Protein AF-A0AA36JAN9-F1 (afdb_monomer_lite)

Radius of gyration: 37.16 Å; chains: 1; bounding box: 86×64×112 Å

Sequence (548 aa):
MRDGNWSLKNCSSKGAGGCAALGSLHQRAGKMDFTKCNAKIGGGLYVAGDLAQAGGEMMFEECSASELGGGLNAGTLSTNGWTRFDECKALGGAGAFVHGALHQGPAGSLSCVFCRAQGFGGCLGVHRGGIAAEGRVLAFEVFGGDGASIAEASKHPMFHEQLTPAMRANGASAVAAFKGPAAFHKLIIAQQDKIGLAVAVDGLLAAQELTVSEGAPAGVVAWEFDVKSANCETAICAFMLNSSSSNSEHNFSALGVWPRCRAGSEVSNMRKKVGPGVVARGCDKCSAGYFQLQRNVSASCTKCPEHWKLCDIDKLEMFPRWMAPIDPEKLELNPTREGRALQCLSEAACPGGRLQQDAVKPMCSEGRTGVLCAACTTEYYATKGECKRCTEVSQEDKLHLWGIAAGVAAIGLGLAGMAWLSRGAATEYWQQADVQWHVLKELAARQAVVLLQVVQLYGVLAALVPDPSTGQGARESFWERTYVDALQLNLAQAQDAFRFQCLWDGDKVRLVFALASPIVPLVLLLACVLLEIIKPSMGTGATLKVLT

Foldseek 3Di:
DEADEAAAEQACDAAEASGDAEQEAAAAEYEYHYELAEYQEQRHYEHAEYYAYNEYEYEFELAEHAAFARHYEYAEYAFLYEYEYYLAEYQEQRHYEYAEEYHYDANGEYYYYNGAHNHYQQNYEYEHYYYHHNYDDHYYDDDDYLDNDHDHNDDDPPDDDDDDDDDDDDDDFDWDWDDDPDFWTWTWGDDVQKTKTWTDGPSDIDIDIDGDDPPDPFDKDKDKAADPDPWFGIKIWIWTFDDDPPDPDTDIDTPEIQTQTDWQWAWAPDFDDPDDNYTYTDTHGHDPQWTGGDRDSHDDTHGDDPQWPDDHRQKTWGAQQWDFPDPVVPSVPVVPPDRDIDGAPDSQQQVIDIDGVPDPPDSGDPQFDDDSSQHGDLQWFDDPRDTHGLPPPDPVLVVVVVVVVVVVVVVVVVVVVVVVVVVVVCPPVCVPVPPCVVVVVVVCVVVVVVLVVVVVVVVVVVVPPDDPPDPDDDDDDPPCVVVVCVPPVNVSVVCRVSSVSSVDPPVVSVVVCVVVVSVVLVVLLVVLVVVCVVPPPPSVVSNVVVVD

pLDDT: mean 70.99, std 21.61, range [22.05, 98.69]

Organism: NCBI:txid2562239

Structure (mmCIF, N/CA/C/O backbone):
data_AF-A0AA36JAN9-F1
#
_entry.id   AF-A0AA36JAN9-F1
#
loop_
_atom_site.group_PDB
_atom_site.id
_atom_site.type_symbol
_atom_site.label_atom_id
_atom_site.label_alt_id
_atom_site.label_comp_id
_atom_site.label_asym_id
_atom_site.label_entity_id
_atom_site.label_seq_id
_atom_site.pdbx_PDB_ins_code
_atom_site.Cartn_x
_atom_site.Cartn_y
_atom_site.Cartn_z
_atom_site.occupancy
_atom_site.B_iso_or_equiv
_atom_site.auth_seq_id
_atom_site.auth_comp_id
_atom_site.auth_asym_id
_atom_site.auth_atom_id
_atom_site.pdbx_PDB_model_num
ATOM 1 N N . MET A 1 1 ? 7.765 24.685 -18.933 1.00 81.06 1 MET A N 1
ATOM 2 C CA . MET A 1 1 ? 6.335 24.959 -18.705 1.00 81.06 1 MET A CA 1
ATOM 3 C C . MET A 1 1 ? 6.107 25.237 -17.223 1.00 81.06 1 MET A C 1
ATOM 5 O O . MET A 1 1 ? 6.660 24.503 -16.411 1.00 81.06 1 MET A O 1
ATOM 9 N N . ARG A 1 2 ? 5.376 26.306 -16.866 1.00 79.69 2 ARG A N 1
ATOM 10 C CA . ARG A 1 2 ? 5.076 26.623 -15.458 1.00 79.69 2 ARG A CA 1
ATOM 11 C C . ARG A 1 2 ? 3.778 25.959 -14.988 1.00 79.69 2 ARG A C 1
ATOM 13 O O . ARG A 1 2 ? 3.900 25.067 -14.170 1.00 79.69 2 ARG A O 1
ATOM 20 N N . ASP A 1 3 ? 2.627 26.268 -15.597 1.00 86.88 3 ASP A N 1
ATOM 21 C CA . ASP A 1 3 ? 1.304 25.805 -15.113 1.00 86.88 3 ASP A CA 1
ATOM 22 C C . ASP A 1 3 ? 0.319 25.426 -16.245 1.00 86.88 3 ASP A C 1
ATOM 24 O O . ASP A 1 3 ? -0.894 25.556 -16.109 1.00 86.88 3 ASP A O 1
ATOM 28 N N . GLY A 1 4 ? 0.825 25.041 -17.419 1.00 87.00 4 GLY A N 1
ATOM 29 C CA . GLY A 1 4 ? -0.029 24.754 -18.576 1.00 87.00 4 GLY A CA 1
ATOM 30 C C . GLY A 1 4 ? -0.537 23.312 -18.601 1.00 87.00 4 GLY A C 1
ATOM 31 O O . GLY A 1 4 ? 0.127 22.411 -18.097 1.00 87.00 4 GLY A O 1
ATOM 32 N N . ASN A 1 5 ? -1.678 23.091 -19.257 1.00 96.62 5 ASN A N 1
ATOM 33 C CA . ASN A 1 5 ? -2.180 21.751 -19.555 1.00 96.62 5 ASN A CA 1
ATOM 34 C C . ASN A 1 5 ? -2.068 21.484 -21.057 1.00 96.62 5 ASN A C 1
ATOM 36 O O . ASN A 1 5 ? -2.619 22.240 -21.858 1.00 96.62 5 ASN A O 1
ATOM 40 N N . TRP A 1 6 ? -1.350 20.433 -21.442 1.00 96.88 6 TRP A N 1
ATOM 41 C CA . TRP A 1 6 ? -1.228 19.972 -22.824 1.00 96.88 6 TRP A CA 1
ATOM 42 C C . TRP A 1 6 ? -1.937 18.632 -22.974 1.00 96.88 6 TRP A C 1
ATOM 44 O O . TRP A 1 6 ? -1.710 17.720 -22.188 1.00 96.88 6 TRP A O 1
ATOM 54 N N . SER A 1 7 ? -2.779 18.511 -23.996 1.00 97.81 7 SER A N 1
ATOM 55 C CA . SER A 1 7 ? -3.392 17.243 -24.385 1.00 97.81 7 SER A CA 1
ATOM 56 C C . SER A 1 7 ? -3.157 17.044 -25.872 1.00 97.81 7 SER A C 1
ATOM 58 O O . SER A 1 7 ? -3.653 17.814 -26.695 1.00 97.81 7 SER A O 1
ATOM 60 N N . LEU A 1 8 ? -2.340 16.053 -26.203 1.00 98.12 8 LEU A N 1
ATOM 61 C CA . LEU A 1 8 ? -1.873 15.779 -27.552 1.00 98.12 8 LEU A CA 1
ATOM 62 C C . LEU A 1 8 ? -2.272 14.342 -27.896 1.00 98.12 8 LEU A C 1
ATOM 64 O O . LEU A 1 8 ? -1.914 13.402 -27.188 1.00 98.12 8 LEU A O 1
ATOM 68 N N . LYS A 1 9 ? -3.074 14.172 -28.948 1.00 98.44 9 LYS A N 1
ATOM 69 C CA . LYS A 1 9 ? -3.698 12.886 -29.279 1.00 98.44 9 LYS A CA 1
ATOM 70 C C . LYS A 1 9 ? -3.523 12.554 -30.751 1.00 98.44 9 LYS A C 1
ATOM 72 O O . LYS A 1 9 ? -3.631 13.448 -31.587 1.00 98.44 9 LYS A O 1
ATOM 77 N N . ASN A 1 10 ? -3.338 11.272 -31.062 1.00 98.12 10 ASN A N 1
ATOM 78 C CA . ASN A 1 10 ? -3.257 10.750 -32.432 1.00 98.12 10 ASN A CA 1
ATOM 79 C C . ASN A 1 10 ? -2.159 11.410 -33.290 1.00 98.12 10 ASN A C 1
ATOM 81 O O . ASN A 1 10 ? -2.335 11.592 -34.496 1.00 98.12 10 ASN A O 1
ATOM 85 N N . CYS A 1 11 ? -1.035 11.803 -32.686 1.00 98.25 11 CYS A N 1
ATOM 86 C CA . CYS A 1 11 ? 0.088 12.344 -33.447 1.00 98.25 11 CYS A CA 1
ATOM 87 C C . CYS A 1 11 ? 0.984 11.218 -33.969 1.00 98.25 11 CYS A C 1
ATOM 89 O O . CYS A 1 11 ? 1.177 10.197 -33.304 1.00 98.25 11 CYS A O 1
ATOM 91 N N . SER A 1 12 ? 1.599 11.425 -35.130 1.00 98.25 12 SER A N 1
ATOM 92 C CA . SER A 1 12 ? 2.549 10.467 -35.689 1.00 98.25 12 SER A CA 1
ATOM 93 C C . SER A 1 12 ? 3.745 11.156 -36.331 1.00 98.25 12 SER A C 1
ATOM 95 O O . SER A 1 12 ? 3.567 12.089 -37.114 1.00 98.25 12 SER A O 1
ATOM 97 N N . SER A 1 13 ? 4.945 10.637 -36.082 1.00 97.94 13 SER A N 1
ATOM 98 C CA . SER A 1 13 ? 6.192 11.081 -36.710 1.00 97.94 13 SER A CA 1
ATOM 99 C C . SER A 1 13 ? 6.965 9.887 -37.272 1.00 97.94 13 SER A C 1
ATOM 101 O O . SER A 1 13 ? 6.952 8.799 -36.706 1.00 97.94 13 SER A O 1
ATOM 103 N N . LYS A 1 14 ? 7.683 10.078 -38.386 1.00 97.81 14 LYS A N 1
ATOM 104 C CA . LYS A 1 14 ? 8.630 9.065 -38.900 1.00 97.81 14 LYS A CA 1
ATOM 105 C C . LYS A 1 14 ? 9.962 9.058 -38.139 1.00 97.81 14 LYS A C 1
ATOM 107 O O . LYS A 1 14 ? 10.754 8.137 -38.310 1.00 97.81 14 LYS A O 1
ATOM 112 N N . GLY A 1 15 ? 10.230 10.108 -37.363 1.00 97.38 15 GLY A N 1
ATOM 113 C CA . GLY A 1 15 ? 11.463 10.304 -36.607 1.00 97.38 15 GLY A CA 1
ATOM 114 C C . GLY A 1 15 ? 11.209 10.208 -35.109 1.00 97.38 15 GLY A C 1
ATOM 115 O O . GLY A 1 15 ? 10.642 9.230 -34.629 1.00 97.38 15 GLY A O 1
ATOM 116 N N . ALA A 1 16 ? 11.633 11.224 -34.368 1.00 97.94 16 ALA A N 1
ATOM 117 C CA . ALA A 1 16 ? 11.477 11.265 -32.923 1.00 97.94 16 ALA A CA 1
ATOM 118 C C . ALA A 1 16 ? 10.234 12.065 -32.502 1.00 97.94 16 ALA A C 1
ATOM 120 O O . ALA A 1 16 ? 9.879 13.023 -33.189 1.00 97.94 16 ALA A O 1
ATOM 121 N N . GLY A 1 17 ? 9.616 11.686 -31.379 1.00 95.50 17 GLY A N 1
ATOM 122 C CA . GLY A 1 17 ? 8.558 12.450 -30.719 1.00 95.50 17 GLY A CA 1
ATOM 123 C C . GLY A 1 17 ? 7.268 12.503 -31.527 1.00 95.50 17 GLY A C 1
ATOM 124 O O . GLY A 1 17 ? 7.104 13.398 -32.353 1.00 95.50 17 GLY A O 1
ATOM 125 N N . GLY A 1 18 ? 6.336 11.574 -31.297 1.00 97.50 18 GLY A N 1
ATOM 126 C CA . GLY A 1 18 ? 5.118 11.483 -32.114 1.00 97.50 18 GLY A CA 1
ATOM 127 C C . GLY A 1 18 ? 4.317 12.783 -32.124 1.00 97.50 18 GLY A C 1
ATOM 128 O O . GLY A 1 18 ? 3.875 13.205 -33.191 1.00 97.50 18 GLY A O 1
ATOM 129 N N . CYS A 1 19 ? 4.191 13.446 -30.968 1.00 98.00 19 CYS A N 1
ATOM 130 C CA . CYS A 1 19 ? 3.585 14.778 -30.863 1.00 98.00 19 CYS A CA 1
ATOM 131 C C . CYS A 1 19 ? 4.600 15.910 -30.682 1.00 98.00 19 CYS A C 1
ATOM 133 O O . CYS A 1 19 ? 4.352 17.024 -31.140 1.00 98.00 19 CYS A O 1
ATOM 135 N N . ALA A 1 20 ? 5.702 15.665 -29.969 1.00 97.94 20 ALA A N 1
ATOM 136 C CA . ALA A 1 20 ? 6.672 16.706 -29.648 1.00 97.94 20 ALA A CA 1
ATOM 137 C C . ALA A 1 20 ? 8.100 16.158 -29.577 1.00 97.94 20 ALA A C 1
ATOM 139 O O . ALA A 1 20 ? 8.358 15.139 -28.934 1.00 97.94 20 ALA A O 1
ATOM 140 N N . ALA A 1 21 ? 9.027 16.891 -30.192 1.00 98.12 21 ALA A N 1
ATOM 141 C CA . ALA A 1 21 ? 10.463 16.677 -30.098 1.00 98.12 21 ALA A CA 1
ATOM 142 C C . ALA A 1 21 ? 11.122 17.967 -29.594 1.00 98.12 21 ALA A C 1
ATOM 144 O O . ALA A 1 21 ? 11.017 19.014 -30.233 1.00 98.12 21 ALA A O 1
ATOM 145 N N . LEU A 1 22 ? 11.765 17.902 -28.431 1.00 97.94 22 LEU A N 1
ATOM 146 C CA . LEU A 1 22 ? 12.321 19.056 -27.726 1.00 97.94 22 LEU A CA 1
ATOM 147 C C . LEU A 1 22 ? 13.814 18.855 -27.447 1.00 97.94 22 LEU A C 1
ATOM 149 O O . LEU A 1 22 ? 14.291 17.729 -27.316 1.00 97.94 22 LEU A O 1
ATOM 153 N N . GLY A 1 23 ? 14.553 19.961 -27.322 1.00 97.94 23 GLY A N 1
ATOM 154 C CA . GLY A 1 23 ? 15.942 19.933 -26.854 1.00 97.94 23 GLY A CA 1
ATOM 155 C C . GLY A 1 23 ? 16.014 19.548 -25.376 1.00 97.94 23 GLY A C 1
ATOM 156 O O . GLY A 1 23 ? 16.535 18.495 -25.042 1.00 97.94 23 GLY A O 1
ATOM 157 N N . SER A 1 24 ? 15.403 20.360 -24.514 1.00 97.88 24 SER A N 1
ATOM 158 C CA . SER A 1 24 ? 15.230 20.080 -23.084 1.00 97.88 24 SER A CA 1
ATOM 159 C C . SER A 1 24 ? 13.819 20.467 -22.658 1.00 97.88 24 SER A C 1
ATOM 161 O O . SER A 1 24 ? 13.203 21.356 -23.258 1.00 97.88 24 SER A O 1
ATOM 163 N N . LEU A 1 25 ? 13.307 19.837 -21.605 1.00 97.69 25 LEU A N 1
ATOM 164 C CA . LEU A 1 25 ? 11.986 20.130 -21.063 1.00 97.69 25 LEU A CA 1
ATOM 165 C C . LEU A 1 25 ? 12.064 20.315 -19.552 1.00 97.69 25 LEU A C 1
ATOM 167 O O . LEU A 1 25 ? 12.431 19.406 -18.821 1.00 97.69 25 LEU A O 1
ATOM 171 N N . HIS A 1 26 ? 11.652 21.487 -19.076 1.00 97.62 26 HIS A N 1
ATOM 172 C CA . HIS A 1 26 ? 11.482 21.740 -17.649 1.00 97.62 26 HIS A CA 1
ATOM 173 C C . HIS A 1 26 ? 10.006 21.990 -17.333 1.00 97.62 26 HIS A C 1
ATOM 175 O O . HIS A 1 26 ? 9.470 23.041 -17.702 1.00 97.62 26 HIS A O 1
ATOM 181 N N . GLN A 1 27 ? 9.337 21.040 -16.684 1.00 97.12 27 GLN A N 1
ATOM 182 C CA . GLN A 1 27 ? 7.953 21.163 -16.217 1.00 97.12 27 GLN A CA 1
ATOM 183 C C . GLN A 1 27 ? 7.963 21.496 -14.725 1.00 97.12 27 GLN A C 1
ATOM 185 O O . GLN A 1 27 ? 8.547 20.760 -13.938 1.00 97.12 27 GLN A O 1
ATOM 190 N N . ARG A 1 28 ? 7.334 22.604 -14.321 1.00 96.81 28 ARG A N 1
ATOM 191 C CA . ARG A 1 28 ? 7.207 22.954 -12.897 1.00 96.81 28 ARG A CA 1
ATOM 192 C C . ARG A 1 28 ? 5.911 22.429 -12.282 1.00 96.81 28 ARG A C 1
ATOM 194 O O . ARG A 1 28 ? 5.959 21.866 -11.197 1.00 96.81 28 ARG A O 1
ATOM 201 N N . ALA A 1 29 ? 4.797 22.587 -12.990 1.00 95.75 29 ALA A N 1
ATOM 202 C CA . ALA A 1 29 ? 3.472 22.087 -12.639 1.00 95.75 29 ALA A CA 1
ATOM 203 C C . ALA A 1 29 ? 2.635 21.854 -13.919 1.00 95.75 29 ALA A C 1
ATOM 205 O O . ALA A 1 29 ? 3.175 21.855 -15.032 1.00 95.75 29 ALA A O 1
ATOM 206 N N . GLY A 1 30 ? 1.324 21.644 -13.763 1.00 96.38 30 GLY A N 1
ATOM 207 C CA . GLY A 1 30 ? 0.385 21.382 -14.861 1.00 96.38 30 GLY A CA 1
ATOM 208 C C . GLY A 1 30 ? 0.363 19.920 -15.318 1.00 96.38 30 GLY A C 1
ATOM 209 O O . GLY A 1 30 ? 1.032 19.070 -14.726 1.00 96.38 30 GLY A O 1
ATOM 210 N N . LYS A 1 31 ? -0.414 19.634 -16.367 1.00 97.88 31 LYS A N 1
ATOM 211 C CA . LYS A 1 31 ? -0.641 18.279 -16.894 1.00 97.88 31 LYS A CA 1
ATOM 212 C C . LYS A 1 31 ? -0.202 18.144 -18.353 1.00 97.88 31 LYS A C 1
ATOM 214 O O . LYS A 1 31 ? -0.539 18.994 -19.173 1.00 97.88 31 LYS A O 1
ATOM 219 N N . MET A 1 32 ? 0.507 17.074 -18.701 1.00 98.25 32 MET A N 1
ATOM 220 C CA . MET A 1 32 ? 0.816 16.719 -20.090 1.00 98.25 32 MET A CA 1
ATOM 221 C C . MET A 1 32 ? 0.292 15.321 -20.405 1.00 98.25 32 MET A C 1
ATOM 223 O O . MET A 1 32 ? 0.816 14.339 -19.892 1.00 98.25 32 MET A O 1
ATOM 227 N N . ASP A 1 33 ? -0.712 15.241 -21.272 1.00 98.50 33 ASP A N 1
ATOM 228 C CA . ASP A 1 33 ? -1.323 13.988 -21.708 1.00 98.50 33 ASP A CA 1
ATOM 229 C C . ASP A 1 33 ? -0.967 13.700 -23.170 1.00 98.50 33 ASP A C 1
ATOM 231 O O . ASP A 1 33 ? -1.234 14.519 -24.056 1.00 98.50 33 ASP A O 1
ATOM 235 N N . PHE A 1 34 ? -0.415 12.515 -23.418 1.00 98.56 34 PHE A N 1
ATOM 236 C CA . PHE A 1 34 ? -0.110 11.979 -24.740 1.00 98.56 34 PHE A CA 1
ATOM 237 C C . PHE A 1 34 ? -0.901 10.685 -24.941 1.00 98.56 34 PHE A C 1
ATOM 239 O O . PHE A 1 34 ? -0.677 9.715 -24.220 1.00 98.56 34 PHE A O 1
ATOM 246 N N . THR A 1 35 ? -1.807 10.651 -25.920 1.00 98.62 35 THR A N 1
ATOM 247 C CA . THR A 1 35 ? -2.662 9.476 -26.171 1.00 98.62 35 THR A CA 1
ATOM 248 C C . THR A 1 35 ? -2.562 9.021 -27.626 1.00 98.62 35 THR A C 1
ATOM 250 O O . THR A 1 35 ? -2.792 9.820 -28.539 1.00 98.62 35 TH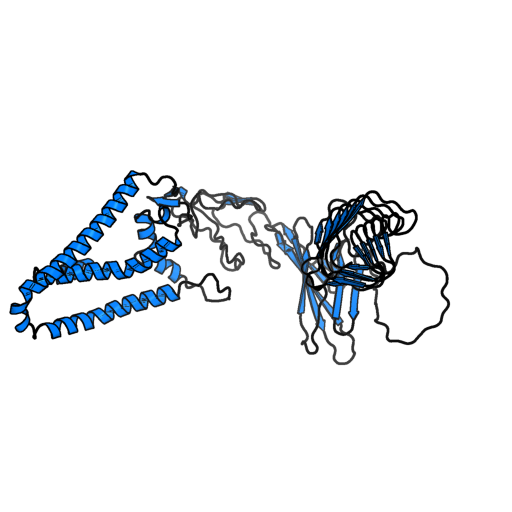R A O 1
ATOM 253 N N . LYS A 1 36 ? -2.303 7.727 -27.856 1.00 98.31 36 LYS A N 1
ATOM 254 C CA . LYS A 1 36 ? -2.262 7.107 -29.199 1.00 98.31 36 LYS A CA 1
ATOM 255 C C . LYS A 1 36 ? -1.251 7.764 -30.138 1.00 98.31 36 LYS A C 1
ATOM 257 O O . LYS A 1 36 ? -1.537 8.045 -31.302 1.00 98.31 36 LYS A O 1
ATOM 262 N N . CYS A 1 37 ? -0.067 8.046 -29.612 1.00 98.62 37 CYS A N 1
ATOM 263 C CA . CYS A 1 37 ? 1.002 8.700 -30.355 1.00 98.62 37 CYS A CA 1
ATOM 264 C C . CYS A 1 37 ? 2.004 7.668 -30.877 1.00 98.62 37 CYS A C 1
ATOM 266 O O . CYS A 1 37 ? 2.305 6.697 -30.182 1.00 98.62 37 CYS A O 1
ATOM 268 N N . ASN A 1 38 ? 2.528 7.874 -32.087 1.00 98.56 38 ASN A N 1
ATOM 269 C CA . ASN A 1 38 ? 3.465 6.937 -32.704 1.00 98.56 38 ASN A CA 1
ATOM 270 C C . ASN A 1 38 ? 4.714 7.626 -33.268 1.00 98.56 38 ASN A C 1
ATOM 272 O O . ASN A 1 38 ? 4.617 8.630 -33.976 1.00 98.56 38 ASN A O 1
ATOM 276 N N . ALA A 1 39 ? 5.891 7.058 -33.013 1.00 98.38 39 ALA A N 1
ATOM 277 C CA . ALA A 1 39 ? 7.155 7.544 -33.560 1.00 98.38 39 ALA A CA 1
ATOM 278 C C . ALA A 1 39 ? 8.161 6.414 -33.800 1.00 98.38 39 ALA A C 1
ATOM 280 O O . ALA A 1 39 ? 7.935 5.258 -33.448 1.00 98.38 39 ALA A O 1
ATOM 281 N N . LYS A 1 40 ? 9.324 6.745 -34.363 1.00 98.31 40 LYS A N 1
ATOM 282 C CA . LYS A 1 40 ? 10.471 5.833 -34.352 1.00 98.31 40 LYS A CA 1
ATOM 283 C C . LYS A 1 40 ? 11.075 5.738 -32.946 1.00 98.31 40 LYS A C 1
ATOM 285 O O . LYS A 1 40 ? 11.364 4.644 -32.469 1.00 98.31 40 LYS A O 1
ATOM 290 N N . ILE A 1 41 ? 11.222 6.885 -32.276 1.00 98.25 41 ILE A N 1
ATOM 291 C CA . ILE A 1 41 ? 11.796 7.029 -30.928 1.00 98.25 41 ILE A CA 1
ATOM 292 C C . ILE A 1 41 ? 10.935 8.013 -30.123 1.00 98.25 41 ILE A C 1
ATOM 294 O O . ILE A 1 41 ? 10.646 9.100 -30.621 1.00 98.25 41 ILE A O 1
ATOM 298 N N . GLY A 1 42 ? 10.553 7.672 -28.889 1.00 97.88 42 GLY A N 1
ATOM 299 C CA . GLY A 1 42 ? 9.711 8.533 -28.050 1.00 97.88 42 GLY A CA 1
ATOM 300 C C . GLY A 1 42 ? 8.303 8.672 -28.625 1.00 97.88 42 GLY A C 1
ATOM 301 O O . GLY A 1 42 ? 7.977 9.705 -29.211 1.00 97.88 42 GLY A O 1
ATOM 302 N N . GLY A 1 43 ? 7.481 7.623 -28.516 1.00 98.12 43 GLY A N 1
ATOM 303 C CA . GLY A 1 43 ? 6.201 7.534 -29.232 1.00 98.12 43 GLY A CA 1
ATOM 304 C C . GLY A 1 43 ? 5.264 8.716 -28.984 1.00 98.12 43 GLY A C 1
ATOM 305 O O . GLY A 1 43 ? 4.666 9.219 -29.930 1.00 98.12 43 GLY A O 1
ATOM 306 N N . GLY A 1 44 ? 5.205 9.236 -27.756 1.00 98.31 44 GLY A N 1
ATOM 307 C CA . GLY A 1 44 ? 4.546 10.507 -27.433 1.00 98.31 44 GLY A CA 1
ATOM 308 C C . GLY A 1 44 ? 5.501 11.699 -27.471 1.00 98.31 44 GLY A C 1
ATOM 309 O O . GLY A 1 44 ? 5.276 12.663 -28.213 1.00 98.31 44 GLY A O 1
ATOM 310 N N . LEU A 1 45 ? 6.570 11.615 -26.676 1.00 98.69 45 LEU A N 1
ATOM 311 C CA . LEU A 1 45 ? 7.499 12.711 -26.410 1.00 98.69 45 LEU A CA 1
ATOM 312 C C . LEU A 1 45 ? 8.953 12.264 -26.584 1.00 98.69 45 LEU A C 1
ATOM 314 O O . LEU A 1 45 ? 9.379 11.247 -26.033 1.00 98.69 45 LEU A O 1
ATOM 318 N N . TYR A 1 46 ? 9.729 13.078 -27.295 1.00 98.56 46 TYR A N 1
ATOM 319 C CA . TYR A 1 46 ? 11.182 12.959 -27.374 1.00 98.56 46 TYR A CA 1
ATOM 320 C C . TYR A 1 46 ? 11.860 14.203 -26.799 1.00 98.56 46 TYR A C 1
ATOM 322 O O . TYR A 1 46 ? 11.550 15.327 -27.201 1.00 98.56 46 TYR A O 1
ATOM 330 N N . VAL A 1 47 ? 12.812 14.004 -25.888 1.00 98.38 47 VAL A N 1
ATOM 331 C CA . VAL A 1 47 ? 13.642 15.062 -25.302 1.00 98.38 47 VAL A CA 1
ATOM 332 C C . VAL A 1 47 ? 15.111 14.691 -25.476 1.00 98.38 47 VAL A C 1
ATOM 334 O O . VAL A 1 47 ? 15.599 13.763 -24.843 1.00 98.38 47 VAL A O 1
ATOM 337 N N . ALA A 1 48 ? 15.829 15.411 -26.338 1.00 98.12 48 ALA A N 1
ATOM 338 C CA . ALA A 1 48 ? 17.217 15.072 -26.665 1.00 98.12 48 ALA A CA 1
ATOM 339 C C . ALA A 1 48 ? 18.169 15.182 -25.455 1.00 98.12 48 ALA A C 1
ATOM 341 O O . ALA A 1 48 ? 19.110 14.403 -25.331 1.00 98.12 48 ALA A O 1
ATOM 342 N N . GLY A 1 49 ? 17.934 16.166 -24.587 1.00 97.50 49 GLY A N 1
ATOM 343 C CA . GLY A 1 49 ? 18.690 16.443 -23.371 1.00 97.50 49 GLY A CA 1
ATOM 344 C C . GLY A 1 49 ? 17.887 16.119 -22.115 1.00 97.50 49 GLY A C 1
ATOM 345 O O . GLY A 1 49 ? 17.321 15.033 -21.980 1.00 97.50 49 GLY A O 1
ATOM 346 N N . ASP A 1 50 ? 17.840 17.068 -21.184 1.00 97.81 50 ASP A N 1
ATOM 347 C CA . ASP A 1 50 ? 17.255 16.838 -19.865 1.00 97.81 50 ASP A CA 1
ATOM 348 C C . ASP A 1 50 ? 15.744 17.094 -19.849 1.00 97.81 50 ASP A C 1
ATOM 350 O O . ASP A 1 50 ? 15.260 18.160 -20.255 1.00 97.81 50 ASP A O 1
ATOM 354 N N . LEU A 1 51 ? 15.005 16.125 -19.310 1.00 98.25 51 LEU A N 1
ATOM 355 C CA . LEU A 1 51 ? 13.631 16.290 -18.859 1.00 98.25 51 LEU A CA 1
ATOM 356 C C . LEU A 1 51 ? 13.640 16.428 -17.335 1.00 98.25 51 LEU A C 1
ATOM 358 O O . LEU A 1 51 ? 13.877 15.462 -16.616 1.00 98.25 51 LEU A O 1
ATOM 362 N N . ALA A 1 52 ? 13.356 17.632 -16.846 1.00 98.06 52 ALA A N 1
ATOM 363 C CA . ALA A 1 52 ? 13.245 17.944 -15.426 1.00 98.06 52 ALA A CA 1
ATOM 364 C C . ALA A 1 52 ? 11.798 18.311 -15.063 1.00 98.06 52 ALA A C 1
ATOM 366 O O . ALA A 1 52 ? 11.333 19.416 -15.354 1.00 98.06 52 ALA A O 1
ATOM 367 N N . GLN A 1 53 ? 11.096 17.398 -14.402 1.00 97.62 53 GLN A N 1
ATOM 368 C CA . GLN A 1 53 ? 9.750 17.581 -13.871 1.00 97.62 53 GLN A CA 1
ATOM 369 C C . GLN A 1 53 ? 9.836 17.881 -12.371 1.00 97.62 53 GLN A C 1
ATOM 371 O O . GLN A 1 53 ? 10.030 16.981 -11.564 1.00 97.62 53 GLN A O 1
ATOM 376 N N . ALA A 1 54 ? 9.678 19.143 -11.976 1.00 96.94 54 ALA A N 1
ATOM 377 C CA . ALA A 1 54 ? 9.665 19.532 -10.564 1.00 96.94 54 ALA A CA 1
ATOM 378 C C . ALA A 1 54 ? 8.348 19.160 -9.848 1.00 96.94 54 ALA A C 1
ATOM 380 O O . ALA A 1 54 ? 8.336 19.069 -8.622 1.00 96.94 54 ALA A O 1
ATOM 381 N N . GLY A 1 55 ? 7.270 18.941 -10.610 1.00 95.06 55 GLY A N 1
ATOM 382 C CA . GLY A 1 55 ? 5.928 18.592 -10.141 1.00 95.06 55 GLY A CA 1
ATOM 383 C C . GLY A 1 55 ? 4.949 18.404 -11.311 1.00 95.06 55 GLY A C 1
ATOM 384 O O . GLY A 1 55 ? 5.362 18.334 -12.470 1.00 95.06 55 GLY A O 1
ATOM 385 N N . GLY A 1 56 ? 3.648 18.345 -11.019 1.00 96.69 56 GLY A N 1
ATOM 386 C CA . GLY A 1 56 ? 2.601 18.134 -12.027 1.00 96.69 56 GLY A CA 1
ATOM 387 C C . GLY A 1 56 ? 2.466 16.678 -12.482 1.00 96.69 56 GLY A C 1
ATOM 388 O O . GLY A 1 56 ? 2.995 15.767 -11.845 1.00 96.69 56 GLY A O 1
ATOM 389 N N . GLU A 1 57 ? 1.755 16.476 -13.590 1.00 97.69 57 GLU A N 1
ATOM 390 C CA . GLU A 1 57 ? 1.401 15.157 -14.124 1.00 97.69 57 GLU A CA 1
ATOM 391 C C . GLU A 1 57 ? 1.864 15.004 -15.579 1.00 97.69 57 GLU A C 1
ATOM 393 O O . GLU A 1 57 ? 1.704 15.919 -16.393 1.00 97.69 57 GLU A O 1
ATOM 398 N N . MET A 1 58 ? 2.422 13.840 -15.911 1.00 98.44 58 MET A N 1
ATOM 399 C CA . MET A 1 58 ? 2.675 13.400 -17.283 1.00 98.44 58 MET A CA 1
ATOM 400 C C . MET A 1 58 ? 2.045 12.025 -17.495 1.00 98.44 58 MET A C 1
ATOM 402 O O . MET A 1 58 ? 2.336 11.088 -16.753 1.00 98.44 58 MET A O 1
ATOM 406 N N . MET A 1 59 ? 1.207 11.889 -18.517 1.00 98.38 59 MET A N 1
ATOM 407 C CA . MET A 1 59 ? 0.537 10.636 -18.846 1.00 98.38 59 MET A CA 1
ATOM 408 C C . MET A 1 59 ? 0.791 10.263 -20.301 1.00 98.38 59 MET A C 1
ATOM 410 O O . MET A 1 59 ? 0.628 11.083 -21.205 1.00 98.38 59 MET A O 1
ATOM 414 N N . PHE A 1 60 ? 1.169 9.009 -20.514 1.00 98.56 60 PHE A N 1
ATOM 415 C CA . PHE A 1 60 ? 1.363 8.408 -21.826 1.00 98.56 60 PHE A CA 1
ATOM 416 C C . PHE A 1 60 ? 0.461 7.186 -21.926 1.00 98.56 60 PHE A C 1
ATOM 418 O O . PHE A 1 60 ? 0.643 6.236 -21.172 1.00 98.56 60 PHE A O 1
ATOM 425 N N . GLU A 1 61 ? -0.498 7.219 -22.840 1.00 98.44 61 GLU A N 1
ATOM 426 C CA . GLU A 1 61 ? -1.523 6.188 -22.997 1.00 98.44 61 GLU A CA 1
ATOM 427 C C . GLU A 1 61 ? -1.509 5.662 -24.433 1.00 98.44 61 GLU A C 1
ATOM 429 O O . GLU A 1 61 ? -1.553 6.442 -25.391 1.00 98.44 61 GLU A O 1
ATOM 434 N N . GLU A 1 62 ? -1.417 4.342 -24.593 1.00 98.06 62 GLU A N 1
ATOM 435 C CA . GLU A 1 62 ? -1.409 3.656 -25.892 1.00 98.06 62 GLU A CA 1
ATOM 436 C C . GLU A 1 62 ? -0.364 4.231 -26.877 1.00 98.06 62 GLU A C 1
ATOM 438 O O . GLU A 1 62 ? -0.573 4.275 -28.092 1.00 98.06 62 GLU A O 1
ATOM 443 N N . CYS A 1 63 ? 0.765 4.725 -26.365 1.00 98.56 63 CYS A N 1
ATOM 444 C CA . CYS A 1 63 ? 1.828 5.285 -27.196 1.00 98.56 63 CYS A CA 1
ATOM 445 C C . CYS A 1 63 ? 2.782 4.185 -27.685 1.00 98.56 63 CYS A C 1
ATOM 447 O O . CYS A 1 63 ? 3.094 3.237 -26.959 1.00 98.56 63 CYS A O 1
ATOM 449 N N . SER A 1 64 ? 3.277 4.306 -28.916 1.00 98.50 64 SER A N 1
ATOM 450 C CA . SER A 1 64 ? 4.185 3.321 -29.504 1.00 98.50 64 SER A CA 1
ATOM 451 C C . SER A 1 64 ? 5.429 3.939 -30.133 1.00 98.50 64 SER A C 1
ATOM 453 O O . SER A 1 64 ? 5.359 4.957 -30.818 1.00 98.50 64 SER A O 1
ATOM 455 N N . ALA A 1 65 ? 6.569 3.272 -29.962 1.00 98.25 65 ALA A N 1
ATOM 456 C CA . ALA A 1 65 ? 7.800 3.562 -30.685 1.00 98.25 65 ALA A CA 1
ATOM 457 C C . ALA A 1 65 ? 8.299 2.308 -31.410 1.00 98.25 65 ALA A C 1
ATOM 459 O O . ALA A 1 65 ? 8.270 1.219 -30.842 1.00 98.25 65 ALA A O 1
ATOM 460 N N . SER A 1 66 ? 8.788 2.426 -32.647 1.00 97.81 66 SER A N 1
ATOM 461 C CA . SER A 1 66 ? 9.366 1.259 -33.338 1.00 97.81 66 SER A CA 1
ATOM 462 C C . SER A 1 66 ? 10.723 0.835 -32.764 1.00 97.81 66 SER A C 1
ATOM 464 O O . SER A 1 66 ? 11.126 -0.309 -32.948 1.00 97.81 66 SER A O 1
ATOM 466 N N . GLU A 1 67 ? 11.434 1.741 -32.084 1.00 97.56 67 GLU A N 1
ATOM 467 C CA . GLU A 1 67 ? 12.726 1.469 -31.449 1.00 97.56 67 GLU A CA 1
ATOM 468 C C . GLU A 1 67 ? 12.667 1.704 -29.932 1.00 97.56 67 GLU A C 1
ATOM 470 O O . GLU A 1 67 ? 12.483 0.762 -29.167 1.00 97.56 67 GLU A O 1
ATOM 475 N N . LEU A 1 68 ? 12.805 2.940 -29.452 1.00 97.69 68 LEU A N 1
ATOM 476 C CA . LEU A 1 68 ? 13.040 3.198 -28.025 1.00 97.69 68 LEU A CA 1
ATOM 477 C C . LEU A 1 68 ? 12.001 4.145 -27.428 1.00 97.69 68 LEU A C 1
ATOM 479 O O . LEU A 1 68 ? 11.695 5.172 -28.032 1.00 97.69 68 LEU A O 1
ATOM 483 N N . GLY A 1 69 ? 11.535 3.845 -26.213 1.00 97.44 69 GLY A N 1
ATOM 484 C CA . GLY A 1 69 ? 10.696 4.749 -25.426 1.00 97.44 69 GLY A CA 1
ATOM 485 C C . GLY A 1 69 ? 9.283 4.869 -25.984 1.00 97.44 69 GLY A C 1
ATOM 486 O O . GLY A 1 69 ? 8.981 5.832 -26.687 1.00 97.44 69 GLY A O 1
ATOM 487 N N . GLY A 1 70 ? 8.414 3.895 -25.707 1.00 97.88 70 GLY A N 1
ATOM 488 C CA . GLY A 1 70 ? 7.088 3.839 -26.339 1.00 97.88 70 GLY A CA 1
ATOM 489 C C . GLY A 1 70 ? 6.207 5.039 -26.000 1.00 97.88 70 GLY A C 1
ATOM 490 O O . GLY A 1 70 ? 5.540 5.561 -26.884 1.00 97.88 70 GLY A O 1
ATOM 491 N N . GLY A 1 71 ? 6.274 5.553 -24.772 1.00 98.31 71 GLY A N 1
ATOM 492 C CA . GLY A 1 71 ? 5.723 6.861 -24.404 1.00 98.31 71 GLY A CA 1
ATOM 493 C C . GLY A 1 71 ? 6.761 7.980 -24.498 1.00 98.31 71 GLY A C 1
ATOM 494 O O . GLY A 1 71 ? 6.553 8.973 -25.199 1.00 98.31 71 GLY A O 1
ATOM 495 N N . LEU A 1 72 ? 7.891 7.800 -23.813 1.00 98.56 72 LEU A N 1
ATOM 496 C CA . LEU A 1 72 ? 8.914 8.825 -23.605 1.00 98.56 72 LEU A CA 1
ATOM 497 C C . LEU A 1 72 ? 10.310 8.323 -23.983 1.00 98.56 72 LEU A C 1
ATOM 499 O O . LEU A 1 72 ? 10.732 7.253 -23.553 1.00 98.56 72 LEU A O 1
ATOM 503 N N . ASN A 1 73 ? 11.078 9.145 -24.690 1.00 98.38 73 ASN A N 1
ATOM 504 C CA . ASN A 1 73 ? 12.529 8.997 -24.763 1.00 98.38 73 ASN A CA 1
ATOM 505 C C . ASN A 1 73 ? 13.202 10.300 -24.308 1.00 98.38 73 ASN A C 1
ATOM 507 O O . ASN A 1 73 ? 12.834 11.377 -24.782 1.00 98.38 73 ASN A O 1
ATOM 511 N N . ALA A 1 74 ? 14.144 10.196 -23.369 1.00 98.31 74 ALA A N 1
ATOM 512 C CA . ALA A 1 74 ? 14.846 11.336 -22.789 1.00 98.31 74 ALA A CA 1
ATOM 513 C C . ALA A 1 74 ? 16.358 11.087 -22.674 1.00 98.31 74 ALA A C 1
ATOM 515 O O . ALA A 1 74 ? 16.800 9.956 -22.454 1.00 98.31 74 ALA A O 1
ATOM 516 N N . GLY A 1 75 ? 17.150 12.158 -22.752 1.00 97.88 75 GLY A N 1
ATOM 517 C CA . GLY A 1 75 ? 18.560 12.148 -22.367 1.00 97.88 75 GLY A CA 1
ATOM 518 C C . GLY A 1 75 ? 18.702 11.804 -20.885 1.00 97.88 75 GLY A C 1
ATOM 519 O O . GLY A 1 75 ? 19.063 10.683 -20.548 1.00 97.88 75 GLY A O 1
ATOM 520 N N . THR A 1 76 ? 18.339 12.731 -20.003 1.00 97.12 76 THR A N 1
ATOM 521 C CA . THR A 1 76 ? 18.253 12.509 -18.546 1.00 97.12 76 THR A CA 1
ATOM 522 C C . THR A 1 76 ? 16.808 12.699 -18.107 1.00 97.12 76 THR A C 1
ATOM 524 O O . THR A 1 76 ? 16.138 13.610 -18.594 1.00 97.12 76 THR A O 1
ATOM 527 N N . LEU A 1 77 ? 16.324 11.881 -17.171 1.00 97.81 77 LEU A N 1
ATOM 528 C CA . LEU A 1 77 ? 14.992 12.046 -16.590 1.00 97.81 77 LEU A CA 1
ATOM 529 C C . LEU A 1 77 ? 15.113 12.361 -15.101 1.00 97.81 77 LEU A C 1
ATOM 531 O O . LEU A 1 77 ? 15.540 11.521 -14.319 1.00 97.81 77 LEU A O 1
ATOM 535 N N . SER A 1 78 ? 14.712 13.564 -14.706 1.00 97.75 78 SER A N 1
ATOM 536 C CA . SER A 1 78 ? 14.539 13.955 -13.311 1.00 97.75 78 SER A CA 1
ATOM 537 C C . SER A 1 78 ? 13.058 14.211 -13.055 1.00 97.75 78 SER A C 1
ATOM 539 O O . SER A 1 78 ? 12.486 15.125 -13.646 1.00 97.75 78 SER A O 1
ATOM 541 N N . THR A 1 79 ? 12.418 13.401 -12.213 1.00 97.06 79 THR A N 1
ATOM 542 C CA . THR A 1 79 ? 10.989 13.527 -11.901 1.00 97.06 79 THR A CA 1
ATOM 543 C C . THR A 1 79 ? 10.740 13.651 -10.406 1.00 97.06 79 THR A C 1
ATOM 545 O O . THR A 1 79 ? 11.174 12.834 -9.600 1.00 97.06 79 THR A O 1
ATOM 548 N N . ASN A 1 80 ? 10.012 14.694 -10.038 1.00 96.75 80 ASN A N 1
ATOM 549 C CA . ASN A 1 80 ? 9.483 14.952 -8.707 1.00 96.75 80 ASN A CA 1
ATOM 550 C C . ASN A 1 80 ? 7.951 15.156 -8.753 1.00 96.75 80 ASN A C 1
ATOM 552 O O . ASN A 1 80 ? 7.359 15.649 -7.798 1.00 96.75 80 ASN A O 1
ATOM 556 N N . GLY A 1 81 ? 7.323 14.805 -9.884 1.00 95.75 81 GLY A N 1
ATOM 557 C CA . GLY A 1 81 ? 5.873 14.782 -10.091 1.00 95.75 81 GLY A CA 1
ATOM 558 C C . GLY A 1 81 ? 5.365 13.368 -10.378 1.00 95.75 81 GLY A C 1
ATOM 559 O O . GLY A 1 81 ? 6.080 12.387 -10.175 1.00 95.75 81 GLY A O 1
ATOM 560 N N . TRP A 1 82 ? 4.130 13.252 -10.862 1.00 97.12 82 TRP A N 1
ATOM 561 C CA . TRP A 1 82 ? 3.550 11.963 -11.243 1.00 97.12 82 TRP A CA 1
ATOM 562 C C . TRP A 1 82 ? 3.751 11.712 -12.737 1.00 97.12 82 TRP A C 1
ATOM 564 O O . TRP A 1 82 ? 3.421 12.559 -13.568 1.00 97.12 82 TRP A O 1
ATOM 574 N N . THR A 1 83 ? 4.316 10.558 -13.083 1.00 97.94 83 THR A N 1
ATOM 575 C CA . THR A 1 83 ? 4.484 10.101 -14.465 1.00 97.94 83 THR A CA 1
ATOM 576 C C . THR A 1 83 ? 3.889 8.708 -14.618 1.00 97.94 83 THR A C 1
ATOM 578 O O . THR A 1 83 ? 4.303 7.778 -13.923 1.00 97.94 83 THR A O 1
ATOM 581 N N . ARG A 1 84 ? 2.943 8.541 -15.544 1.00 97.56 84 ARG A N 1
ATOM 582 C CA . ARG A 1 84 ? 2.293 7.254 -15.816 1.00 97.56 84 ARG A CA 1
ATOM 583 C C . ARG A 1 84 ? 2.430 6.848 -17.278 1.00 97.56 84 ARG A C 1
ATOM 585 O O . ARG A 1 84 ? 2.177 7.647 -18.177 1.00 97.56 84 ARG A O 1
ATOM 592 N N . PHE A 1 85 ? 2.766 5.580 -17.486 1.00 98.12 85 PHE A N 1
ATOM 593 C CA . PHE A 1 85 ? 2.760 4.909 -18.780 1.00 98.12 85 PHE A CA 1
ATOM 594 C C . PHE A 1 85 ? 1.709 3.803 -18.764 1.00 98.12 85 PHE A C 1
ATOM 596 O O . PHE A 1 85 ? 1.755 2.930 -17.895 1.00 98.12 85 PHE A O 1
ATOM 603 N N . ASP A 1 86 ? 0.783 3.846 -19.714 1.00 97.62 86 ASP A N 1
ATOM 604 C CA . ASP A 1 86 ? -0.322 2.902 -19.836 1.00 97.62 86 ASP A CA 1
ATOM 605 C C . ASP A 1 86 ? -0.380 2.333 -21.256 1.00 97.62 86 ASP A C 1
ATOM 607 O O . ASP A 1 86 ? -0.418 3.076 -22.237 1.00 97.62 86 ASP A O 1
ATOM 611 N N . GLU A 1 87 ? -0.322 1.007 -21.372 1.00 97.12 87 GLU A N 1
ATOM 612 C CA . GLU A 1 87 ? -0.370 0.272 -22.646 1.00 97.12 87 GLU A CA 1
ATOM 613 C C . GLU A 1 87 ? 0.676 0.696 -23.701 1.00 97.12 87 GLU A C 1
ATOM 615 O O . GLU A 1 87 ? 0.504 0.478 -24.907 1.00 97.12 87 GLU A O 1
ATOM 620 N N . CYS A 1 88 ? 1.801 1.271 -23.269 1.00 98.06 88 CYS A N 1
ATOM 621 C CA . CYS A 1 88 ? 2.848 1.723 -24.182 1.00 98.06 88 CYS A CA 1
ATOM 622 C C . CYS A 1 88 ? 3.681 0.558 -24.751 1.00 98.06 88 CYS A C 1
ATOM 624 O O . CYS A 1 88 ? 3.854 -0.485 -24.110 1.00 98.06 88 CYS A O 1
ATOM 626 N N . LYS A 1 89 ? 4.218 0.722 -25.969 1.00 98.06 89 LYS A N 1
ATOM 627 C CA . LYS A 1 89 ? 4.942 -0.338 -26.703 1.00 98.06 89 LYS A CA 1
ATOM 628 C C . LYS A 1 89 ? 6.235 0.173 -27.337 1.00 98.06 89 LYS A C 1
ATOM 630 O O . LYS A 1 89 ? 6.220 1.206 -28.000 1.00 98.06 89 LYS A O 1
ATOM 635 N N . ALA A 1 90 ? 7.336 -0.566 -27.194 1.00 97.62 90 ALA A N 1
ATOM 636 C CA . ALA A 1 90 ? 8.594 -0.276 -27.895 1.00 97.62 90 ALA A CA 1
ATOM 637 C C . ALA A 1 90 ? 9.468 -1.522 -28.103 1.00 97.62 90 ALA A C 1
ATOM 639 O O . ALA A 1 90 ? 9.178 -2.586 -27.557 1.00 97.62 90 ALA A O 1
ATOM 640 N N . LEU A 1 91 ? 10.569 -1.400 -28.853 1.00 96.69 91 LEU A N 1
ATOM 641 C CA . LEU A 1 91 ? 11.627 -2.416 -28.837 1.00 96.69 91 LEU A CA 1
ATOM 642 C C . LEU A 1 91 ? 12.398 -2.363 -27.505 1.00 96.69 91 LEU A C 1
ATOM 644 O O . LEU A 1 91 ? 12.650 -3.406 -26.912 1.00 96.69 91 LEU A O 1
ATOM 648 N N . GLY A 1 92 ? 12.711 -1.171 -26.990 1.00 95.38 92 GLY A N 1
ATOM 649 C CA . GLY A 1 92 ? 13.353 -0.987 -25.684 1.00 95.38 92 GLY A CA 1
ATOM 650 C C . GLY A 1 92 ? 12.683 0.095 -24.838 1.00 95.38 92 GLY A C 1
ATOM 651 O O . GLY A 1 92 ? 12.418 1.185 -25.342 1.00 95.38 92 GLY A O 1
ATOM 652 N N . GLY A 1 93 ? 12.421 -0.190 -23.558 1.00 96.00 93 GLY A N 1
ATOM 653 C CA . GLY A 1 93 ? 11.765 0.746 -22.632 1.00 96.00 93 GLY A CA 1
ATOM 654 C C . GLY A 1 93 ? 10.354 1.122 -23.088 1.00 96.00 93 GLY A C 1
ATOM 655 O O . GLY A 1 93 ? 10.133 2.187 -23.666 1.00 96.00 93 GLY A O 1
ATOM 656 N N . ALA A 1 94 ? 9.387 0.228 -22.884 1.00 97.50 94 ALA A N 1
ATOM 657 C CA . ALA A 1 94 ? 8.057 0.372 -23.468 1.00 97.50 94 ALA A CA 1
ATOM 658 C C . ALA A 1 94 ? 7.302 1.616 -23.004 1.00 97.50 94 ALA A C 1
ATOM 660 O O . ALA A 1 94 ? 6.643 2.249 -23.815 1.00 97.50 94 ALA A O 1
ATOM 661 N N . GLY A 1 95 ? 7.421 1.995 -21.736 1.00 97.75 95 GLY A N 1
ATOM 662 C CA . GLY A 1 95 ? 6.961 3.287 -21.240 1.00 97.75 95 GLY A CA 1
ATOM 663 C C . GLY A 1 95 ? 7.989 4.372 -21.535 1.00 97.75 95 GLY A C 1
ATOM 664 O O . GLY A 1 95 ? 7.721 5.284 -22.320 1.00 97.75 95 GLY A O 1
ATOM 665 N N . ALA A 1 96 ? 9.182 4.240 -20.953 1.00 98.12 96 ALA A N 1
ATOM 666 C CA . ALA A 1 96 ? 10.252 5.220 -21.075 1.00 98.12 96 ALA A CA 1
ATOM 667 C C . ALA A 1 96 ? 11.614 4.604 -21.408 1.00 98.12 96 ALA A C 1
ATOM 669 O O . ALA A 1 96 ? 11.978 3.535 -20.913 1.00 98.12 96 ALA A O 1
ATOM 670 N N . PHE A 1 97 ? 12.404 5.342 -22.185 1.00 97.69 97 PHE A N 1
ATOM 671 C CA . PHE A 1 97 ? 13.816 5.062 -22.413 1.00 97.69 97 PHE A CA 1
ATOM 672 C C . PHE A 1 97 ? 14.677 6.270 -22.042 1.00 97.69 97 PHE A C 1
ATOM 674 O O . PHE A 1 97 ? 14.486 7.356 -22.590 1.00 97.69 97 PHE A O 1
ATOM 681 N N . VAL A 1 98 ? 15.624 6.080 -21.124 1.00 97.69 98 VAL A N 1
ATOM 682 C CA . VAL A 1 98 ? 16.506 7.133 -20.609 1.00 97.69 98 VAL A CA 1
ATOM 683 C C . VAL A 1 98 ? 17.949 6.813 -20.989 1.00 97.69 98 VAL A C 1
ATOM 685 O O . VAL A 1 98 ? 18.500 5.773 -20.626 1.00 97.69 98 VAL A O 1
ATOM 688 N N . HIS A 1 99 ? 18.578 7.697 -21.758 1.00 96.56 99 HIS A N 1
ATOM 689 C CA . HIS A 1 99 ? 19.939 7.460 -22.237 1.00 96.56 99 HIS A CA 1
ATOM 690 C C . HIS A 1 99 ? 20.991 7.637 -21.131 1.00 96.56 99 HIS A C 1
ATOM 692 O O . HIS A 1 99 ? 21.950 6.870 -21.084 1.00 96.56 99 HIS A O 1
ATOM 698 N N . GLY A 1 100 ? 20.807 8.632 -20.268 1.00 95.56 100 GLY A N 1
ATOM 699 C CA . GLY A 1 100 ? 21.645 9.000 -19.130 1.00 95.56 100 GLY A CA 1
ATOM 700 C C . GLY A 1 100 ? 21.060 8.506 -17.809 1.00 95.56 100 GLY A C 1
ATOM 701 O O . GLY A 1 100 ? 20.701 7.337 -17.695 1.00 95.56 100 GLY A O 1
ATOM 702 N N . ALA A 1 101 ? 21.003 9.380 -16.803 1.00 95.19 101 ALA A N 1
ATOM 703 C CA . ALA A 1 101 ? 20.547 9.031 -15.458 1.00 95.19 101 ALA A CA 1
ATOM 704 C C . ALA A 1 101 ? 19.032 9.213 -15.272 1.00 95.19 101 ALA A C 1
ATOM 706 O O . ALA A 1 101 ? 18.411 10.100 -15.867 1.00 95.19 101 ALA A O 1
ATOM 707 N N . LEU A 1 102 ? 18.458 8.383 -14.399 1.00 96.62 102 LEU A N 1
ATOM 708 C CA . LEU A 1 102 ? 17.111 8.566 -13.870 1.00 96.62 102 LEU A CA 1
ATOM 709 C C . LEU A 1 102 ? 17.201 9.017 -12.412 1.00 96.62 102 LEU A C 1
ATOM 711 O O . LEU A 1 102 ? 17.718 8.291 -11.566 1.00 96.62 102 LEU A O 1
ATOM 715 N N . HIS A 1 103 ? 16.645 10.188 -12.124 1.00 96.44 103 HIS A N 1
ATOM 716 C CA . HIS A 1 103 ? 16.521 10.740 -10.782 1.00 96.44 103 HIS A CA 1
ATOM 717 C C . HIS A 1 103 ? 15.042 10.875 -10.414 1.00 96.44 103 HIS A C 1
ATOM 719 O O . HIS A 1 103 ? 14.328 11.696 -10.988 1.00 96.44 103 HIS A O 1
ATOM 725 N N . GLN A 1 104 ? 14.574 10.096 -9.445 1.00 96.44 104 GLN A N 1
ATOM 726 C CA . GLN A 1 104 ? 13.238 10.241 -8.872 1.00 96.44 104 GLN A CA 1
ATOM 727 C C . GLN A 1 104 ? 13.354 10.943 -7.520 1.00 96.44 104 GLN A C 1
ATOM 729 O O . GLN A 1 104 ? 13.886 10.379 -6.565 1.00 96.44 104 GLN A O 1
ATOM 734 N N . GLY A 1 105 ? 12.861 12.177 -7.450 1.00 94.88 105 GLY A N 1
ATOM 735 C CA . GLY A 1 105 ? 12.817 12.954 -6.216 1.00 94.88 105 GLY A CA 1
ATOM 736 C C . GLY A 1 105 ? 11.824 12.385 -5.193 1.00 94.88 105 GLY A C 1
ATOM 737 O O . GLY A 1 105 ? 11.021 11.506 -5.521 1.00 94.88 105 GLY A O 1
ATOM 738 N N . PRO A 1 106 ? 11.825 12.906 -3.956 1.00 93.19 106 PRO A N 1
ATOM 739 C CA . PRO A 1 106 ? 11.023 12.379 -2.849 1.00 93.19 106 PRO A CA 1
ATOM 740 C C . PRO A 1 106 ? 9.504 12.435 -3.086 1.00 93.19 106 PRO A C 1
ATOM 742 O O . PRO A 1 106 ? 8.767 11.601 -2.558 1.00 93.19 106 PRO A O 1
ATOM 745 N N . ALA A 1 107 ? 9.025 13.389 -3.894 1.00 93.00 107 ALA A N 1
ATOM 746 C CA . ALA A 1 107 ? 7.619 13.484 -4.300 1.00 93.00 107 ALA A CA 1
ATOM 747 C C . ALA A 1 107 ? 7.342 12.845 -5.674 1.00 93.00 107 ALA A C 1
ATOM 749 O O . ALA A 1 107 ? 6.191 12.773 -6.102 1.00 93.00 107 ALA A O 1
ATOM 750 N N . GLY A 1 108 ? 8.386 12.377 -6.364 1.00 94.44 108 GLY A N 1
ATOM 751 C CA . GLY A 1 108 ? 8.277 11.756 -7.675 1.00 94.44 108 GLY A CA 1
ATOM 752 C C . GLY A 1 108 ? 7.619 10.385 -7.608 1.00 94.44 108 GLY A C 1
ATOM 753 O O . GLY A 1 108 ? 7.871 9.597 -6.693 1.00 94.44 108 GLY A O 1
ATOM 754 N N . SER A 1 109 ? 6.810 10.065 -8.612 1.00 95.25 109 SER A N 1
ATOM 755 C CA . SER A 1 109 ? 6.216 8.743 -8.801 1.00 95.25 109 SER A CA 1
ATOM 756 C C . SER A 1 109 ? 6.224 8.380 -10.278 1.00 95.25 109 SER A C 1
ATOM 758 O O . SER A 1 109 ? 5.785 9.164 -11.119 1.00 95.25 109 SER A O 1
ATOM 760 N N . LEU A 1 110 ? 6.725 7.183 -10.579 1.00 96.19 110 LEU A N 1
ATOM 761 C CA . LEU A 1 110 ? 6.723 6.612 -11.917 1.00 96.19 110 LEU A CA 1
ATOM 762 C C . LEU A 1 110 ? 5.945 5.295 -11.878 1.00 96.19 110 LEU A C 1
ATOM 764 O O . LEU A 1 110 ? 6.268 4.393 -11.102 1.00 96.19 110 LEU A O 1
ATOM 768 N N . SER A 1 111 ? 4.896 5.214 -12.692 1.00 95.88 111 SER A N 1
ATOM 769 C CA . SER A 1 111 ? 3.987 4.072 -12.751 1.00 95.88 111 SER A CA 1
ATOM 770 C C . SER A 1 111 ? 3.889 3.532 -14.168 1.00 95.88 111 SER A C 1
ATOM 772 O O . SER A 1 111 ? 3.801 4.285 -15.139 1.00 95.88 111 SER A O 1
ATOM 774 N N . CYS A 1 112 ? 3.896 2.210 -14.262 1.00 96.38 112 CYS A N 1
ATOM 775 C CA . CYS A 1 112 ? 3.862 1.477 -15.510 1.00 96.38 112 CYS A CA 1
ATOM 776 C C . CYS A 1 112 ? 2.777 0.418 -15.457 1.00 96.38 112 CYS A C 1
ATOM 778 O O . CYS A 1 112 ? 2.841 -0.484 -14.618 1.00 96.38 112 CYS A O 1
ATOM 780 N N . VAL A 1 113 ? 1.828 0.502 -16.382 1.00 95.56 113 VAL A N 1
ATOM 781 C CA . VAL A 1 113 ? 0.689 -0.407 -16.452 1.00 95.56 113 VAL A CA 1
ATOM 782 C C . VAL A 1 113 ? 0.574 -0.929 -17.883 1.00 95.56 113 VAL A C 1
ATOM 784 O O . VAL A 1 113 ? 0.651 -0.171 -18.846 1.00 95.56 113 VAL A O 1
ATOM 787 N N . PHE A 1 114 ? 0.526 -2.255 -18.034 1.00 94.75 114 PHE A N 1
ATOM 788 C CA . PHE A 1 114 ? 0.373 -2.951 -19.325 1.00 94.75 114 PHE A CA 1
ATOM 789 C C . PHE A 1 114 ? 1.375 -2.570 -20.441 1.00 94.75 114 PHE A C 1
ATOM 791 O O . PHE A 1 114 ? 1.125 -2.810 -21.623 1.00 94.75 114 PHE A O 1
ATOM 798 N N . CYS A 1 115 ? 2.539 -2.021 -20.091 1.00 96.12 115 CYS A N 1
ATOM 799 C CA . CYS A 1 115 ? 3.573 -1.656 -21.060 1.00 96.12 115 CYS A CA 1
ATOM 800 C C . CYS A 1 115 ? 4.342 -2.896 -21.557 1.00 96.12 115 CYS A C 1
ATOM 802 O O . CYS A 1 115 ? 4.676 -3.780 -20.766 1.00 96.12 115 CYS A O 1
ATOM 804 N N . ARG A 1 116 ? 4.658 -2.962 -22.859 1.00 95.69 116 ARG A N 1
ATOM 805 C CA . ARG A 1 116 ? 5.320 -4.125 -23.489 1.00 95.69 116 ARG A CA 1
ATOM 806 C C . ARG A 1 116 ? 6.548 -3.742 -24.313 1.00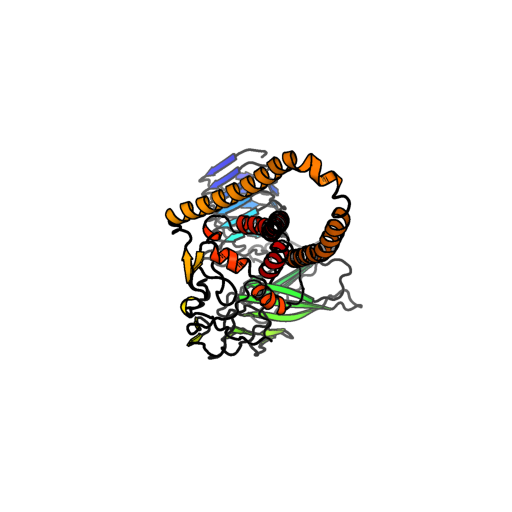 95.69 116 ARG A C 1
ATOM 808 O O . ARG A 1 116 ? 6.420 -3.066 -25.336 1.00 95.69 116 ARG A O 1
ATOM 815 N N . ALA A 1 117 ? 7.726 -4.203 -23.889 1.00 95.75 117 ALA A N 1
ATOM 816 C CA . ALA A 1 117 ? 8.962 -4.089 -24.663 1.00 95.75 117 ALA A CA 1
ATOM 817 C C . ALA A 1 117 ? 9.241 -5.409 -25.386 1.00 95.75 117 ALA A C 1
ATOM 819 O O . ALA A 1 117 ? 9.079 -6.470 -24.793 1.00 95.75 117 ALA A O 1
ATOM 820 N N . GLN A 1 118 ? 9.655 -5.352 -26.652 1.00 94.62 118 GLN A N 1
ATOM 821 C CA . GLN A 1 118 ? 10.008 -6.557 -27.420 1.00 94.62 118 GLN A CA 1
ATOM 822 C C . GLN A 1 118 ? 11.450 -7.029 -27.180 1.00 94.62 118 GLN A C 1
ATOM 824 O O . GLN A 1 118 ? 11.765 -8.185 -27.433 1.00 94.62 118 GLN A O 1
ATOM 829 N N . GLY A 1 119 ? 12.331 -6.130 -26.743 1.00 91.75 119 GLY A N 1
ATOM 830 C CA . GLY A 1 119 ? 13.750 -6.386 -26.516 1.00 91.75 119 GLY A CA 1
ATOM 831 C C . GLY A 1 119 ? 14.112 -6.294 -25.039 1.00 91.75 119 GLY A C 1
ATOM 832 O O . GLY A 1 119 ? 14.222 -7.308 -24.361 1.00 91.75 119 GLY A O 1
ATOM 833 N N . PHE A 1 120 ? 14.342 -5.079 -24.536 1.00 89.69 120 PHE A N 1
ATOM 834 C CA . PHE A 1 120 ? 14.902 -4.872 -23.196 1.00 89.69 120 PHE A CA 1
ATOM 835 C C . PHE A 1 120 ? 14.241 -3.725 -22.428 1.00 89.69 120 PHE A C 1
ATOM 837 O O . PHE A 1 120 ? 13.643 -2.816 -23.003 1.00 89.69 120 PHE A O 1
ATOM 844 N N . GLY A 1 121 ? 14.376 -3.761 -21.101 1.00 85.81 121 GLY A N 1
ATOM 845 C CA . GLY A 1 121 ? 13.929 -2.683 -20.222 1.00 85.81 121 GLY A CA 1
ATOM 846 C C . GLY A 1 121 ? 12.418 -2.606 -20.032 1.00 85.81 121 GLY A C 1
ATOM 847 O O . GLY A 1 121 ? 11.930 -1.512 -19.799 1.00 85.81 121 GLY A O 1
ATOM 848 N N . GLY A 1 122 ? 11.671 -3.713 -20.171 1.00 92.81 122 GLY A N 1
ATOM 849 C CA . GLY A 1 122 ? 10.256 -3.819 -19.779 1.00 92.81 122 GLY A CA 1
ATOM 850 C C . GLY A 1 122 ? 9.445 -2.537 -20.003 1.00 92.81 122 GLY A C 1
ATOM 851 O O . GLY A 1 122 ? 9.228 -2.122 -21.138 1.00 92.81 122 GLY A O 1
ATOM 852 N N . CYS A 1 123 ? 9.054 -1.866 -18.915 1.00 95.88 123 CYS A N 1
ATOM 853 C CA . CYS A 1 123 ? 8.509 -0.510 -19.000 1.00 95.88 123 CYS A CA 1
ATOM 854 C C . CYS A 1 123 ? 9.577 0.597 -19.084 1.00 95.88 123 CYS A C 1
ATOM 856 O O . CYS A 1 123 ? 9.390 1.562 -19.821 1.00 95.88 123 CYS A O 1
ATOM 858 N N . LEU A 1 124 ? 10.674 0.484 -18.336 1.00 96.81 124 LEU A N 1
ATOM 859 C CA . LEU A 1 124 ? 11.720 1.498 -18.238 1.00 96.81 124 LEU A CA 1
ATOM 860 C C . LEU A 1 124 ? 13.092 0.923 -18.632 1.00 96.81 124 LEU A C 1
ATOM 862 O O . LEU A 1 124 ? 13.623 0.044 -17.951 1.00 96.81 124 LEU A O 1
ATOM 866 N N . GLY A 1 125 ? 13.694 1.465 -19.694 1.00 95.69 125 GLY A N 1
ATOM 867 C CA . GLY A 1 125 ? 15.065 1.149 -20.108 1.00 95.69 125 GLY A CA 1
ATOM 868 C C . GLY A 1 125 ? 16.038 2.284 -19.789 1.00 95.69 125 GLY A C 1
ATOM 869 O O . GLY A 1 125 ? 15.757 3.431 -20.130 1.00 95.69 125 GLY A O 1
ATOM 870 N N . VAL A 1 126 ? 17.188 1.972 -19.178 1.00 95.44 126 VAL A N 1
ATOM 871 C CA . VAL A 1 126 ? 18.258 2.945 -18.878 1.00 95.44 126 VAL A CA 1
ATOM 872 C C . VAL A 1 126 ? 19.586 2.437 -19.454 1.00 95.44 126 VAL A C 1
ATOM 874 O O . VAL A 1 126 ? 19.975 1.298 -19.202 1.00 95.44 126 VAL A O 1
ATOM 877 N N . HIS A 1 127 ? 20.263 3.236 -20.290 1.00 90.31 127 HIS A N 1
ATOM 878 C CA . HIS A 1 127 ? 21.402 2.746 -21.094 1.00 90.31 127 HIS A CA 1
ATOM 879 C C . HIS A 1 127 ? 22.796 3.115 -20.560 1.00 90.31 127 HIS A C 1
ATOM 881 O O . HIS A 1 127 ? 23.709 2.306 -20.709 1.00 90.31 127 HIS A O 1
ATOM 887 N N . ARG A 1 128 ? 23.010 4.308 -19.981 1.00 84.38 128 ARG A N 1
ATOM 888 C CA . ARG A 1 128 ? 24.353 4.766 -19.538 1.00 84.38 128 ARG A CA 1
ATOM 889 C C . ARG A 1 128 ? 24.383 5.501 -18.195 1.00 84.38 128 ARG A C 1
ATOM 891 O O . ARG A 1 128 ? 25.402 6.104 -17.868 1.00 84.38 128 ARG A O 1
ATOM 898 N N . GLY A 1 129 ? 23.301 5.479 -17.425 1.00 78.38 129 GLY A N 1
ATOM 899 C CA . GLY A 1 129 ? 23.249 6.127 -16.117 1.00 78.38 129 GLY A CA 1
ATOM 900 C C . GLY A 1 129 ? 22.699 5.219 -15.030 1.00 78.38 129 GLY A C 1
ATOM 901 O O . GLY A 1 129 ? 22.020 4.232 -15.302 1.00 78.38 129 GLY A O 1
ATOM 902 N N . GLY A 1 130 ? 23.012 5.576 -13.786 1.00 83.62 130 GLY A N 1
ATOM 903 C CA . GLY A 1 130 ? 22.399 4.967 -12.615 1.00 83.62 130 GLY A CA 1
ATOM 904 C C . GLY A 1 130 ? 20.948 5.413 -12.438 1.00 83.62 130 GLY A C 1
ATOM 905 O O . GLY A 1 130 ? 20.503 6.420 -13.001 1.00 83.62 130 GLY A O 1
ATOM 906 N N . ILE A 1 131 ? 20.225 4.658 -11.619 1.00 88.00 131 ILE A N 1
ATOM 907 C CA . ILE A 1 131 ? 18.905 5.026 -11.116 1.00 88.00 131 ILE A CA 1
ATOM 908 C C . ILE A 1 131 ? 19.101 5.483 -9.675 1.00 88.00 131 ILE A C 1
ATOM 910 O O . ILE A 1 131 ? 19.619 4.727 -8.862 1.00 88.00 131 ILE A O 1
ATOM 914 N N . ALA A 1 132 ? 18.692 6.709 -9.367 1.00 85.00 132 ALA A N 1
ATOM 915 C CA . ALA A 1 132 ? 18.636 7.224 -8.006 1.00 85.00 132 ALA A CA 1
ATOM 916 C C . ALA A 1 132 ? 17.178 7.554 -7.678 1.00 85.00 132 ALA A C 1
ATOM 918 O O . ALA A 1 132 ? 16.575 8.403 -8.339 1.00 85.00 132 ALA A O 1
ATOM 919 N N . ALA A 1 133 ? 16.606 6.878 -6.683 1.00 82.50 133 ALA A N 1
ATOM 920 C CA . ALA A 1 133 ? 15.225 7.082 -6.263 1.00 82.50 133 ALA A CA 1
ATOM 921 C C . ALA A 1 133 ? 15.155 7.415 -4.769 1.00 82.50 133 ALA A C 1
ATOM 923 O O . ALA A 1 133 ? 15.558 6.620 -3.927 1.00 82.50 133 ALA A O 1
ATOM 924 N N . GLU A 1 134 ? 14.616 8.590 -4.454 1.00 79.19 134 GLU A N 1
ATOM 925 C CA . GLU A 1 134 ? 14.352 9.062 -3.086 1.00 79.19 134 GLU A CA 1
ATOM 926 C C . GLU A 1 134 ? 12.845 9.020 -2.746 1.00 79.19 134 GLU A C 1
ATOM 928 O O . GLU A 1 134 ? 12.438 9.344 -1.631 1.00 79.19 134 GLU A O 1
ATOM 933 N N . GLY A 1 135 ? 12.005 8.652 -3.724 1.00 64.06 135 GLY A N 1
ATOM 934 C CA . GLY A 1 135 ? 10.542 8.702 -3.669 1.00 64.06 135 GLY A CA 1
ATOM 935 C C . GLY A 1 135 ? 9.843 7.399 -3.268 1.00 64.06 135 GLY A C 1
ATOM 936 O O . GLY A 1 135 ? 10.452 6.344 -3.112 1.00 64.06 135 GLY A O 1
ATOM 937 N N . ARG A 1 136 ? 8.516 7.487 -3.095 1.00 50.91 136 ARG A N 1
ATOM 938 C CA . ARG A 1 136 ? 7.713 6.473 -2.387 1.00 50.91 136 ARG A CA 1
ATOM 939 C C . ARG A 1 136 ? 7.486 5.150 -3.125 1.00 50.91 136 ARG A C 1
ATOM 941 O O . ARG A 1 136 ? 7.331 4.155 -2.431 1.00 50.91 136 ARG A O 1
ATOM 948 N N . VAL A 1 137 ? 7.436 5.094 -4.463 1.00 55.09 137 VAL A N 1
ATOM 949 C CA . VAL A 1 137 ? 7.193 3.828 -5.195 1.00 55.09 137 VAL A CA 1
ATOM 950 C C . VAL A 1 137 ? 7.653 3.928 -6.662 1.00 55.09 137 VAL A C 1
ATOM 952 O O . VAL A 1 137 ? 7.281 4.873 -7.363 1.00 55.09 137 VAL A O 1
ATOM 955 N N . LEU A 1 138 ? 8.401 2.929 -7.140 1.00 68.31 138 LEU A N 1
ATOM 956 C CA . LEU A 1 138 ? 8.441 2.526 -8.552 1.00 68.31 138 LEU A CA 1
ATOM 957 C C . LEU A 1 138 ? 7.453 1.363 -8.708 1.00 68.31 138 LEU A C 1
ATOM 959 O O . LEU A 1 138 ? 7.744 0.246 -8.282 1.00 68.31 138 LEU A O 1
ATOM 963 N N . ALA A 1 139 ? 6.252 1.637 -9.221 1.00 66.56 139 ALA A N 1
ATOM 964 C CA . ALA A 1 139 ? 5.184 0.640 -9.302 1.00 66.56 139 ALA A CA 1
ATOM 965 C C . ALA A 1 139 ? 5.125 0.042 -10.712 1.00 66.56 139 ALA A C 1
ATOM 967 O O . ALA A 1 139 ? 4.819 0.746 -11.679 1.00 66.56 139 ALA A O 1
ATOM 968 N N . PHE A 1 140 ? 5.389 -1.261 -10.816 1.00 72.38 140 PHE A N 1
ATOM 969 C CA . PHE A 1 140 ? 5.271 -2.021 -12.058 1.00 72.38 140 PHE A CA 1
ATOM 970 C C . PHE A 1 140 ? 4.141 -3.043 -11.920 1.00 72.38 140 PHE A C 1
ATOM 972 O O . PHE A 1 140 ? 4.290 -4.043 -11.221 1.00 72.38 140 PHE A O 1
ATOM 979 N N . GLU A 1 141 ? 3.021 -2.812 -12.602 1.00 51.91 141 GLU A N 1
ATOM 980 C CA . GLU A 1 141 ? 1.937 -3.791 -12.699 1.00 51.91 141 GLU A CA 1
ATOM 981 C C . GLU A 1 141 ? 2.048 -4.524 -14.040 1.00 51.91 141 GLU A C 1
ATOM 983 O O . GLU A 1 141 ? 1.825 -3.956 -15.113 1.00 51.91 141 GLU A O 1
ATOM 988 N N . VAL A 1 142 ? 2.457 -5.795 -13.988 1.00 52.66 142 VAL A N 1
ATOM 989 C CA . VAL A 1 142 ? 2.746 -6.609 -15.178 1.00 52.66 142 VAL A CA 1
ATOM 990 C C . VAL A 1 142 ? 1.684 -7.677 -15.369 1.00 52.66 142 VAL A C 1
ATOM 992 O O . VAL A 1 142 ? 1.501 -8.534 -14.507 1.00 52.66 142 VAL A O 1
ATOM 995 N N . PHE A 1 143 ? 1.076 -7.702 -16.555 1.00 44.38 143 PHE A N 1
ATOM 996 C CA . PHE A 1 143 ? 0.234 -8.805 -17.007 1.00 44.38 143 PHE A CA 1
ATOM 997 C C . PHE A 1 143 ? 0.628 -9.208 -18.436 1.00 44.38 143 PHE A C 1
ATOM 999 O O . PHE A 1 143 ? 0.367 -8.480 -19.392 1.00 44.38 143 PHE A O 1
ATOM 1006 N N . GLY A 1 144 ? 1.254 -10.381 -18.579 1.00 38.44 144 GLY A N 1
ATOM 1007 C CA . GLY A 1 144 ? 1.441 -11.066 -19.865 1.00 38.44 144 GLY A CA 1
ATOM 1008 C C . GLY A 1 144 ? 2.467 -10.435 -20.819 1.00 38.44 144 GLY A C 1
ATOM 1009 O O . GLY A 1 144 ? 2.129 -9.597 -21.654 1.00 38.44 144 GLY A O 1
ATOM 1010 N N . GLY A 1 145 ? 3.711 -10.906 -20.731 1.00 41.66 145 GLY A N 1
ATOM 1011 C CA . GLY A 1 145 ? 4.838 -10.582 -21.611 1.00 41.66 145 GLY A CA 1
ATOM 1012 C C . GLY A 1 145 ? 6.156 -10.837 -20.880 1.00 41.66 145 GLY A C 1
ATOM 1013 O O . GLY A 1 145 ? 6.156 -10.818 -19.649 1.00 41.66 145 GLY A O 1
ATOM 1014 N N . ASP A 1 146 ? 7.242 -11.107 -21.608 1.00 43.34 146 ASP A N 1
ATOM 1015 C CA . ASP A 1 146 ? 8.580 -11.370 -21.059 1.00 43.34 146 ASP A CA 1
ATOM 1016 C C . ASP A 1 146 ? 9.047 -10.213 -20.150 1.00 43.34 146 ASP A C 1
ATOM 1018 O O . ASP A 1 146 ? 9.612 -9.234 -20.615 1.00 43.34 146 ASP A O 1
ATOM 1022 N N . GLY A 1 147 ? 8.732 -10.319 -18.852 1.00 41.22 147 GLY A N 1
ATOM 1023 C CA . GLY A 1 147 ? 9.198 -9.529 -17.705 1.00 41.22 147 GLY A CA 1
ATOM 1024 C C . GLY A 1 147 ? 9.214 -7.997 -17.831 1.00 41.22 147 GLY A C 1
ATOM 1025 O O . GLY A 1 147 ? 10.030 -7.425 -18.554 1.00 41.22 147 GLY A O 1
ATOM 1026 N N . ALA A 1 148 ? 8.463 -7.282 -16.976 1.00 43.84 148 ALA A N 1
ATOM 1027 C CA . ALA A 1 148 ? 8.882 -5.917 -16.650 1.00 43.84 148 ALA A CA 1
ATOM 1028 C C . ALA A 1 148 ? 10.192 -5.996 -15.866 1.00 43.84 148 ALA A C 1
ATOM 1030 O O . ALA A 1 148 ? 10.226 -6.400 -14.708 1.00 43.84 148 ALA A O 1
ATOM 1031 N N . SER A 1 149 ? 11.278 -5.653 -16.540 1.00 53.31 149 SER A N 1
ATOM 1032 C CA . SER A 1 149 ? 12.610 -5.585 -15.968 1.00 53.31 149 SER A CA 1
ATOM 1033 C C . SER A 1 149 ? 13.113 -4.156 -16.092 1.00 53.31 149 SER A C 1
ATOM 1035 O O . SER A 1 149 ? 12.959 -3.517 -17.133 1.00 53.31 149 SER A O 1
ATOM 1037 N N . ILE A 1 150 ? 13.732 -3.660 -15.026 1.00 51.00 150 ILE A N 1
ATOM 1038 C CA . ILE A 1 150 ? 14.726 -2.602 -15.150 1.00 51.00 150 ILE A CA 1
ATOM 1039 C C . ILE A 1 150 ? 15.978 -3.313 -15.661 1.00 51.00 150 ILE A C 1
ATOM 1041 O O . ILE A 1 150 ? 16.554 -4.138 -14.953 1.00 51.00 150 ILE A O 1
ATOM 1045 N N . ALA A 1 151 ? 16.359 -3.055 -16.908 1.00 49.97 151 ALA A N 1
ATOM 1046 C CA . ALA A 1 151 ? 17.560 -3.631 -17.497 1.00 49.97 151 ALA A CA 1
ATOM 1047 C C . ALA A 1 151 ? 18.537 -2.510 -17.851 1.00 49.97 151 ALA A C 1
ATOM 1049 O O . ALA A 1 151 ? 18.199 -1.607 -18.620 1.00 49.97 151 ALA A O 1
ATOM 1050 N N . GLU A 1 152 ? 19.751 -2.593 -17.310 1.00 42.91 152 GLU A N 1
ATOM 1051 C CA . GLU A 1 152 ? 20.875 -1.785 -17.767 1.00 42.91 152 GLU A CA 1
ATOM 1052 C C . GLU A 1 152 ? 21.355 -2.350 -19.109 1.00 42.91 152 GLU A C 1
ATOM 1054 O O . GLU A 1 152 ? 21.797 -3.496 -19.211 1.00 42.91 152 GLU A O 1
ATOM 1059 N N . ALA A 1 153 ? 21.231 -1.560 -20.171 1.00 43.69 153 ALA A N 1
ATOM 1060 C CA . ALA A 1 153 ? 21.403 -2.028 -21.546 1.00 43.69 153 ALA A CA 1
ATOM 1061 C C . ALA A 1 153 ? 22.877 -2.130 -22.002 1.00 43.69 153 ALA A C 1
ATOM 1063 O O . ALA A 1 153 ? 23.198 -1.880 -23.163 1.00 43.69 153 ALA A O 1
ATOM 1064 N N . SER A 1 154 ? 23.795 -2.500 -21.105 1.00 36.56 154 SER A N 1
ATOM 1065 C CA . SER A 1 154 ? 25.239 -2.332 -21.317 1.00 36.56 154 SER A CA 1
ATOM 1066 C C . SER A 1 154 ? 25.886 -3.290 -22.334 1.00 36.56 154 SER A C 1
ATOM 1068 O O . SER A 1 154 ? 27.049 -3.083 -22.682 1.00 36.56 154 SER A O 1
ATOM 1070 N N . LYS A 1 155 ? 25.184 -4.305 -22.874 1.00 40.56 155 LYS A N 1
ATOM 1071 C CA . LYS A 1 155 ? 25.724 -5.210 -23.917 1.00 40.56 155 LYS A CA 1
ATOM 1072 C C . LYS A 1 155 ? 24.659 -5.741 -24.890 1.00 40.56 155 LYS A C 1
ATOM 1074 O O . LYS A 1 155 ? 24.209 -6.874 -24.749 1.00 40.56 155 LYS A O 1
ATOM 1079 N N . HIS A 1 156 ? 24.315 -4.967 -25.922 1.00 3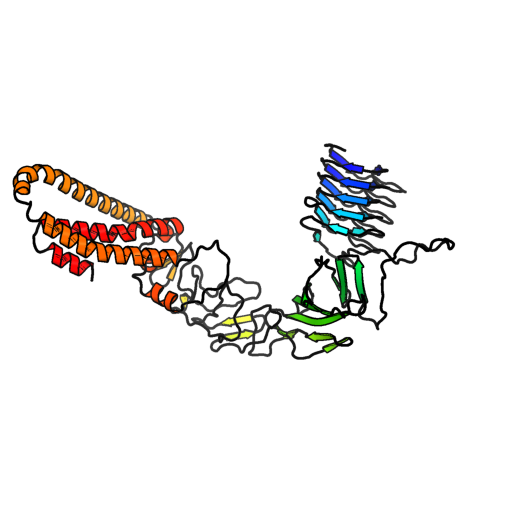6.66 156 HIS A N 1
ATOM 1080 C CA . HIS A 1 156 ? 23.556 -5.456 -27.087 1.00 36.66 156 HIS A CA 1
ATOM 1081 C C . HIS A 1 156 ? 24.361 -5.232 -28.388 1.00 36.66 156 HIS A C 1
ATOM 1083 O O . HIS A 1 156 ? 24.872 -4.130 -28.589 1.00 36.66 156 HIS A O 1
ATOM 1089 N N . PRO A 1 157 ? 24.492 -6.224 -29.295 1.00 31.00 157 PRO A N 1
ATOM 1090 C CA . PRO A 1 157 ? 25.443 -6.184 -30.420 1.00 31.00 157 PRO A CA 1
ATOM 1091 C C . PRO A 1 157 ? 25.065 -5.279 -31.614 1.00 31.00 157 PRO A C 1
ATOM 1093 O O . PRO A 1 157 ? 25.619 -5.452 -32.692 1.00 31.00 157 PRO A O 1
ATOM 1096 N N . MET A 1 158 ? 24.164 -4.301 -31.466 1.00 35.34 158 MET A N 1
ATOM 1097 C CA . MET A 1 158 ? 23.748 -3.441 -32.593 1.00 35.34 158 MET A CA 1
ATOM 1098 C C . MET A 1 158 ? 24.619 -2.196 -32.836 1.00 35.34 158 MET A C 1
ATOM 1100 O O . MET A 1 158 ? 24.339 -1.436 -33.755 1.00 35.34 158 MET A O 1
ATOM 1104 N N . PHE A 1 159 ? 25.697 -1.992 -32.076 1.00 36.25 159 PHE A N 1
ATOM 1105 C CA . PHE A 1 159 ? 26.589 -0.844 -32.263 1.00 36.25 159 PHE A CA 1
ATOM 1106 C C . PHE A 1 159 ? 28.050 -1.284 -32.276 1.00 36.25 159 PHE A C 1
ATOM 1108 O O . PHE A 1 159 ? 28.735 -1.248 -31.257 1.00 36.25 159 PHE A O 1
ATOM 1115 N N . HIS A 1 160 ? 28.532 -1.703 -33.443 1.00 27.59 160 HIS A N 1
ATOM 1116 C CA . HIS A 1 160 ? 29.960 -1.860 -33.684 1.00 27.59 160 HIS A CA 1
ATOM 1117 C C . HIS A 1 160 ? 30.309 -1.292 -35.059 1.00 27.59 160 HIS A C 1
ATOM 1119 O O . HIS A 1 160 ? 30.369 -2.021 -36.040 1.00 27.59 160 HIS A O 1
ATOM 1125 N N . GLU A 1 161 ? 30.579 0.012 -35.124 1.00 26.66 161 GLU A N 1
ATOM 1126 C CA . GLU A 1 161 ? 31.449 0.543 -36.171 1.00 26.66 161 GLU A CA 1
ATOM 1127 C C . GLU A 1 161 ? 32.251 1.754 -35.660 1.00 26.66 161 GLU A C 1
ATOM 1129 O O . GLU A 1 161 ? 31.698 2.772 -35.259 1.00 26.66 161 GLU A O 1
ATOM 1134 N N . GLN A 1 162 ? 33.575 1.548 -35.643 1.00 28.09 162 GLN A N 1
ATOM 1135 C CA . GLN A 1 162 ? 34.699 2.493 -35.563 1.00 28.09 162 GLN A CA 1
ATOM 1136 C C . GLN A 1 162 ? 34.821 3.459 -34.369 1.00 28.09 162 GLN A C 1
ATOM 1138 O O . GLN A 1 162 ? 34.295 4.563 -34.392 1.00 28.09 162 GLN A O 1
ATOM 1143 N N . LEU A 1 163 ? 35.708 3.119 -33.420 1.00 24.42 163 LEU A N 1
ATOM 1144 C CA . LEU A 1 163 ? 36.506 4.091 -32.655 1.00 24.42 163 LEU A CA 1
ATOM 1145 C C . LEU A 1 163 ? 37.931 3.543 -32.417 1.00 24.42 163 LEU A C 1
ATOM 1147 O O . LEU A 1 163 ? 38.115 2.431 -31.924 1.00 24.42 163 LEU A O 1
ATOM 1151 N N . THR A 1 164 ? 38.933 4.332 -32.813 1.00 28.83 164 THR A N 1
ATOM 1152 C CA . THR A 1 164 ? 40.390 4.120 -32.677 1.00 28.83 164 THR A CA 1
ATOM 1153 C C . THR A 1 164 ? 40.922 4.421 -31.261 1.00 28.83 164 THR A C 1
ATOM 1155 O O . THR A 1 164 ? 40.238 5.087 -30.484 1.00 28.83 164 THR A O 1
ATOM 1158 N N . PRO A 1 165 ? 42.147 3.973 -30.898 1.00 27.36 165 PRO A N 1
ATOM 1159 C CA . PRO A 1 165 ? 42.608 3.943 -29.512 1.00 27.36 165 PRO A CA 1
ATOM 1160 C C . PRO A 1 165 ? 43.344 5.225 -29.100 1.00 27.36 165 PRO A C 1
ATOM 1162 O O . PRO A 1 165 ? 44.496 5.431 -29.470 1.00 27.36 165 PRO A O 1
ATOM 1165 N N . ALA A 1 166 ? 42.722 6.046 -28.258 1.00 24.38 166 ALA A N 1
ATOM 1166 C CA . ALA A 1 166 ? 43.435 6.965 -27.372 1.00 24.38 166 ALA A CA 1
ATOM 1167 C C . ALA A 1 166 ? 42.507 7.424 -26.244 1.00 24.38 166 ALA A C 1
ATOM 1169 O O . ALA A 1 166 ? 41.613 8.221 -26.491 1.00 24.38 166 ALA A O 1
ATOM 1170 N N . MET A 1 167 ? 42.722 6.907 -25.029 1.00 24.36 167 MET A N 1
ATOM 1171 C CA . MET A 1 167 ? 42.603 7.624 -23.747 1.00 24.36 167 MET A CA 1
ATOM 1172 C C . MET A 1 167 ? 42.708 6.625 -22.590 1.00 24.36 167 MET A C 1
ATOM 1174 O O . MET A 1 167 ? 41.802 5.843 -22.315 1.00 24.36 167 MET A O 1
ATOM 1178 N N . ARG A 1 168 ? 43.856 6.655 -21.910 1.00 30.14 168 ARG A N 1
ATOM 1179 C CA . ARG A 1 168 ? 44.140 5.935 -20.668 1.00 30.14 168 ARG A CA 1
ATOM 1180 C C . ARG A 1 168 ? 44.609 6.980 -19.657 1.00 30.14 168 ARG A C 1
ATOM 1182 O O . ARG A 1 168 ? 45.773 7.353 -19.702 1.00 30.14 168 ARG A O 1
ATOM 1189 N N . ALA A 1 169 ? 43.695 7.472 -18.821 1.00 32.28 169 ALA A N 1
ATOM 1190 C CA . ALA A 1 169 ? 43.944 8.092 -17.512 1.00 32.28 169 ALA A CA 1
ATOM 1191 C C . ALA A 1 169 ? 42.622 8.652 -16.966 1.00 32.28 169 ALA A C 1
ATOM 1193 O O . ALA A 1 169 ? 42.153 9.681 -17.440 1.00 32.28 169 ALA A O 1
ATOM 1194 N N . ASN A 1 170 ? 42.004 7.922 -16.037 1.00 24.19 170 ASN A N 1
ATOM 1195 C CA . ASN A 1 170 ? 41.286 8.396 -14.844 1.00 24.19 170 ASN A CA 1
ATOM 1196 C C . ASN A 1 170 ? 40.601 7.177 -14.212 1.00 24.19 170 ASN A C 1
ATOM 1198 O O . ASN A 1 170 ? 40.117 6.305 -14.931 1.00 24.19 170 ASN A O 1
ATOM 1202 N N . GLY A 1 171 ? 40.678 7.075 -12.881 1.00 31.06 171 GLY A N 1
ATOM 1203 C CA . GLY A 1 171 ? 40.356 5.877 -12.098 1.00 31.06 171 GLY A CA 1
ATOM 1204 C C . GLY A 1 171 ? 39.071 5.178 -12.543 1.00 31.06 171 GLY A C 1
ATOM 1205 O O . GLY A 1 171 ? 37.989 5.752 -12.475 1.00 31.06 171 GLY A O 1
ATOM 1206 N N . ALA A 1 172 ? 39.213 3.940 -13.013 1.00 22.05 172 ALA A N 1
ATOM 1207 C CA . ALA A 1 172 ? 38.103 3.111 -13.455 1.00 22.05 172 ALA A CA 1
ATOM 1208 C C . ALA A 1 172 ? 37.645 2.194 -12.315 1.00 22.05 172 ALA A C 1
ATOM 1210 O O . ALA A 1 172 ? 38.458 1.479 -11.726 1.00 22.05 172 ALA A O 1
ATOM 1211 N N . SER A 1 173 ? 36.339 2.183 -12.047 1.00 25.06 173 SER A N 1
ATOM 1212 C CA . SER A 1 173 ? 35.674 1.144 -11.260 1.00 25.06 173 SER A CA 1
ATOM 1213 C C . SER A 1 173 ? 35.858 -0.216 -11.940 1.00 25.06 173 SER A C 1
ATOM 1215 O O . SER A 1 173 ? 35.660 -0.350 -13.149 1.00 25.06 173 SER A O 1
ATOM 1217 N N . ALA A 1 174 ? 36.246 -1.235 -11.174 1.00 23.05 174 ALA A N 1
ATOM 1218 C CA . ALA A 1 174 ? 36.430 -2.587 -11.686 1.00 23.05 174 ALA A CA 1
ATOM 1219 C C . ALA A 1 174 ? 35.096 -3.351 -11.688 1.00 23.05 174 ALA A C 1
ATOM 1221 O O . ALA A 1 174 ? 34.471 -3.528 -10.647 1.00 23.05 174 ALA A O 1
ATOM 1222 N N . VAL A 1 175 ? 34.682 -3.845 -12.857 1.00 25.66 175 VAL A N 1
ATOM 1223 C CA . VAL A 1 175 ? 33.561 -4.785 -13.010 1.00 25.66 175 VAL A CA 1
ATOM 1224 C C . VAL A 1 175 ? 34.149 -6.168 -13.275 1.00 25.66 175 VAL A C 1
ATOM 1226 O O . VAL A 1 175 ? 34.730 -6.402 -14.334 1.00 25.66 175 VAL A O 1
ATOM 1229 N N . ALA A 1 176 ? 34.011 -7.093 -12.325 1.00 23.61 176 ALA A N 1
ATOM 1230 C CA . ALA A 1 176 ? 34.424 -8.483 -12.504 1.00 23.61 176 ALA A CA 1
ATOM 1231 C C . ALA A 1 176 ? 33.202 -9.358 -12.826 1.00 23.61 176 ALA A C 1
ATOM 1233 O O . ALA A 1 176 ? 32.302 -9.511 -12.004 1.00 23.61 176 ALA A O 1
ATOM 1234 N N . ALA A 1 177 ? 33.176 -9.951 -14.022 1.00 25.34 177 ALA A N 1
ATOM 1235 C CA . ALA A 1 177 ? 32.185 -10.952 -14.411 1.00 25.34 177 ALA A CA 1
ATOM 1236 C C . ALA A 1 177 ? 32.826 -12.346 -14.371 1.00 25.34 177 ALA A C 1
ATOM 1238 O O . ALA A 1 177 ? 33.795 -12.602 -15.086 1.00 25.34 177 ALA A O 1
ATOM 1239 N N . PHE A 1 178 ? 32.282 -13.258 -13.561 1.00 24.20 178 PHE A N 1
ATOM 1240 C CA . PHE A 1 178 ? 32.734 -14.651 -13.507 1.00 24.20 178 PHE A CA 1
ATOM 1241 C C . PHE A 1 178 ? 31.817 -15.555 -14.330 1.00 24.20 178 PHE A C 1
ATOM 1243 O O . PHE A 1 178 ? 30.593 -15.498 -14.216 1.00 24.20 178 PHE A O 1
ATOM 1250 N N . LYS A 1 179 ? 32.421 -16.418 -15.152 1.00 23.64 179 LYS A N 1
ATOM 1251 C CA . LYS A 1 179 ? 31.721 -17.390 -15.996 1.00 23.64 179 LYS A CA 1
ATOM 1252 C C . LYS A 1 179 ? 31.669 -18.743 -15.277 1.00 23.64 179 LYS A C 1
ATOM 1254 O O . LYS A 1 179 ? 32.705 -19.367 -15.077 1.00 23.64 179 LYS A O 1
ATOM 1259 N N . GLY A 1 180 ? 30.470 -19.187 -14.901 1.00 27.33 180 GLY A N 1
ATOM 1260 C CA . GLY A 1 180 ? 30.184 -20.535 -14.390 1.00 27.33 180 GLY A CA 1
ATOM 1261 C C . GLY A 1 180 ? 29.108 -21.236 -15.235 1.00 27.33 180 GLY A C 1
ATOM 1262 O O . GLY A 1 180 ? 28.447 -20.572 -16.037 1.00 27.33 180 GLY A O 1
ATOM 1263 N N . PRO A 1 181 ? 28.941 -22.567 -15.118 1.00 26.08 181 PRO A N 1
ATOM 1264 C CA . PRO A 1 181 ? 28.042 -23.327 -15.984 1.00 26.08 181 PRO A CA 1
ATOM 1265 C C . PRO A 1 181 ? 26.555 -22.979 -15.761 1.00 26.08 181 PRO A C 1
ATOM 1267 O O . PRO A 1 181 ? 26.043 -23.052 -14.649 1.00 26.08 181 PRO A O 1
ATOM 1270 N N . ALA A 1 182 ? 25.907 -22.604 -16.868 1.00 29.70 182 ALA A N 1
ATOM 1271 C CA . ALA A 1 182 ? 24.484 -22.608 -17.250 1.00 29.70 182 ALA A CA 1
ATOM 1272 C C . ALA A 1 182 ? 23.339 -22.170 -16.301 1.00 29.70 182 ALA A C 1
ATOM 1274 O O . ALA A 1 182 ? 22.227 -22.075 -16.805 1.00 29.70 182 ALA A O 1
ATOM 1275 N N . ALA A 1 183 ? 23.526 -21.855 -15.013 1.00 33.16 183 ALA A N 1
ATOM 1276 C CA . ALA A 1 183 ? 22.377 -21.523 -14.142 1.00 33.16 183 ALA A CA 1
ATOM 1277 C C . ALA A 1 183 ? 22.539 -20.309 -13.208 1.00 33.16 183 ALA A C 1
ATOM 1279 O O . ALA A 1 183 ? 21.586 -19.943 -12.529 1.00 33.16 183 ALA A O 1
ATOM 1280 N N . PHE A 1 184 ? 23.704 -19.653 -13.164 1.00 33.19 184 PHE A N 1
ATOM 1281 C CA . PHE A 1 184 ? 23.924 -18.528 -12.245 1.00 33.19 184 PHE A CA 1
ATOM 1282 C C . PHE A 1 184 ? 24.770 -17.422 -12.876 1.00 33.19 184 PHE A C 1
ATOM 1284 O O . PHE A 1 184 ? 25.876 -17.665 -13.371 1.00 33.19 184 PHE A O 1
ATOM 1291 N N . HIS A 1 185 ? 24.274 -16.187 -12.809 1.00 35.44 185 HIS A N 1
ATOM 1292 C CA . HIS A 1 185 ? 25.041 -14.976 -13.100 1.00 35.44 185 HIS A CA 1
ATOM 1293 C C . HIS A 1 185 ? 25.035 -14.082 -11.859 1.00 35.44 185 HIS A C 1
ATOM 1295 O O . HIS A 1 185 ? 23.985 -13.777 -11.296 1.00 35.44 185 HIS A O 1
ATOM 1301 N N . LYS A 1 186 ? 26.235 -13.712 -11.402 1.00 35.47 186 LYS A N 1
ATOM 1302 C CA . LYS A 1 186 ? 26.461 -12.861 -10.231 1.00 35.47 186 LYS A CA 1
ATOM 1303 C C . LYS A 1 186 ? 27.032 -11.533 -10.716 1.00 35.47 186 LYS A C 1
ATOM 1305 O O . LYS A 1 186 ? 28.063 -11.543 -11.388 1.00 35.47 186 LYS A O 1
ATOM 1310 N N . LEU A 1 187 ? 26.386 -10.422 -10.367 1.00 32.12 187 LEU A N 1
ATOM 1311 C CA . LEU A 1 187 ? 26.891 -9.075 -10.632 1.00 32.12 187 LEU A CA 1
ATOM 1312 C C . LEU A 1 187 ? 27.085 -8.355 -9.294 1.00 32.12 187 LEU A C 1
ATOM 1314 O O . LEU A 1 187 ? 26.140 -8.196 -8.524 1.00 32.12 187 LEU A O 1
ATOM 1318 N N . ILE A 1 188 ? 28.326 -7.963 -9.012 1.00 33.41 188 ILE A N 1
ATOM 1319 C CA . ILE A 1 188 ? 28.683 -7.137 -7.856 1.00 33.41 188 ILE A CA 1
ATOM 1320 C C . ILE A 1 188 ? 29.090 -5.775 -8.406 1.00 33.41 188 ILE A C 1
ATOM 1322 O O . ILE A 1 188 ? 30.003 -5.702 -9.229 1.00 33.41 188 ILE A O 1
ATOM 1326 N N . ILE A 1 189 ? 28.416 -4.718 -7.963 1.00 32.34 189 ILE A N 1
ATOM 1327 C CA . ILE A 1 189 ? 28.750 -3.334 -8.292 1.00 32.34 189 ILE A CA 1
ATOM 1328 C C . ILE A 1 189 ? 29.292 -2.700 -7.012 1.00 32.34 189 ILE A C 1
ATOM 1330 O O . ILE A 1 189 ? 28.572 -2.570 -6.023 1.00 32.34 189 ILE A O 1
ATOM 1334 N N . ALA A 1 190 ? 30.572 -2.338 -7.021 1.00 28.42 190 ALA A N 1
ATOM 1335 C CA . ALA A 1 190 ? 31.197 -1.581 -5.943 1.00 28.42 190 ALA A CA 1
ATOM 1336 C C . ALA A 1 190 ? 31.531 -0.174 -6.449 1.00 28.42 190 ALA A C 1
ATOM 1338 O O . ALA A 1 190 ? 32.227 -0.017 -7.455 1.00 28.42 190 ALA A O 1
ATOM 1339 N N . GLN A 1 191 ? 31.035 0.838 -5.744 1.00 30.44 191 GLN A N 1
ATOM 1340 C CA . GLN A 1 191 ? 31.402 2.242 -5.916 1.00 30.44 191 GLN A CA 1
ATOM 1341 C C . GLN A 1 191 ? 31.830 2.780 -4.540 1.00 30.44 191 GLN A C 1
ATOM 1343 O O . GLN A 1 191 ? 31.421 2.220 -3.526 1.00 30.44 191 GLN A O 1
ATOM 1348 N N . GLN A 1 192 ? 32.684 3.810 -4.474 1.00 33.34 192 GLN A N 1
ATOM 1349 C CA . GLN A 1 192 ? 33.080 4.402 -3.184 1.00 33.34 192 GLN A CA 1
ATOM 1350 C C . GLN A 1 192 ? 31.829 4.663 -2.315 1.00 33.34 192 GLN A C 1
ATOM 1352 O O . GLN A 1 192 ? 30.867 5.272 -2.781 1.00 33.34 192 GLN A O 1
ATOM 1357 N N . ASP A 1 193 ? 31.843 4.095 -1.104 1.00 33.53 193 ASP A N 1
ATOM 1358 C CA . ASP A 1 193 ? 30.824 4.146 -0.037 1.00 33.53 193 ASP A CA 1
ATOM 1359 C C . ASP A 1 193 ? 29.492 3.399 -0.269 1.00 33.53 193 ASP A C 1
ATOM 1361 O O . ASP A 1 193 ? 28.594 3.436 0.581 1.00 33.53 193 ASP A O 1
ATOM 1365 N N . LYS A 1 194 ? 29.348 2.661 -1.381 1.00 37.44 194 LYS A N 1
ATOM 1366 C CA . LYS A 1 194 ? 28.122 1.910 -1.709 1.00 37.44 194 LYS A CA 1
ATOM 1367 C C . LYS A 1 194 ? 28.394 0.575 -2.395 1.00 37.44 194 LYS A C 1
ATOM 1369 O O . LYS A 1 194 ? 29.196 0.475 -3.325 1.00 37.44 194 LYS A O 1
ATOM 1374 N N . ILE A 1 195 ? 27.664 -0.460 -1.982 1.00 42.47 195 ILE A N 1
ATOM 1375 C CA . ILE A 1 195 ? 27.766 -1.797 -2.578 1.00 42.47 195 ILE A CA 1
ATOM 1376 C C . ILE A 1 195 ? 26.373 -2.251 -3.009 1.00 42.47 195 ILE A C 1
ATOM 1378 O O . ILE A 1 195 ? 25.474 -2.400 -2.185 1.00 42.47 195 ILE A O 1
ATOM 1382 N N . GLY A 1 196 ? 26.206 -2.478 -4.311 1.00 39.56 196 GLY A N 1
ATOM 1383 C CA . GLY A 1 196 ? 25.029 -3.114 -4.894 1.00 39.56 196 GLY A CA 1
ATOM 1384 C C . GLY A 1 196 ? 25.363 -4.548 -5.293 1.00 39.56 196 GLY A C 1
ATOM 1385 O O . GLY A 1 196 ? 26.373 -4.804 -5.950 1.00 39.56 196 GLY A O 1
ATOM 1386 N N . LEU A 1 197 ? 24.522 -5.506 -4.911 1.00 39.16 197 LEU A N 1
ATOM 1387 C CA . LEU A 1 197 ? 24.645 -6.893 -5.361 1.00 39.16 197 LEU A CA 1
ATOM 1388 C C . LEU A 1 197 ? 23.327 -7.312 -6.026 1.00 39.16 197 LEU A C 1
ATOM 1390 O O . LEU A 1 197 ? 22.242 -7.134 -5.479 1.00 39.16 197 LEU A O 1
ATOM 1394 N N . ALA A 1 198 ? 23.439 -7.855 -7.235 1.00 38.59 198 ALA A N 1
ATOM 1395 C CA . ALA A 1 198 ? 22.327 -8.434 -7.972 1.00 38.59 198 ALA A CA 1
ATOM 1396 C C . ALA A 1 198 ? 22.575 -9.937 -8.121 1.00 38.59 198 ALA A C 1
ATOM 1398 O O . ALA A 1 198 ? 23.652 -10.371 -8.553 1.00 38.59 198 ALA A O 1
ATOM 1399 N N . VAL A 1 199 ? 21.580 -10.739 -7.740 1.00 38.59 199 VAL A N 1
ATOM 1400 C CA . VAL A 1 199 ? 21.635 -12.201 -7.843 1.00 38.59 199 VAL A CA 1
ATOM 1401 C C . VAL A 1 199 ? 20.550 -12.658 -8.807 1.00 38.59 199 VAL A C 1
ATOM 1403 O O . VAL A 1 199 ? 19.383 -12.314 -8.636 1.00 38.59 199 VAL A O 1
ATOM 1406 N N . ALA A 1 200 ? 20.951 -13.431 -9.818 1.00 34.31 200 ALA A N 1
ATOM 1407 C CA . ALA A 1 200 ? 20.042 -14.092 -10.741 1.00 34.31 200 ALA A CA 1
ATOM 1408 C C . ALA A 1 200 ? 19.963 -15.590 -10.416 1.00 34.31 200 ALA A C 1
ATOM 1410 O O . ALA A 1 200 ? 21.000 -16.263 -10.411 1.00 34.31 200 ALA A O 1
ATOM 1411 N N . VAL A 1 201 ? 18.755 -16.109 -10.182 1.00 35.88 201 VAL A N 1
ATOM 1412 C CA . VAL A 1 201 ? 18.487 -17.554 -10.051 1.00 35.88 201 VAL A CA 1
ATOM 1413 C C . VAL A 1 201 ? 17.296 -17.905 -10.940 1.00 35.88 201 VAL A C 1
ATOM 1415 O O . VAL A 1 201 ? 16.241 -17.294 -10.804 1.00 35.88 201 VAL A O 1
ATOM 1418 N N . ASP A 1 202 ? 17.475 -18.843 -11.875 1.00 33.00 202 ASP A N 1
ATOM 1419 C CA . ASP A 1 202 ? 16.420 -19.356 -12.771 1.00 33.00 202 ASP A CA 1
ATOM 1420 C C . ASP A 1 202 ? 15.564 -18.270 -13.461 1.00 33.00 202 ASP A C 1
ATOM 1422 O O . ASP A 1 202 ? 14.342 -18.367 -13.553 1.00 33.00 202 ASP A O 1
ATOM 1426 N N . GLY A 1 203 ? 16.206 -17.206 -13.954 1.00 33.03 203 GLY A N 1
ATOM 1427 C CA . GLY A 1 203 ? 15.531 -16.132 -14.695 1.00 33.03 203 GLY A CA 1
ATOM 1428 C C . GLY A 1 203 ? 14.844 -15.064 -13.835 1.00 33.03 203 GLY A C 1
ATOM 1429 O O . GLY A 1 203 ? 14.276 -14.128 -14.393 1.00 33.03 203 GLY A O 1
ATOM 1430 N N . LEU A 1 204 ? 14.930 -15.141 -12.503 1.00 36.38 204 LEU A N 1
ATOM 1431 C CA . LEU A 1 204 ? 14.521 -14.062 -11.600 1.00 36.38 204 LEU A CA 1
ATOM 1432 C C . LEU A 1 204 ? 15.725 -13.199 -11.213 1.00 36.38 204 LEU A C 1
ATOM 1434 O O . LEU A 1 204 ? 16.738 -13.719 -10.744 1.00 36.38 204 LEU A O 1
ATOM 1438 N N . LEU A 1 205 ? 15.601 -11.883 -11.409 1.00 36.72 205 LEU A N 1
ATOM 1439 C CA . LEU A 1 205 ? 16.595 -10.883 -11.023 1.00 36.72 205 LEU A CA 1
ATOM 1440 C C . LEU A 1 205 ? 16.041 -10.041 -9.871 1.00 36.72 205 LEU A C 1
ATOM 1442 O O . LEU A 1 205 ? 14.961 -9.466 -9.999 1.00 36.72 205 LEU A O 1
ATOM 1446 N N . ALA A 1 206 ? 16.794 -9.926 -8.782 1.00 40.22 206 ALA A N 1
ATOM 1447 C CA . ALA A 1 206 ? 16.512 -8.967 -7.723 1.00 40.22 206 ALA A CA 1
ATOM 1448 C C . ALA A 1 206 ? 17.784 -8.183 -7.374 1.00 40.22 206 ALA A C 1
ATOM 1450 O O . ALA A 1 206 ? 18.883 -8.746 -7.338 1.00 40.22 206 ALA A O 1
ATOM 1451 N N . ALA A 1 207 ? 17.630 -6.876 -7.158 1.00 35.06 207 ALA A N 1
ATOM 1452 C CA . ALA A 1 207 ? 18.711 -5.949 -6.840 1.00 35.06 207 ALA A CA 1
ATOM 1453 C C . ALA A 1 207 ? 18.257 -4.992 -5.729 1.00 35.06 207 ALA A C 1
ATOM 1455 O O . ALA A 1 207 ? 17.133 -4.494 -5.765 1.00 35.06 207 ALA A O 1
ATOM 1456 N N . GLN A 1 208 ? 19.132 -4.736 -4.757 1.00 39.81 208 GLN A N 1
ATOM 1457 C CA . GLN A 1 208 ? 18.902 -3.773 -3.679 1.00 39.81 208 GLN A CA 1
ATOM 1458 C C . GLN A 1 208 ? 20.213 -3.038 -3.353 1.00 39.81 208 GLN A C 1
ATOM 1460 O O . GLN A 1 208 ? 21.295 -3.627 -3.424 1.00 39.81 208 GLN A O 1
ATOM 1465 N N . GLU A 1 209 ? 20.118 -1.744 -3.043 1.00 35.94 209 GLU A N 1
ATOM 1466 C CA . GLU A 1 209 ? 21.253 -0.852 -2.764 1.00 35.94 209 GLU A CA 1
ATOM 1467 C C . GLU A 1 209 ? 21.487 -0.738 -1.247 1.00 35.94 209 GLU A C 1
ATOM 1469 O O . GLU A 1 209 ? 20.532 -0.689 -0.470 1.00 35.94 209 GLU A O 1
ATOM 1474 N N . LEU A 1 210 ? 22.753 -0.699 -0.817 1.00 33.66 210 LEU A N 1
ATOM 1475 C CA . LEU A 1 210 ? 23.146 -0.526 0.585 1.00 33.66 210 LEU A CA 1
ATOM 1476 C C . LEU A 1 210 ? 24.205 0.572 0.720 1.00 33.66 210 LEU A C 1
ATOM 1478 O O . LEU A 1 210 ? 25.234 0.553 0.038 1.00 33.66 210 LEU A O 1
ATOM 1482 N N . THR A 1 211 ? 23.964 1.495 1.649 1.00 35.88 211 THR A N 1
ATOM 1483 C CA . THR A 1 211 ? 24.928 2.494 2.125 1.00 35.88 211 THR A CA 1
ATOM 1484 C C . THR A 1 211 ? 25.657 1.922 3.338 1.00 35.88 211 THR A C 1
ATOM 1486 O O . THR A 1 211 ? 25.022 1.597 4.341 1.00 35.88 211 THR A O 1
ATOM 1489 N N . VAL A 1 212 ? 26.980 1.785 3.263 1.00 35.84 212 VAL A N 1
ATOM 1490 C CA . VAL A 1 212 ? 27.801 1.332 4.398 1.00 35.84 212 VAL A CA 1
ATOM 1491 C C . VAL A 1 212 ? 28.507 2.558 4.965 1.00 35.84 212 VAL A C 1
ATOM 1493 O O . VAL A 1 212 ? 29.240 3.218 4.237 1.00 35.84 212 VAL A O 1
ATOM 1496 N N . SER A 1 213 ? 28.279 2.899 6.238 1.00 32.28 213 SER A N 1
ATOM 1497 C CA . SER A 1 213 ? 29.006 4.012 6.860 1.00 32.28 213 SER A CA 1
ATOM 1498 C C . SER A 1 213 ? 30.445 3.600 7.176 1.00 32.28 213 SER A C 1
ATOM 1500 O O . SER A 1 213 ? 30.688 2.479 7.635 1.00 32.28 213 SER A O 1
ATOM 1502 N N . GLU A 1 214 ? 31.396 4.516 6.990 1.00 34.34 214 GLU A N 1
ATOM 1503 C CA . GLU A 1 214 ? 32.781 4.319 7.425 1.00 34.34 214 GLU A CA 1
ATOM 1504 C C . GLU A 1 214 ? 32.822 3.934 8.917 1.00 34.34 214 GLU A C 1
ATOM 1506 O O . GLU A 1 214 ? 32.239 4.608 9.766 1.00 34.34 214 GLU A O 1
ATOM 1511 N N . GLY A 1 215 ? 33.478 2.811 9.236 1.00 36.03 215 GLY A N 1
ATOM 1512 C CA . GLY A 1 215 ? 33.660 2.323 10.611 1.00 36.03 215 GLY A CA 1
ATOM 1513 C C . GLY A 1 215 ? 32.726 1.199 11.076 1.00 36.03 215 GLY A C 1
ATOM 1514 O O . GLY A 1 215 ? 32.830 0.784 12.231 1.00 36.03 215 GLY A O 1
ATOM 1515 N N . ALA A 1 216 ? 31.841 0.666 10.225 1.00 38.25 216 ALA A N 1
ATOM 1516 C CA . ALA A 1 216 ? 31.017 -0.486 10.596 1.00 38.25 216 ALA A CA 1
ATOM 1517 C C . ALA A 1 216 ? 31.887 -1.751 10.823 1.00 38.25 216 ALA A C 1
ATOM 1519 O O . ALA A 1 216 ? 32.653 -2.130 9.931 1.00 38.25 216 ALA A O 1
ATOM 1520 N N . PRO A 1 217 ? 31.803 -2.423 11.991 1.00 41.03 217 PRO A N 1
ATOM 1521 C CA . PRO A 1 217 ? 32.537 -3.664 12.234 1.00 41.03 217 PRO A CA 1
ATOM 1522 C C . PRO A 1 217 ? 32.042 -4.779 11.301 1.00 41.03 217 PRO A C 1
ATOM 1524 O O . PRO A 1 217 ? 30.907 -4.738 10.824 1.00 41.03 217 PRO A O 1
ATOM 1527 N N . ALA A 1 218 ? 32.884 -5.790 11.056 1.00 47.78 218 ALA A N 1
ATOM 1528 C CA . ALA A 1 218 ? 32.518 -6.983 10.290 1.00 47.78 218 ALA A CA 1
ATOM 1529 C C . ALA A 1 218 ? 31.140 -7.515 10.737 1.00 47.78 218 ALA A C 1
ATOM 1531 O O . ALA A 1 218 ? 30.949 -7.861 11.903 1.00 47.78 218 ALA A O 1
ATOM 1532 N N . GLY A 1 219 ? 30.174 -7.531 9.816 1.00 51.38 219 GLY A N 1
ATOM 1533 C CA . GLY A 1 219 ? 28.764 -7.772 10.116 1.00 51.38 219 GLY A CA 1
ATOM 1534 C C . GLY A 1 219 ? 28.092 -8.695 9.103 1.00 51.38 219 GLY A C 1
ATOM 1535 O O . GLY A 1 219 ? 28.552 -8.856 7.969 1.00 51.38 219 GLY A O 1
ATOM 1536 N N . VAL A 1 220 ? 26.999 -9.325 9.534 1.00 52.94 220 VAL A N 1
ATOM 1537 C CA . VAL A 1 220 ? 26.132 -10.151 8.686 1.00 52.94 220 VAL A CA 1
ATOM 1538 C C . VAL A 1 220 ? 25.079 -9.255 8.041 1.00 52.94 220 VAL A C 1
ATOM 1540 O O . VAL A 1 220 ? 24.347 -8.565 8.745 1.00 52.94 220 VAL A O 1
ATOM 1543 N N . VAL A 1 221 ? 24.980 -9.289 6.714 1.00 56.62 221 VAL A N 1
ATOM 1544 C CA . VAL A 1 221 ? 23.943 -8.579 5.950 1.00 56.62 221 VAL A CA 1
ATOM 1545 C C . VAL A 1 221 ? 22.953 -9.613 5.418 1.00 56.62 221 VAL A C 1
ATOM 1547 O O . VAL A 1 221 ? 23.381 -10.554 4.752 1.00 56.62 221 VAL A O 1
ATOM 1550 N N . ALA A 1 222 ? 21.658 -9.468 5.715 1.00 51.16 222 ALA A N 1
ATOM 1551 C CA . ALA A 1 222 ? 20.595 -10.381 5.279 1.00 51.16 222 ALA A CA 1
ATOM 1552 C C . ALA A 1 222 ? 19.593 -9.675 4.352 1.00 51.16 222 ALA A C 1
ATOM 1554 O O . ALA A 1 222 ? 19.207 -8.539 4.618 1.00 51.16 222 ALA A O 1
ATOM 1555 N N . TRP A 1 223 ? 19.184 -10.347 3.277 1.00 63.25 223 TRP A N 1
ATOM 1556 C CA . TRP A 1 223 ? 18.333 -9.846 2.191 1.00 63.25 223 TRP A CA 1
ATOM 1557 C C . TRP A 1 223 ? 17.140 -10.771 1.989 1.00 63.25 223 TRP A C 1
ATOM 1559 O O . TRP A 1 223 ? 17.338 -11.976 2.058 1.00 63.25 223 TRP A O 1
ATOM 1569 N N . GLU A 1 224 ? 15.947 -10.257 1.694 1.00 54.41 224 GLU A N 1
ATOM 1570 C CA . GLU A 1 224 ? 14.739 -11.061 1.450 1.00 54.41 224 GLU A CA 1
ATOM 1571 C C . GLU A 1 224 ? 14.230 -10.877 0.009 1.00 54.41 224 GLU A C 1
ATOM 1573 O O . GLU A 1 224 ? 14.194 -9.759 -0.497 1.00 54.41 224 GLU A O 1
ATOM 1578 N N . PHE A 1 225 ? 13.838 -11.971 -0.654 1.00 64.69 225 PHE A N 1
ATOM 1579 C CA . PHE A 1 225 ? 13.376 -11.987 -2.047 1.00 64.69 225 PHE A CA 1
ATOM 1580 C C . PHE A 1 225 ? 12.120 -12.841 -2.218 1.00 64.69 225 PHE A C 1
ATOM 1582 O O . PHE A 1 225 ? 12.070 -13.941 -1.676 1.00 64.69 225 PHE A O 1
ATOM 1589 N N . ASP A 1 226 ? 11.154 -12.405 -3.027 1.00 50.50 226 ASP A N 1
ATOM 1590 C CA . ASP A 1 226 ? 9.991 -13.225 -3.391 1.00 50.50 226 ASP A CA 1
ATOM 1591 C C . ASP A 1 226 ? 10.382 -14.347 -4.364 1.00 50.50 226 ASP A C 1
ATOM 1593 O O . ASP A 1 226 ? 10.963 -14.115 -5.427 1.00 50.50 226 ASP A O 1
ATOM 1597 N N . VAL A 1 227 ? 10.012 -15.582 -4.030 1.00 64.25 227 VAL A N 1
ATOM 1598 C CA . VAL A 1 227 ? 10.243 -16.773 -4.849 1.00 64.25 227 VAL A CA 1
ATOM 1599 C C . VAL A 1 227 ? 8.890 -17.371 -5.204 1.00 64.25 227 VAL A C 1
ATOM 1601 O O . VAL A 1 227 ? 8.197 -17.915 -4.353 1.00 64.25 227 VAL A O 1
ATOM 1604 N N . LYS A 1 228 ? 8.497 -17.326 -6.481 1.00 50.12 228 LYS A N 1
ATOM 1605 C CA . LYS A 1 228 ? 7.262 -17.984 -6.934 1.00 50.12 228 LYS A CA 1
ATOM 1606 C C . LYS A 1 228 ? 7.500 -19.480 -7.158 1.00 50.12 228 LYS A C 1
ATOM 1608 O O . LYS A 1 228 ? 7.700 -19.925 -8.282 1.00 50.12 228 LYS A O 1
ATOM 1613 N N . SER A 1 229 ? 7.467 -20.253 -6.075 1.00 68.38 229 SER A N 1
ATOM 1614 C CA . SER A 1 229 ? 7.482 -21.722 -6.083 1.00 68.38 229 SER A CA 1
ATOM 1615 C C . SER A 1 229 ? 6.217 -22.277 -5.416 1.00 68.38 229 SER A C 1
ATOM 1617 O O . SER A 1 229 ? 5.536 -21.574 -4.672 1.00 68.38 229 SER A O 1
ATOM 1619 N N . ALA A 1 230 ? 5.885 -23.547 -5.676 1.00 66.06 230 ALA A N 1
ATOM 1620 C CA . ALA A 1 230 ? 4.705 -24.198 -5.100 1.00 66.06 230 ALA A CA 1
ATOM 1621 C C . ALA A 1 230 ? 4.707 -24.180 -3.556 1.00 66.06 230 ALA A C 1
ATOM 1623 O O . ALA A 1 230 ? 3.653 -23.975 -2.957 1.00 66.06 230 ALA A O 1
ATOM 1624 N N . ASN A 1 231 ? 5.888 -24.315 -2.930 1.00 71.69 231 ASN A N 1
ATOM 1625 C CA . ASN A 1 231 ? 6.043 -24.477 -1.473 1.00 71.69 231 ASN A CA 1
ATOM 1626 C C . ASN A 1 231 ? 6.916 -23.396 -0.800 1.00 71.69 231 ASN A C 1
ATOM 1628 O O . ASN A 1 231 ? 7.041 -23.383 0.424 1.00 71.69 231 ASN A O 1
ATOM 1632 N N . CYS A 1 232 ? 7.535 -22.504 -1.575 1.00 68.94 232 CYS A N 1
ATOM 1633 C CA . CYS A 1 232 ? 8.387 -21.419 -1.079 1.00 68.94 232 CYS A CA 1
ATOM 1634 C C . CYS A 1 232 ? 7.766 -20.092 -1.500 1.00 68.94 232 CYS A C 1
ATOM 1636 O O . CYS A 1 232 ? 7.329 -19.976 -2.643 1.00 68.94 232 CYS A O 1
ATOM 1638 N N . GLU A 1 233 ? 7.698 -19.134 -0.581 1.00 69.69 233 GLU A N 1
ATOM 1639 C CA . GLU A 1 233 ? 7.101 -17.820 -0.841 1.00 69.69 233 GLU A CA 1
ATOM 1640 C C . GLU A 1 233 ? 8.172 -16.738 -0.933 1.00 69.69 233 GLU A C 1
ATOM 1642 O O . GLU A 1 233 ? 8.210 -16.008 -1.918 1.00 69.69 233 GLU A O 1
ATOM 1647 N N . THR A 1 234 ? 9.099 -16.702 0.028 1.00 69.62 234 THR A N 1
ATOM 1648 C CA . THR A 1 234 ? 10.261 -15.804 -0.002 1.00 69.62 234 THR A CA 1
ATOM 1649 C C . THR A 1 234 ? 11.541 -16.561 0.343 1.00 69.62 234 THR A C 1
ATOM 1651 O O . THR A 1 234 ? 11.491 -17.669 0.875 1.00 69.62 234 THR A O 1
ATOM 1654 N N . ALA A 1 235 ? 12.709 -16.018 0.018 1.00 72.06 235 ALA A N 1
ATOM 1655 C CA . ALA A 1 235 ? 14.003 -16.557 0.410 1.00 72.06 235 ALA A CA 1
ATOM 1656 C C . ALA A 1 235 ? 14.885 -15.453 0.984 1.00 72.06 235 ALA A C 1
ATOM 1658 O O . ALA A 1 235 ? 14.998 -14.372 0.410 1.00 72.06 235 ALA A O 1
ATOM 1659 N N . ILE A 1 236 ? 15.527 -15.750 2.111 1.00 73.44 236 ILE A N 1
ATOM 1660 C CA . ILE A 1 236 ? 16.462 -14.859 2.783 1.00 73.44 236 ILE A CA 1
ATOM 1661 C C . ILE A 1 236 ? 17.891 -15.282 2.440 1.00 73.44 236 ILE A C 1
ATOM 1663 O O . ILE A 1 236 ? 18.286 -16.410 2.724 1.00 73.44 236 ILE A O 1
ATOM 1667 N N . CYS A 1 237 ? 18.689 -14.393 1.861 1.00 68.94 237 CYS A N 1
ATOM 1668 C CA . CYS A 1 237 ? 20.115 -14.598 1.608 1.00 68.94 237 CYS A CA 1
ATOM 1669 C C . CYS A 1 237 ? 20.925 -13.803 2.632 1.00 68.94 237 CYS A C 1
ATOM 1671 O O . CYS A 1 237 ? 20.728 -12.597 2.727 1.00 68.94 237 CYS A O 1
ATOM 1673 N N . ALA A 1 238 ? 21.862 -14.426 3.353 1.00 69.38 238 ALA A N 1
ATOM 1674 C CA . ALA A 1 238 ? 22.803 -13.675 4.193 1.00 69.38 238 ALA A CA 1
ATOM 1675 C C . ALA A 1 238 ? 24.246 -13.800 3.711 1.00 69.38 238 ALA A C 1
ATOM 1677 O O . ALA A 1 238 ? 24.683 -14.853 3.236 1.00 69.38 238 ALA A O 1
ATOM 1678 N N . PHE A 1 239 ? 24.999 -12.720 3.885 1.00 66.88 239 PHE A N 1
ATOM 1679 C CA . PHE A 1 239 ? 26.401 -12.593 3.513 1.00 66.88 239 PHE A CA 1
ATOM 1680 C C . PHE A 1 239 ? 27.220 -12.148 4.724 1.00 66.88 239 PHE A C 1
ATOM 1682 O O . PHE A 1 239 ? 26.784 -11.298 5.499 1.00 66.88 239 PHE A O 1
ATOM 1689 N N . MET A 1 240 ? 28.413 -12.721 4.878 1.00 63.47 240 MET A N 1
ATOM 1690 C CA . MET A 1 240 ? 29.412 -12.271 5.845 1.00 63.47 240 MET A CA 1
ATOM 1691 C C . MET A 1 240 ? 30.458 -11.425 5.125 1.00 63.47 240 MET A C 1
ATOM 1693 O O . MET A 1 240 ? 31.051 -11.867 4.134 1.00 63.47 240 MET A O 1
ATOM 1697 N N . LEU A 1 241 ? 30.677 -10.218 5.640 1.00 64.00 241 LEU A N 1
ATOM 1698 C CA . LEU A 1 241 ? 31.756 -9.329 5.230 1.00 64.00 241 LEU A CA 1
ATOM 1699 C C . LEU A 1 241 ? 33.018 -9.662 6.032 1.00 64.00 241 LEU A C 1
ATOM 1701 O O . LEU A 1 241 ? 33.101 -9.327 7.212 1.00 64.00 241 LEU A O 1
ATOM 1705 N N . ASN A 1 242 ? 34.009 -10.291 5.398 1.00 58.06 242 ASN A N 1
ATOM 1706 C CA . ASN A 1 242 ? 35.325 -10.482 6.007 1.00 58.06 242 ASN A CA 1
ATOM 1707 C C . ASN A 1 242 ? 36.274 -9.385 5.513 1.00 58.06 242 ASN A C 1
ATOM 1709 O O . ASN A 1 242 ? 36.674 -9.385 4.347 1.00 58.06 242 ASN A O 1
ATOM 1713 N N . SER A 1 243 ? 36.656 -8.456 6.395 1.00 52.62 243 SER A N 1
ATOM 1714 C CA . SER A 1 243 ? 37.740 -7.512 6.106 1.00 52.62 243 SER A CA 1
ATOM 1715 C C . SER A 1 243 ? 39.077 -8.151 6.480 1.00 52.62 243 SER A C 1
ATOM 1717 O O . SER A 1 243 ? 39.349 -8.368 7.662 1.00 52.62 243 SER A O 1
ATOM 1719 N N . SER A 1 244 ? 39.922 -8.460 5.494 1.00 50.53 244 SER A N 1
ATOM 1720 C CA . SER A 1 244 ? 41.320 -8.812 5.773 1.00 50.53 244 SER A CA 1
ATOM 1721 C C . SER A 1 244 ? 42.138 -7.526 5.897 1.00 50.53 244 SER A C 1
ATOM 1723 O O . SER A 1 244 ? 41.999 -6.631 5.069 1.00 50.53 244 SER A O 1
ATOM 1725 N N . SER A 1 245 ? 42.971 -7.406 6.929 1.00 45.56 245 SER A N 1
ATOM 1726 C CA . SER A 1 245 ? 43.647 -6.147 7.274 1.00 45.56 245 SER A CA 1
ATOM 1727 C C . SER A 1 245 ? 44.842 -5.782 6.383 1.00 45.56 245 SER A C 1
ATOM 1729 O O . SER A 1 245 ? 45.491 -4.778 6.657 1.00 45.56 245 SER A O 1
ATOM 1731 N N . SER A 1 246 ? 45.187 -6.581 5.366 1.00 44.75 246 SER A N 1
ATOM 1732 C CA . SER A 1 246 ? 46.437 -6.394 4.611 1.00 44.75 246 SER A CA 1
ATOM 1733 C C . SER A 1 246 ? 46.271 -6.046 3.133 1.00 44.75 246 SER A C 1
ATOM 1735 O O . SER A 1 246 ? 47.249 -5.621 2.538 1.00 44.75 246 SER A O 1
ATOM 1737 N N . ASN A 1 247 ? 45.077 -6.174 2.549 1.00 42.69 247 ASN A N 1
ATOM 1738 C CA . ASN A 1 247 ? 44.779 -5.766 1.172 1.00 42.69 247 ASN A CA 1
ATOM 1739 C C . ASN A 1 247 ? 43.361 -5.181 1.135 1.00 42.69 247 ASN A C 1
ATOM 1741 O O . ASN A 1 247 ? 42.469 -5.721 1.783 1.00 42.69 247 ASN A O 1
ATOM 1745 N N . SER A 1 248 ? 43.133 -4.118 0.360 1.00 47.62 248 SER A N 1
ATOM 1746 C CA . SER A 1 248 ? 41.836 -3.438 0.168 1.00 47.62 248 SER A CA 1
ATOM 1747 C C . SER A 1 248 ? 40.766 -4.286 -0.553 1.00 47.62 248 SER A C 1
ATOM 1749 O O . SER A 1 248 ? 39.842 -3.754 -1.164 1.00 47.62 248 SER A O 1
ATOM 1751 N N . GLU A 1 249 ? 40.877 -5.613 -0.495 1.00 45.97 249 GLU A N 1
ATOM 1752 C CA . GLU A 1 249 ? 39.917 -6.561 -1.046 1.00 45.97 249 GLU A CA 1
ATOM 1753 C C . GLU A 1 249 ? 38.941 -7.012 0.048 1.00 45.97 249 GLU A C 1
ATOM 1755 O O . GLU A 1 249 ? 39.294 -7.724 0.992 1.00 45.97 249 GLU A O 1
ATOM 1760 N N . HIS A 1 250 ? 37.679 -6.607 -0.092 1.00 56.16 250 HIS A N 1
ATOM 1761 C CA . HIS A 1 250 ? 36.584 -7.134 0.715 1.00 56.16 250 HIS A CA 1
ATOM 1762 C C . HIS A 1 250 ? 36.113 -8.466 0.124 1.00 56.16 250 HIS A C 1
ATOM 1764 O O . HIS A 1 250 ? 35.562 -8.509 -0.978 1.00 56.16 250 HIS A O 1
ATOM 1770 N N . ASN A 1 251 ? 36.298 -9.559 0.866 1.00 57.00 251 ASN A N 1
ATOM 1771 C CA . ASN A 1 251 ? 35.816 -10.875 0.459 1.00 57.00 251 ASN A CA 1
ATOM 1772 C C . ASN A 1 251 ? 34.426 -11.140 1.048 1.00 57.00 251 ASN A C 1
ATOM 1774 O O . ASN A 1 251 ? 34.238 -11.167 2.265 1.00 57.00 251 ASN A O 1
ATOM 1778 N N . PHE A 1 252 ? 33.455 -11.381 0.165 1.00 55.66 252 PHE A N 1
ATOM 1779 C CA . PHE A 1 252 ? 32.094 -11.765 0.534 1.00 55.66 252 PHE A CA 1
ATOM 1780 C C . PHE A 1 252 ? 31.957 -13.281 0.543 1.00 55.66 252 PHE A C 1
ATOM 1782 O O . PHE A 1 252 ? 32.091 -13.929 -0.498 1.00 55.66 252 PHE A O 1
ATOM 1789 N N . SER A 1 253 ? 31.607 -13.836 1.698 1.00 65.31 253 SER A N 1
ATOM 1790 C CA . SER A 1 253 ? 31.214 -15.242 1.808 1.00 65.31 253 SER A CA 1
ATOM 1791 C C . SER A 1 253 ? 29.702 -15.320 1.997 1.00 65.31 253 SER A C 1
ATOM 1793 O O . SER A 1 253 ? 29.161 -14.733 2.933 1.00 65.31 253 SER A O 1
ATOM 1795 N N . ALA A 1 254 ? 28.998 -16.011 1.098 1.00 62.84 254 ALA A N 1
ATOM 1796 C CA . ALA A 1 254 ? 27.574 -16.279 1.280 1.00 62.84 254 ALA A CA 1
ATOM 1797 C C . ALA A 1 254 ? 27.397 -17.272 2.438 1.00 62.84 254 ALA A C 1
ATOM 1799 O O . ALA A 1 254 ? 27.975 -18.357 2.411 1.00 62.84 254 ALA A O 1
ATOM 1800 N N . LEU A 1 255 ? 26.616 -16.894 3.450 1.00 67.25 255 LEU A N 1
ATOM 1801 C CA . LEU A 1 255 ? 26.357 -17.721 4.632 1.00 67.25 255 LEU A CA 1
ATOM 1802 C C . LEU A 1 255 ? 25.265 -18.764 4.377 1.00 67.25 255 LEU A C 1
ATOM 1804 O O . LEU A 1 255 ? 25.279 -19.832 4.988 1.00 67.25 255 LEU A O 1
ATOM 1808 N N . GLY A 1 256 ? 24.336 -18.477 3.464 1.00 72.94 256 GLY A N 1
ATOM 1809 C CA . GLY A 1 256 ? 23.262 -19.392 3.097 1.00 72.94 256 GLY A CA 1
ATOM 1810 C C . GLY A 1 256 ? 22.066 -18.690 2.468 1.00 72.94 256 GLY A C 1
ATOM 1811 O O . GLY A 1 256 ? 21.970 -17.461 2.478 1.00 72.94 256 GLY A O 1
ATOM 1812 N N . VAL A 1 257 ? 21.167 -19.509 1.920 1.00 73.75 257 VAL A N 1
ATOM 1813 C CA . VAL A 1 257 ? 19.826 -19.111 1.480 1.00 73.75 257 VAL A CA 1
ATOM 1814 C C . VAL A 1 257 ? 18.820 -19.876 2.339 1.00 73.75 257 VAL A C 1
ATOM 1816 O O . VAL A 1 257 ? 18.826 -21.111 2.337 1.00 73.75 257 VAL A O 1
ATOM 1819 N N . TRP A 1 258 ? 17.981 -19.156 3.081 1.00 79.94 258 TRP A N 1
ATOM 1820 C CA . TRP A 1 258 ? 16.926 -19.713 3.926 1.00 79.94 258 TRP A CA 1
ATOM 1821 C C . TRP A 1 258 ? 15.561 -19.397 3.318 1.00 79.94 258 TRP A C 1
ATOM 1823 O O . TRP A 1 258 ? 15.172 -18.231 3.288 1.00 79.94 258 TRP A O 1
ATOM 1833 N N . PRO A 1 259 ? 14.816 -20.394 2.828 1.00 81.62 259 PRO A N 1
ATOM 1834 C CA . PRO A 1 259 ? 13.475 -20.151 2.324 1.00 81.62 259 PRO A CA 1
ATOM 1835 C C . PRO A 1 259 ? 12.499 -19.873 3.479 1.00 81.62 259 PRO A C 1
ATOM 1837 O O . PRO A 1 259 ? 12.557 -20.534 4.516 1.00 81.62 259 PRO A O 1
ATOM 1840 N N . ARG A 1 260 ? 11.561 -18.941 3.295 1.00 81.94 260 ARG A N 1
ATOM 1841 C CA . ARG A 1 260 ? 10.288 -18.936 4.022 1.00 81.94 260 ARG A CA 1
ATOM 1842 C C . ARG A 1 260 ? 9.340 -19.887 3.310 1.00 81.94 260 ARG A C 1
ATOM 1844 O O . ARG A 1 260 ? 8.872 -19.635 2.195 1.00 81.94 260 ARG A O 1
ATOM 1851 N N . CYS A 1 261 ? 9.081 -21.000 3.976 1.00 82.44 261 CYS A N 1
ATOM 1852 C CA . CYS A 1 261 ? 8.164 -22.009 3.484 1.00 82.44 261 CYS A CA 1
ATOM 1853 C C . CYS A 1 261 ? 6.716 -21.583 3.721 1.00 82.44 261 CYS A C 1
ATOM 1855 O O . CYS A 1 261 ? 6.396 -20.935 4.723 1.00 82.44 261 CYS A O 1
ATOM 1857 N N . ARG A 1 262 ? 5.841 -21.941 2.778 1.00 80.69 262 ARG A N 1
ATOM 1858 C CA . ARG A 1 262 ? 4.395 -21.731 2.916 1.00 80.69 262 ARG A CA 1
ATOM 1859 C C . ARG A 1 262 ? 3.843 -22.554 4.080 1.00 80.69 262 ARG A C 1
ATOM 1861 O O . ARG A 1 262 ? 4.458 -23.532 4.508 1.00 80.69 262 ARG A O 1
ATOM 1868 N N . ALA A 1 263 ? 2.657 -22.177 4.560 1.00 77.75 263 ALA A N 1
ATOM 1869 C CA . ALA A 1 263 ? 1.927 -22.983 5.533 1.00 77.75 263 ALA A CA 1
ATOM 1870 C C . ALA A 1 263 ? 1.813 -24.441 5.042 1.00 77.75 263 ALA A C 1
ATOM 1872 O O . ALA A 1 263 ? 1.562 -24.704 3.867 1.00 77.75 263 ALA A O 1
ATOM 1873 N N . GLY A 1 264 ? 2.077 -25.381 5.947 1.00 82.31 264 GLY A N 1
ATOM 1874 C CA . GLY A 1 264 ? 2.135 -26.814 5.668 1.00 82.31 264 GLY A CA 1
ATOM 1875 C C . GLY A 1 264 ? 3.389 -27.307 4.935 1.00 82.31 264 GLY A C 1
ATOM 1876 O O . GLY A 1 264 ? 3.402 -28.439 4.450 1.00 82.31 264 GLY A O 1
ATOM 1877 N N . SER A 1 265 ? 4.445 -26.494 4.863 1.00 86.88 265 SER A N 1
ATOM 1878 C CA . SER A 1 265 ? 5.778 -26.921 4.425 1.00 86.88 265 SER A CA 1
ATOM 1879 C C . SER A 1 265 ? 6.843 -26.555 5.463 1.00 86.88 265 SER A C 1
ATOM 1881 O O . SER A 1 265 ? 6.829 -25.442 5.988 1.00 86.88 265 SER A O 1
ATOM 1883 N N . GLU A 1 266 ? 7.788 -27.458 5.716 1.00 91.12 266 GLU A N 1
ATOM 1884 C CA . GLU A 1 266 ? 8.970 -27.220 6.553 1.00 91.12 266 GLU A CA 1
ATOM 1885 C C . GLU A 1 266 ? 10.221 -26.971 5.719 1.00 91.12 266 GLU A C 1
ATOM 1887 O O . GLU A 1 266 ? 10.305 -27.335 4.544 1.00 91.12 266 GLU A O 1
ATOM 1892 N N . VAL A 1 267 ? 11.233 -26.365 6.335 1.00 88.06 267 VAL A N 1
ATOM 1893 C CA . VAL A 1 267 ? 12.539 -26.220 5.692 1.00 88.06 267 VAL A CA 1
ATOM 1894 C C . VAL A 1 267 ? 13.174 -27.600 5.550 1.00 88.06 267 VAL A C 1
ATOM 1896 O O . VAL A 1 267 ? 13.465 -28.269 6.540 1.00 88.06 267 VAL A O 1
ATOM 1899 N N . SER A 1 268 ? 13.447 -28.000 4.310 1.00 86.12 268 SER A N 1
ATOM 1900 C CA . SER A 1 268 ? 14.049 -29.290 3.999 1.00 86.12 268 SER A CA 1
ATOM 1901 C C . SER A 1 268 ? 15.368 -29.473 4.746 1.00 86.12 268 SER A C 1
ATOM 1903 O O . SER A 1 268 ? 16.279 -28.636 4.679 1.00 86.12 268 SER A O 1
ATOM 1905 N N . ASN A 1 269 ? 15.508 -30.623 5.406 1.00 83.12 269 ASN A N 1
ATOM 1906 C CA . ASN A 1 269 ? 16.785 -31.050 5.974 1.00 83.12 269 ASN A CA 1
ATOM 1907 C C . ASN A 1 269 ? 17.815 -31.388 4.881 1.00 83.12 269 ASN A C 1
ATOM 1909 O O . ASN A 1 269 ? 19.017 -31.454 5.166 1.00 83.12 269 ASN A O 1
ATOM 1913 N N . MET A 1 270 ? 17.381 -31.568 3.625 1.00 75.56 270 MET A N 1
ATOM 1914 C CA . MET A 1 270 ? 18.286 -31.818 2.512 1.00 75.56 270 MET A CA 1
ATOM 1915 C C . MET A 1 270 ? 19.038 -30.545 2.130 1.00 75.56 270 MET A C 1
ATOM 1917 O O . MET A 1 270 ? 18.507 -29.575 1.590 1.00 75.56 270 MET A O 1
ATOM 1921 N N . ARG A 1 271 ? 20.343 -30.582 2.392 1.00 79.56 271 ARG A N 1
ATOM 1922 C CA . ARG A 1 271 ? 21.302 -29.561 1.983 1.00 79.56 271 ARG A CA 1
ATOM 1923 C C . ARG A 1 271 ? 21.711 -29.808 0.536 1.00 79.56 271 ARG A C 1
ATOM 1925 O O . ARG A 1 271 ? 22.573 -30.648 0.279 1.00 79.56 271 ARG A O 1
ATOM 1932 N N . LYS A 1 272 ? 21.142 -29.065 -0.415 1.00 79.50 272 LYS A N 1
ATOM 1933 C CA . LYS A 1 272 ? 21.612 -29.109 -1.805 1.00 79.50 272 LYS A CA 1
ATOM 1934 C C . LYS A 1 272 ? 22.775 -28.130 -1.959 1.00 79.50 272 LYS A C 1
ATOM 1936 O O . LYS A 1 272 ? 22.633 -26.940 -1.682 1.00 79.50 272 LYS A O 1
ATOM 1941 N N . LYS A 1 273 ? 23.947 -28.624 -2.375 1.00 77.00 273 LYS A N 1
ATOM 1942 C CA . LYS A 1 273 ? 25.067 -27.751 -2.762 1.00 77.00 273 LYS A CA 1
ATOM 1943 C C . LYS A 1 273 ? 24.709 -27.083 -4.085 1.00 77.00 273 LYS A C 1
ATOM 1945 O O . LYS A 1 273 ? 24.548 -27.772 -5.087 1.00 77.00 273 LYS A O 1
ATOM 1950 N N . VAL A 1 274 ? 24.568 -25.762 -4.068 1.00 73.62 274 VAL A N 1
ATOM 1951 C CA . VAL A 1 274 ? 24.227 -24.959 -5.258 1.00 73.62 274 VAL A CA 1
ATOM 1952 C C . VAL A 1 274 ? 25.476 -24.293 -5.848 1.00 73.62 274 VAL A C 1
ATOM 1954 O O . VAL A 1 274 ? 25.504 -23.927 -7.016 1.00 73.62 274 VAL A O 1
ATOM 1957 N N . GLY A 1 275 ? 26.559 -24.221 -5.070 1.00 74.81 275 GLY A N 1
ATOM 1958 C CA . GLY A 1 275 ? 27.866 -23.755 -5.518 1.00 74.81 275 GLY A CA 1
ATOM 1959 C C . GLY A 1 275 ? 28.967 -24.049 -4.493 1.00 74.81 275 GLY A C 1
ATOM 1960 O O . GLY A 1 275 ? 28.698 -24.671 -3.458 1.00 74.81 275 GLY A O 1
ATOM 1961 N N . PRO A 1 276 ? 30.213 -23.611 -4.748 1.00 68.88 276 PRO A N 1
ATOM 1962 C CA . PRO A 1 276 ? 31.319 -23.748 -3.803 1.00 68.88 276 PRO A CA 1
ATOM 1963 C C . PRO A 1 276 ? 30.978 -23.027 -2.492 1.00 68.88 276 PRO A C 1
ATOM 1965 O O . PRO A 1 276 ? 30.835 -21.809 -2.467 1.00 68.88 276 PRO A O 1
ATOM 1968 N N . GLY A 1 277 ? 30.783 -23.785 -1.411 1.00 75.06 277 GLY A N 1
ATOM 1969 C CA . GLY A 1 277 ? 30.453 -23.242 -0.087 1.00 75.06 277 GLY A CA 1
ATOM 1970 C C . GLY A 1 277 ? 28.998 -22.797 0.118 1.00 75.06 277 GLY A C 1
ATOM 1971 O O . GLY A 1 277 ? 28.637 -22.487 1.247 1.00 75.06 277 GLY A O 1
ATOM 1972 N N . VAL A 1 278 ? 28.140 -22.820 -0.913 1.00 68.94 278 VAL A N 1
ATOM 1973 C CA . VAL A 1 278 ? 26.732 -22.397 -0.797 1.00 68.94 278 VAL A CA 1
ATOM 1974 C C . VAL A 1 278 ? 25.811 -23.606 -0.704 1.00 68.94 278 VAL A C 1
ATOM 1976 O O . VAL A 1 278 ? 25.722 -24.429 -1.622 1.00 68.94 278 VAL A O 1
ATOM 1979 N N . VAL A 1 279 ? 25.097 -23.687 0.415 1.00 76.94 279 VAL A N 1
ATOM 1980 C CA . VAL A 1 279 ? 24.051 -24.676 0.657 1.00 76.94 279 VAL A CA 1
ATOM 1981 C C . VAL A 1 279 ? 22.703 -23.973 0.605 1.00 76.94 279 VAL A C 1
ATOM 1983 O O . VAL A 1 279 ? 22.456 -23.067 1.399 1.00 76.94 279 VAL A O 1
ATOM 1986 N N . ALA A 1 280 ? 21.829 -24.413 -0.298 1.00 77.25 280 ALA A N 1
ATOM 1987 C CA . ALA A 1 280 ? 20.424 -24.034 -0.262 1.00 77.25 280 ALA A CA 1
ATOM 1988 C C . ALA A 1 280 ? 19.618 -25.128 0.438 1.00 77.25 280 ALA A C 1
ATOM 1990 O O . ALA A 1 280 ? 19.909 -26.324 0.299 1.00 77.25 280 ALA A O 1
ATOM 1991 N N . ARG A 1 281 ? 18.600 -24.703 1.185 1.00 84.75 281 ARG A N 1
ATOM 1992 C CA . ARG A 1 281 ? 17.549 -25.584 1.694 1.00 84.75 281 ARG A CA 1
ATOM 1993 C C . ARG A 1 281 ? 16.285 -25.335 0.881 1.00 84.75 281 ARG A C 1
ATOM 1995 O O . ARG A 1 281 ? 16.006 -24.194 0.527 1.00 84.75 281 ARG A O 1
ATOM 2002 N N . GLY A 1 282 ? 15.577 -26.404 0.536 1.00 87.44 282 GLY A N 1
ATOM 2003 C CA . GLY A 1 282 ? 14.249 -26.316 -0.072 1.00 87.44 282 GLY A CA 1
ATOM 2004 C C . GLY A 1 282 ? 13.152 -26.220 0.987 1.00 87.44 282 GLY A C 1
ATOM 2005 O O . GLY A 1 282 ? 13.443 -26.191 2.181 1.00 87.44 282 GLY A O 1
ATOM 2006 N N . CYS A 1 283 ? 11.901 -26.221 0.538 1.00 88.44 283 CYS A N 1
ATOM 2007 C CA . CYS A 1 283 ? 10.734 -26.418 1.393 1.00 88.44 283 CYS A CA 1
ATOM 2008 C C . CYS A 1 283 ? 10.107 -27.774 1.078 1.00 88.44 283 CYS A C 1
ATOM 2010 O O . CYS A 1 283 ? 9.684 -27.997 -0.061 1.00 88.44 283 CYS A O 1
ATOM 2012 N N . ASP A 1 284 ? 10.047 -28.651 2.075 1.00 90.38 284 ASP A N 1
ATOM 2013 C CA . ASP A 1 284 ? 9.408 -29.959 1.978 1.00 90.38 284 ASP A CA 1
ATOM 2014 C C . ASP A 1 284 ? 7.990 -29.884 2.535 1.00 90.38 284 ASP A C 1
ATOM 2016 O O . ASP A 1 284 ? 7.718 -29.213 3.528 1.00 90.38 284 ASP A O 1
ATOM 2020 N N . LYS A 1 285 ? 7.066 -30.581 1.879 1.00 89.06 285 LYS A N 1
ATOM 2021 C CA . LYS A 1 285 ? 5.678 -30.679 2.328 1.00 89.06 285 LYS A CA 1
ATOM 2022 C C . LYS A 1 285 ? 5.636 -31.452 3.655 1.00 89.06 285 LYS A C 1
ATOM 2024 O O . LYS A 1 285 ? 6.286 -32.493 3.756 1.00 89.06 285 LYS A O 1
ATOM 2029 N N . CYS A 1 286 ? 4.866 -30.988 4.646 1.00 89.00 286 CYS A N 1
ATOM 2030 C CA . CYS A 1 286 ? 4.721 -31.727 5.903 1.00 89.00 286 CYS A CA 1
ATOM 2031 C C . CYS A 1 286 ? 4.222 -33.159 5.646 1.00 89.00 286 CYS A C 1
ATOM 2033 O O . CYS A 1 286 ? 3.343 -33.396 4.814 1.00 89.00 286 CYS A O 1
ATOM 2035 N N . SER A 1 287 ? 4.783 -34.124 6.376 1.00 89.81 287 SER A N 1
ATOM 2036 C CA . SER A 1 287 ? 4.310 -35.511 6.335 1.00 89.81 287 SER A CA 1
ATOM 2037 C C . SER A 1 287 ? 2.904 -35.630 6.931 1.00 89.81 287 SER A C 1
ATOM 2039 O O . SER A 1 287 ? 2.506 -34.825 7.772 1.00 89.81 287 SER A O 1
ATOM 2041 N N . ALA A 1 288 ? 2.152 -36.660 6.534 1.00 83.31 288 ALA A N 1
ATOM 2042 C CA . ALA A 1 288 ? 0.821 -36.917 7.084 1.00 83.31 288 ALA A CA 1
ATOM 2043 C C . ALA A 1 288 ? 0.861 -37.015 8.623 1.00 83.31 288 ALA A C 1
ATOM 2045 O O . ALA A 1 288 ? 1.705 -37.715 9.185 1.00 83.31 288 ALA A O 1
ATOM 2046 N N . GLY A 1 289 ? -0.050 -36.311 9.302 1.00 84.06 289 GLY A N 1
ATOM 2047 C CA . GLY A 1 289 ? -0.070 -36.217 10.768 1.00 84.06 289 GLY A CA 1
ATOM 2048 C C . GLY A 1 289 ? 0.820 -35.116 11.353 1.00 84.06 289 GLY A C 1
ATOM 2049 O O . GLY A 1 289 ? 0.918 -35.008 12.578 1.00 84.06 289 GLY A O 1
ATOM 2050 N N . TYR A 1 290 ? 1.428 -34.284 10.504 1.00 88.06 290 TYR A N 1
ATOM 2051 C CA . TYR A 1 290 ? 2.137 -33.074 10.895 1.00 88.06 290 TYR A CA 1
ATOM 2052 C C . TYR A 1 290 ? 1.620 -31.862 10.114 1.00 88.06 290 TYR A C 1
ATOM 2054 O O . TYR A 1 290 ? 1.177 -31.980 8.974 1.00 88.06 290 TYR A O 1
ATOM 2062 N N . PHE A 1 291 ? 1.696 -30.684 10.724 1.00 86.38 291 PHE A N 1
ATOM 2063 C CA . PHE A 1 291 ? 1.250 -29.431 10.127 1.00 86.38 291 PHE A CA 1
ATOM 2064 C C . PHE A 1 291 ? 2.108 -28.257 10.603 1.00 86.38 291 PHE A C 1
ATOM 2066 O O . PHE A 1 291 ? 2.817 -28.335 11.612 1.00 86.38 291 PHE A O 1
ATOM 2073 N N . GLN A 1 292 ? 2.019 -27.150 9.871 1.00 83.12 292 GLN A N 1
ATOM 2074 C CA . GLN A 1 292 ? 2.710 -25.915 10.208 1.00 83.12 292 GLN A CA 1
ATOM 2075 C C . GLN A 1 292 ? 1.879 -24.712 9.766 1.00 83.12 292 GLN A C 1
ATOM 2077 O O . GLN A 1 292 ? 1.646 -24.514 8.577 1.00 83.12 292 GLN A O 1
ATOM 2082 N N . LEU A 1 293 ? 1.436 -23.902 10.724 1.00 72.44 293 LEU A N 1
ATOM 2083 C CA . LEU A 1 293 ? 0.628 -22.709 10.449 1.00 72.44 293 LEU A CA 1
ATOM 2084 C C . LEU A 1 293 ? 1.474 -21.484 10.084 1.00 72.44 293 LEU A C 1
ATOM 2086 O O . LEU A 1 293 ? 0.996 -20.580 9.404 1.00 72.44 293 LEU A O 1
ATOM 2090 N N . GLN A 1 294 ? 2.725 -21.441 10.540 1.00 71.06 294 GLN A N 1
ATOM 2091 C CA . GLN A 1 294 ? 3.573 -20.265 10.396 1.00 71.06 294 GLN A CA 1
ATOM 2092 C C . GLN A 1 294 ? 4.320 -20.246 9.072 1.00 71.06 294 GLN A C 1
ATOM 2094 O O . GLN A 1 294 ? 4.832 -21.269 8.616 1.00 71.06 294 GLN A O 1
ATOM 2099 N N . ARG A 1 295 ? 4.470 -19.042 8.520 1.00 72.44 295 ARG A N 1
ATOM 2100 C CA . ARG A 1 295 ? 5.387 -18.756 7.417 1.00 72.44 295 ARG A CA 1
ATOM 2101 C C . ARG A 1 295 ? 6.691 -18.234 8.014 1.00 72.44 295 ARG A C 1
ATOM 2103 O O . ARG A 1 295 ? 6.818 -17.042 8.269 1.00 72.44 295 ARG A O 1
ATOM 2110 N N . ASN A 1 296 ? 7.630 -19.125 8.323 1.00 73.81 296 ASN A N 1
ATOM 2111 C CA . ASN A 1 296 ? 8.897 -18.743 8.954 1.00 73.81 296 ASN A CA 1
ATOM 2112 C C . ASN A 1 296 ? 10.097 -19.424 8.271 1.00 73.81 296 ASN A C 1
ATOM 2114 O O . ASN A 1 296 ? 9.957 -20.468 7.640 1.00 73.81 296 ASN A O 1
ATOM 2118 N N . VAL A 1 297 ? 11.285 -18.832 8.406 1.00 70.69 297 VAL A N 1
ATOM 2119 C CA . VAL A 1 297 ? 12.580 -19.336 7.904 1.00 70.69 297 VAL A CA 1
ATOM 2120 C C . VAL A 1 297 ? 13.124 -20.529 8.701 1.00 70.69 297 VAL A C 1
ATOM 2122 O O . VAL A 1 297 ? 14.081 -21.174 8.277 1.00 70.69 297 VAL A O 1
ATOM 2125 N N . SER A 1 298 ? 12.530 -20.830 9.857 1.00 78.12 298 SER A N 1
ATOM 2126 C CA . SER A 1 298 ? 12.839 -21.982 10.725 1.00 78.12 298 SER A CA 1
ATOM 2127 C C . SER A 1 298 ? 11.625 -22.881 10.974 1.00 78.12 298 SER A C 1
ATOM 2129 O O . SER A 1 298 ? 11.576 -23.638 11.938 1.00 78.12 298 SER A O 1
ATOM 2131 N N . ALA A 1 299 ? 10.652 -22.774 10.081 1.00 75.19 299 ALA A N 1
ATOM 2132 C CA . ALA A 1 299 ? 9.509 -23.647 9.920 1.00 75.19 299 ALA A CA 1
ATOM 2133 C C . ALA A 1 299 ? 9.860 -25.142 10.086 1.00 75.19 299 ALA A C 1
ATOM 2135 O O . ALA A 1 299 ? 10.529 -25.707 9.216 1.00 75.19 299 ALA A O 1
ATOM 2136 N N . SER A 1 300 ? 9.417 -25.769 11.185 1.00 86.94 300 SER A N 1
ATOM 2137 C CA . SER A 1 300 ? 9.387 -27.227 11.342 1.00 86.94 300 SER A CA 1
ATOM 2138 C C . SER A 1 300 ? 7.947 -27.717 11.462 1.00 86.94 300 SER A C 1
ATOM 2140 O O . SER A 1 300 ? 7.109 -27.090 12.120 1.00 86.94 300 SER A O 1
ATOM 2142 N N . CYS A 1 301 ? 7.653 -28.860 10.846 1.00 87.56 301 CYS A N 1
ATOM 2143 C CA . CYS A 1 301 ? 6.333 -29.453 10.945 1.00 87.56 301 CYS A CA 1
ATOM 2144 C C . CYS A 1 301 ? 6.121 -29.992 12.367 1.00 87.56 301 CYS A C 1
ATOM 2146 O O . CYS A 1 301 ? 6.910 -30.779 12.894 1.00 87.56 301 CYS A O 1
ATOM 2148 N N . THR A 1 302 ? 5.028 -29.579 13.001 1.00 85.62 302 THR A N 1
ATOM 2149 C CA . THR A 1 302 ? 4.642 -30.043 14.340 1.00 85.62 302 THR A CA 1
ATOM 2150 C C . THR A 1 302 ? 3.599 -31.141 14.234 1.00 85.62 302 THR A C 1
ATOM 2152 O O . THR A 1 302 ? 2.772 -31.127 13.323 1.00 85.62 302 THR A O 1
ATOM 2155 N N . LYS A 1 303 ? 3.644 -32.124 15.140 1.00 87.44 303 LYS A N 1
ATOM 2156 C CA . LYS A 1 303 ? 2.654 -33.206 15.162 1.00 87.44 303 LYS A CA 1
ATOM 2157 C C . LYS A 1 303 ? 1.265 -32.606 15.378 1.00 87.44 303 LYS A C 1
ATOM 2159 O O . LYS A 1 303 ? 1.098 -31.737 16.233 1.00 87.44 303 LYS A O 1
ATOM 2164 N N . CYS A 1 304 ? 0.283 -33.076 14.618 1.00 84.62 304 CYS A N 1
ATOM 2165 C CA . CYS A 1 304 ? -1.100 -32.660 14.800 1.00 84.62 304 CYS A CA 1
ATOM 2166 C C . CYS A 1 304 ? -1.540 -32.949 16.247 1.00 84.62 304 CYS A C 1
ATOM 2168 O O . CYS A 1 304 ? -1.274 -34.051 16.744 1.00 84.62 304 CYS A O 1
ATOM 2170 N N . PRO A 1 305 ? -2.181 -31.990 16.935 1.00 79.12 305 PRO A N 1
ATOM 2171 C CA . PRO A 1 305 ? -2.656 -32.197 18.291 1.00 79.12 305 PRO A CA 1
ATOM 2172 C C . PRO A 1 305 ? -3.694 -33.315 18.353 1.00 79.12 305 PRO A C 1
ATOM 2174 O O . PRO A 1 305 ? -4.350 -33.655 17.364 1.00 79.12 305 PRO A O 1
ATOM 2177 N N . GLU A 1 306 ? -3.884 -33.862 19.547 1.00 78.94 306 GLU A N 1
ATOM 2178 C CA . GLU A 1 306 ? -5.006 -34.757 19.808 1.00 78.94 306 GLU A CA 1
ATOM 2179 C C . GLU A 1 306 ? -6.334 -34.000 19.594 1.00 78.94 306 GLU A C 1
ATOM 2181 O O . GLU A 1 306 ? -6.405 -32.781 19.756 1.00 78.94 306 GLU A O 1
ATOM 2186 N N . HIS A 1 307 ? -7.390 -34.714 19.189 1.00 83.69 307 HIS A N 1
ATOM 2187 C CA . HIS A 1 307 ? -8.724 -34.150 18.905 1.00 83.69 307 HIS A CA 1
ATOM 2188 C C . HIS A 1 307 ? -8.835 -33.280 17.638 1.00 83.69 307 HIS A C 1
ATOM 2190 O O . HIS A 1 307 ? -9.657 -32.362 17.549 1.00 83.69 307 HIS A O 1
ATOM 2196 N N . TRP A 1 308 ? -8.072 -33.631 16.609 1.00 83.88 308 TRP A N 1
ATOM 2197 C CA . TRP A 1 308 ? -8.257 -33.112 15.258 1.00 83.88 308 TRP A CA 1
ATOM 2198 C C . TRP A 1 308 ? -9.034 -34.109 14.404 1.00 83.88 308 TRP A C 1
ATOM 2200 O O . TRP A 1 308 ? -8.761 -35.308 14.436 1.00 83.88 308 TRP A O 1
ATOM 2210 N N . LYS A 1 309 ? -10.013 -33.615 13.640 1.00 84.75 309 LYS A N 1
ATOM 2211 C CA . LYS A 1 309 ? -10.831 -34.444 12.746 1.00 84.75 309 LYS A CA 1
ATOM 2212 C C . LYS A 1 309 ? -10.154 -34.629 11.390 1.00 84.75 309 LYS A C 1
ATOM 2214 O O . LYS A 1 309 ? -10.171 -35.726 10.841 1.00 84.75 309 LYS A O 1
ATOM 2219 N N . LEU A 1 310 ? -9.553 -33.563 10.864 1.00 85.62 310 LEU A N 1
ATOM 2220 C CA . LEU A 1 310 ? -8.726 -33.592 9.661 1.00 85.62 310 LEU A CA 1
ATOM 2221 C C . LEU A 1 310 ? -7.545 -32.643 9.860 1.00 85.62 310 LEU A C 1
ATOM 2223 O O . LEU A 1 310 ? -7.738 -31.468 10.163 1.00 85.62 310 LEU A O 1
ATOM 2227 N N . CYS A 1 311 ? -6.334 -33.161 9.699 1.00 82.69 311 CYS A N 1
ATOM 2228 C CA . CYS A 1 311 ? -5.106 -32.384 9.778 1.00 82.69 311 CYS A CA 1
ATOM 2229 C C . CYS A 1 311 ? -4.346 -32.562 8.462 1.00 82.69 311 CYS A C 1
ATOM 2231 O O . CYS A 1 311 ? -3.507 -33.451 8.327 1.00 82.69 311 CYS A O 1
ATOM 2233 N N . ASP A 1 312 ? -4.741 -31.769 7.469 1.00 79.19 312 ASP A N 1
ATOM 2234 C CA . ASP A 1 312 ? -4.107 -31.688 6.157 1.00 79.19 312 ASP A CA 1
ATOM 2235 C C . ASP A 1 312 ? -3.579 -30.261 5.950 1.00 79.19 312 ASP A C 1
ATOM 2237 O O . ASP A 1 312 ? -4.052 -29.300 6.556 1.00 79.19 312 ASP A O 1
ATOM 2241 N N . ILE A 1 313 ? -2.596 -30.120 5.074 1.00 68.25 313 ILE A N 1
ATOM 2242 C CA . ILE A 1 313 ? -1.844 -28.885 4.815 1.00 68.25 313 ILE A CA 1
ATOM 2243 C C . ILE A 1 313 ? -2.738 -27.752 4.319 1.00 68.25 313 ILE A C 1
ATOM 2245 O O . ILE A 1 313 ? -2.530 -26.587 4.659 1.00 68.25 313 ILE A O 1
ATOM 2249 N N . ASP A 1 314 ? -3.782 -28.115 3.585 1.00 69.19 314 ASP A N 1
ATOM 2250 C CA . ASP A 1 314 ? -4.743 -27.167 3.033 1.00 69.19 314 ASP A CA 1
ATOM 2251 C C . ASP A 1 314 ? -6.035 -27.105 3.862 1.00 69.19 314 ASP A C 1
ATOM 2253 O O . ASP A 1 314 ? -6.904 -26.265 3.613 1.00 69.19 314 ASP A O 1
ATOM 2257 N N . LYS A 1 315 ? -6.214 -28.034 4.816 1.00 71.62 315 LYS A N 1
ATOM 2258 C CA . LYS A 1 315 ? -7.477 -28.236 5.535 1.00 71.62 315 LYS A CA 1
ATOM 2259 C C . LYS A 1 315 ? -7.236 -28.687 6.970 1.00 71.62 315 LYS A C 1
ATOM 2261 O O . LYS A 1 315 ? -6.973 -29.854 7.250 1.00 71.62 315 LYS A O 1
ATOM 2266 N N . LEU A 1 316 ? -7.447 -27.747 7.876 1.00 76.62 316 LEU A N 1
ATOM 2267 C CA . LEU A 1 316 ? -7.406 -27.952 9.315 1.00 76.62 316 LEU A CA 1
ATOM 2268 C C . LEU A 1 316 ? -8.850 -27.965 9.844 1.00 76.62 316 LEU A C 1
ATOM 2270 O O . LEU A 1 316 ? -9.519 -26.936 9.787 1.00 76.62 316 LEU A O 1
ATOM 2274 N N . GLU A 1 317 ? -9.347 -29.122 10.301 1.00 83.88 317 GLU A N 1
ATOM 2275 C CA . GLU A 1 317 ? -10.699 -29.306 10.864 1.00 83.88 317 GLU A CA 1
ATOM 2276 C C . GLU A 1 317 ? -10.614 -29.891 12.283 1.00 83.88 317 GLU A C 1
ATOM 2278 O O . GLU A 1 317 ? -10.119 -31.004 12.488 1.00 83.88 317 GLU A O 1
ATOM 2283 N N . MET A 1 318 ? -11.123 -29.149 13.269 1.00 84.00 318 MET A N 1
ATOM 2284 C CA . MET A 1 318 ? -11.171 -29.568 14.677 1.00 84.00 318 MET A CA 1
ATOM 2285 C C . MET A 1 318 ? -12.541 -30.142 15.059 1.00 84.00 318 MET A C 1
ATOM 2287 O O . MET A 1 318 ? -13.555 -29.795 14.449 1.00 84.00 318 MET A O 1
ATOM 2291 N N . PHE A 1 319 ? -12.581 -31.022 16.068 1.00 87.00 319 PHE A N 1
ATOM 2292 C CA . PHE A 1 319 ? -13.854 -31.480 16.637 1.00 87.00 319 PHE A CA 1
ATOM 2293 C C . PHE A 1 319 ? -14.593 -30.324 17.340 1.00 87.00 319 PHE A C 1
ATOM 2295 O O . PHE A 1 319 ? -13.943 -29.411 17.859 1.00 87.00 319 PHE A O 1
ATOM 2302 N N . PRO A 1 320 ? -15.937 -30.366 17.411 1.00 87.75 320 PRO A N 1
ATOM 2303 C CA . PRO A 1 320 ? -16.704 -29.423 18.221 1.00 87.75 320 PRO A CA 1
ATOM 2304 C C . PRO A 1 320 ? -16.191 -29.378 19.668 1.00 87.75 320 PRO A C 1
ATOM 2306 O O . PRO A 1 320 ? -15.708 -30.387 20.187 1.00 87.75 320 PRO A O 1
ATOM 2309 N N . ARG A 1 321 ? -16.301 -28.211 20.317 1.00 88.19 321 ARG A N 1
ATOM 2310 C CA . ARG A 1 321 ? -15.721 -27.874 21.639 1.00 88.19 321 ARG A CA 1
ATOM 2311 C C . ARG A 1 321 ? -14.209 -27.682 21.695 1.00 88.19 321 ARG A C 1
ATOM 2313 O O . ARG A 1 321 ? -13.726 -27.316 22.761 1.00 88.19 321 ARG A O 1
ATOM 2320 N N . TRP A 1 322 ? -13.461 -27.880 20.617 1.00 85.88 322 TRP A N 1
ATOM 2321 C CA . TRP A 1 322 ? -12.010 -27.695 20.629 1.00 85.88 322 TRP A CA 1
ATOM 2322 C C . TRP A 1 322 ? -11.581 -26.558 19.703 1.00 85.88 322 TRP A C 1
ATOM 2324 O O . TRP A 1 322 ? -12.128 -26.393 18.612 1.00 85.88 322 TRP A O 1
ATOM 2334 N N . MET A 1 323 ? -10.575 -25.792 20.126 1.00 82.81 323 MET A N 1
ATOM 2335 C CA . MET A 1 323 ? -9.963 -24.740 19.317 1.00 82.81 323 MET A CA 1
ATOM 2336 C C . MET A 1 323 ? -8.436 -24.774 19.370 1.00 82.81 323 MET A C 1
ATOM 2338 O O . MET A 1 323 ? -7.840 -25.187 20.367 1.00 82.81 323 MET A O 1
ATOM 2342 N N . ALA A 1 324 ? -7.799 -24.301 18.302 1.00 76.94 324 ALA A N 1
ATOM 2343 C CA . ALA A 1 324 ? -6.374 -24.029 18.301 1.00 76.94 324 ALA A CA 1
ATOM 2344 C C . ALA A 1 324 ? -6.131 -22.667 18.979 1.00 76.94 324 ALA A C 1
ATOM 2346 O O . ALA A 1 324 ? -6.865 -21.714 18.701 1.00 76.94 324 ALA A O 1
ATOM 2347 N N . PRO A 1 325 ? -5.131 -22.540 19.863 1.00 67.88 325 PRO A N 1
ATOM 2348 C CA . PRO A 1 325 ? -4.719 -21.250 20.393 1.00 67.88 325 PRO A CA 1
ATOM 2349 C C . PRO A 1 325 ? -4.086 -20.445 19.254 1.00 67.88 325 PRO A C 1
ATOM 2351 O O . PRO A 1 325 ? -2.931 -20.655 18.894 1.00 67.88 325 PRO A O 1
ATOM 2354 N N . ILE A 1 326 ? -4.866 -19.554 18.651 1.00 64.44 326 ILE A N 1
ATOM 2355 C CA . ILE A 1 326 ? -4.365 -18.566 17.699 1.00 64.44 326 ILE A CA 1
ATOM 2356 C C . ILE A 1 326 ? -4.203 -17.281 18.501 1.00 64.44 326 ILE A C 1
ATOM 2358 O O . ILE A 1 326 ? -5.199 -16.668 18.874 1.00 64.44 326 ILE A O 1
ATOM 2362 N N . ASP A 1 327 ? -2.966 -16.910 18.822 1.00 57.44 327 ASP A N 1
ATOM 2363 C CA . ASP A 1 327 ? -2.674 -15.573 19.338 1.00 57.44 327 ASP A CA 1
ATOM 2364 C C . ASP A 1 327 ? -2.550 -14.631 18.125 1.00 57.44 327 ASP A C 1
ATOM 2366 O O . ASP A 1 327 ? -1.604 -14.781 17.343 1.00 57.44 327 ASP A O 1
ATOM 2370 N N . PRO A 1 328 ? -3.512 -13.717 17.899 1.00 51.28 328 PRO A N 1
ATOM 2371 C CA . PRO A 1 328 ? -3.506 -12.850 16.726 1.00 51.28 328 PRO A CA 1
ATOM 2372 C C . PRO A 1 328 ? -2.367 -11.819 16.752 1.00 51.28 328 PRO A C 1
ATOM 2374 O O . PRO A 1 328 ? -1.939 -11.384 15.687 1.00 51.28 328 PRO A O 1
ATOM 2377 N N . GLU A 1 329 ? -1.848 -11.452 17.930 1.00 44.34 329 GLU A N 1
ATOM 2378 C CA . GLU A 1 329 ? -0.736 -10.497 18.068 1.00 44.34 329 GLU A CA 1
ATOM 2379 C C . GLU A 1 329 ? 0.630 -11.192 18.121 1.00 44.34 329 GLU A C 1
ATOM 2381 O O . GLU A 1 329 ? 1.649 -10.592 17.781 1.00 44.34 329 GLU A O 1
ATOM 2386 N N . LYS A 1 330 ? 0.662 -12.478 18.492 1.00 48.22 330 LYS A N 1
ATOM 2387 C CA . LYS A 1 330 ? 1.870 -13.316 18.493 1.00 48.22 330 LYS A CA 1
ATOM 2388 C C . LYS A 1 330 ? 1.722 -14.505 17.560 1.00 48.22 330 LYS A C 1
ATOM 2390 O O . LYS A 1 330 ? 1.915 -15.656 17.952 1.00 48.22 330 LYS A O 1
ATOM 2395 N N . LEU A 1 331 ? 1.506 -14.219 16.277 1.00 50.97 331 LEU A N 1
ATOM 2396 C CA . LEU A 1 331 ? 1.683 -15.220 15.222 1.00 50.97 331 LEU A CA 1
ATOM 2397 C C . LEU A 1 331 ? 3.126 -15.769 15.145 1.00 50.97 331 LEU A C 1
ATOM 2399 O O . LEU A 1 331 ? 3.391 -16.658 14.342 1.00 50.97 331 LEU A O 1
ATOM 2403 N N . GLU A 1 332 ? 4.041 -15.308 16.005 1.00 43.47 332 GLU A N 1
ATOM 2404 C CA . GLU A 1 332 ? 5.223 -16.033 16.477 1.00 43.47 332 GLU A CA 1
ATOM 2405 C C . GLU A 1 332 ? 4.853 -17.013 17.616 1.00 43.47 332 GLU A C 1
ATOM 2407 O O . GLU A 1 332 ? 5.223 -16.842 18.778 1.00 43.47 332 GLU A O 1
ATOM 2412 N N . LEU A 1 333 ? 4.123 -18.084 17.282 1.00 48.41 333 LEU A N 1
ATOM 2413 C CA . LEU A 1 333 ? 4.105 -19.322 18.061 1.00 48.41 333 LEU A CA 1
ATOM 2414 C C . LEU A 1 333 ? 5.553 -19.715 18.360 1.00 48.41 333 LEU A C 1
ATOM 2416 O O . LEU A 1 333 ? 6.308 -20.091 17.465 1.00 48.41 333 LEU A O 1
ATOM 2420 N N . ASN A 1 334 ? 5.949 -19.604 19.622 1.00 42.31 334 ASN A N 1
ATOM 2421 C CA . ASN A 1 334 ? 7.197 -20.171 20.090 1.00 42.31 334 ASN A CA 1
ATOM 2422 C C . ASN A 1 334 ? 7.038 -21.705 20.022 1.00 42.31 334 ASN A C 1
ATOM 2424 O O . ASN A 1 334 ? 6.232 -22.249 20.782 1.00 42.31 334 ASN A O 1
ATOM 2428 N N . PRO A 1 335 ? 7.764 -22.417 19.135 1.00 45.22 335 PRO A N 1
ATOM 2429 C CA . PRO A 1 335 ? 7.528 -23.836 18.829 1.00 45.22 335 PRO A CA 1
ATOM 2430 C C . PRO A 1 335 ? 7.784 -24.779 20.016 1.00 45.22 335 PRO A C 1
ATOM 2432 O O . PRO A 1 335 ? 7.552 -25.981 19.926 1.00 45.22 335 PRO A O 1
ATOM 2435 N N . THR A 1 336 ? 8.261 -24.244 21.142 1.00 44.50 336 THR A N 1
ATOM 2436 C CA . THR A 1 336 ? 8.550 -24.991 22.369 1.00 44.50 336 THR A CA 1
ATOM 2437 C C . THR A 1 336 ? 7.352 -25.139 23.306 1.00 44.50 336 THR A C 1
ATOM 2439 O O . THR A 1 336 ? 7.403 -25.965 24.216 1.00 44.50 336 THR A O 1
ATOM 2442 N N . ARG A 1 337 ? 6.258 -24.392 23.103 1.00 50.84 337 ARG A N 1
ATOM 2443 C CA . ARG A 1 337 ? 5.019 -24.594 23.865 1.00 50.84 337 ARG A CA 1
ATOM 2444 C C . ARG A 1 337 ? 4.026 -25.356 23.002 1.00 50.84 337 ARG A C 1
ATOM 2446 O O . ARG A 1 337 ? 3.407 -24.796 22.108 1.00 50.84 337 ARG A O 1
ATOM 2453 N N . GLU A 1 338 ? 3.962 -26.655 23.283 1.00 52.31 338 GLU A N 1
ATOM 2454 C CA . GLU A 1 338 ? 3.033 -27.663 22.769 1.00 52.31 338 GLU A CA 1
ATOM 2455 C C . GLU A 1 338 ? 1.732 -27.066 22.218 1.00 52.31 338 GLU A C 1
ATOM 2457 O O . GLU A 1 338 ? 1.036 -26.334 22.925 1.00 52.31 338 GLU A O 1
ATOM 2462 N N . GLY A 1 339 ? 1.386 -27.422 20.976 1.00 55.78 339 GLY A N 1
ATOM 2463 C CA . GLY A 1 339 ? 0.113 -27.104 20.329 1.00 55.78 339 GLY A CA 1
ATOM 2464 C C . GLY A 1 339 ? -1.069 -27.756 21.044 1.00 55.78 339 GLY A C 1
ATOM 2465 O O . GLY A 1 339 ? -1.692 -28.674 20.527 1.00 55.78 339 GLY A O 1
ATOM 2466 N N . ARG A 1 340 ? -1.366 -27.318 22.264 1.00 68.94 340 ARG A N 1
ATOM 2467 C CA . ARG A 1 340 ? -2.491 -27.807 23.050 1.00 68.94 340 ARG A CA 1
ATOM 2468 C C . ARG A 1 340 ? -3.763 -27.265 22.423 1.00 68.94 340 ARG A C 1
ATOM 2470 O O . ARG A 1 340 ? -3.933 -26.055 22.310 1.00 68.94 340 ARG A O 1
ATOM 2477 N N . ALA A 1 341 ? -4.654 -28.164 22.027 1.00 76.19 341 ALA A N 1
ATOM 2478 C CA . ALA A 1 341 ? -6.023 -27.784 21.744 1.00 76.19 341 ALA A CA 1
ATOM 2479 C C . ALA A 1 341 ? -6.650 -27.283 23.052 1.00 76.19 341 ALA A C 1
ATOM 2481 O O . ALA A 1 341 ? -6.532 -27.927 24.096 1.00 76.19 341 ALA A O 1
ATOM 2482 N N . LEU A 1 342 ? -7.284 -26.118 23.007 1.00 80.31 342 LEU A N 1
ATOM 2483 C CA . LEU A 1 342 ? -8.021 -25.587 24.141 1.00 80.31 342 LEU A CA 1
ATOM 2484 C C . LEU A 1 342 ? -9.478 -26.038 24.030 1.00 80.31 342 LEU A C 1
ATOM 2486 O O . LEU A 1 342 ? -10.086 -25.934 22.963 1.00 80.31 342 LEU A O 1
ATOM 2490 N N . GLN A 1 343 ? -10.028 -26.556 25.127 1.00 85.62 343 GLN A N 1
ATOM 2491 C CA . GLN A 1 343 ? -11.419 -26.986 25.188 1.00 85.62 343 GLN A CA 1
ATOM 2492 C C . GLN A 1 343 ? -12.310 -25.815 25.609 1.00 85.62 343 GLN A C 1
ATOM 2494 O O . GLN A 1 343 ? -12.128 -25.224 26.673 1.00 85.62 343 GLN A O 1
ATOM 2499 N N . CYS A 1 344 ? -13.293 -25.488 24.783 1.00 84.94 344 CYS A N 1
ATOM 2500 C CA . CYS A 1 344 ? -14.296 -24.481 25.078 1.00 84.94 344 CYS A CA 1
ATOM 2501 C C . CYS A 1 344 ? -15.359 -25.026 26.039 1.00 84.94 344 CYS A C 1
ATOM 2503 O O . CYS A 1 344 ? -15.748 -26.193 25.973 1.00 84.94 344 CYS A O 1
ATOM 2505 N N . LEU A 1 345 ? -15.885 -24.143 26.891 1.00 84.25 345 LEU A N 1
ATOM 2506 C CA . LEU A 1 345 ? -16.932 -24.464 27.871 1.00 84.25 345 LEU A CA 1
ATOM 2507 C C . LEU A 1 345 ? -18.241 -24.942 27.218 1.00 84.25 345 LEU A C 1
ATOM 2509 O O . LEU A 1 345 ? -18.965 -25.751 27.796 1.00 84.25 345 LEU A O 1
ATOM 2513 N N . SER A 1 346 ? -18.551 -24.450 26.015 1.00 84.12 346 SER A N 1
ATOM 2514 C CA . SER A 1 346 ? -19.769 -24.786 25.275 1.00 84.12 346 SER A CA 1
ATOM 2515 C C . SER A 1 346 ? -19.454 -25.169 23.833 1.00 84.12 346 SER A C 1
ATOM 2517 O O . SER A 1 346 ? -18.631 -24.540 23.169 1.00 84.12 346 SER A O 1
ATOM 2519 N N . GLU A 1 347 ? -20.160 -26.180 23.332 1.00 86.44 347 GLU A N 1
ATOM 2520 C CA . GLU A 1 347 ? -20.093 -26.598 21.928 1.00 86.44 347 GLU A CA 1
ATOM 2521 C C . GLU A 1 347 ? -20.664 -25.528 20.995 1.00 86.44 347 GLU A C 1
ATOM 2523 O O . GLU A 1 347 ? -20.145 -25.309 19.907 1.00 86.44 347 GLU A O 1
ATOM 2528 N N . ALA A 1 348 ? -21.664 -24.777 21.464 1.00 86.50 348 ALA A N 1
ATOM 2529 C CA . ALA A 1 348 ? -22.229 -23.657 20.722 1.00 86.50 348 ALA A CA 1
ATOM 2530 C C . ALA A 1 348 ? -21.249 -22.480 20.589 1.00 86.50 348 ALA A C 1
ATOM 2532 O O . ALA A 1 348 ? -21.393 -21.671 19.677 1.00 86.50 348 ALA A O 1
ATOM 2533 N N . ALA A 1 349 ? -20.264 -22.359 21.489 1.00 86.00 349 ALA A N 1
ATOM 2534 C CA . ALA A 1 349 ? -19.243 -21.313 21.417 1.00 86.00 349 ALA A CA 1
ATOM 2535 C C . ALA A 1 349 ? -18.165 -21.629 20.376 1.00 86.00 349 ALA A C 1
ATOM 2537 O O . ALA A 1 349 ? -17.721 -20.743 19.648 1.00 86.00 349 ALA A O 1
ATOM 2538 N N . CYS A 1 350 ? -17.786 -22.905 20.313 1.00 88.88 350 CYS A N 1
ATOM 2539 C CA . CYS A 1 350 ? -16.774 -23.436 19.415 1.00 88.88 350 CYS A CA 1
ATOM 2540 C C . CYS A 1 350 ? -17.395 -24.588 18.624 1.00 88.88 350 CYS A C 1
ATOM 2542 O O . CYS A 1 350 ? -17.219 -25.751 19.009 1.00 88.88 350 CYS A O 1
ATOM 2544 N N . PRO A 1 351 ? -18.114 -24.292 17.525 1.00 81.94 351 PRO A N 1
ATOM 2545 C CA . PRO A 1 351 ? -18.770 -25.323 16.720 1.00 81.94 351 PRO A CA 1
ATOM 2546 C C . PRO A 1 351 ? -17.775 -26.299 16.067 1.00 81.94 351 PRO A C 1
ATOM 2548 O O . PRO A 1 351 ? -18.180 -27.281 15.448 1.00 81.94 351 PRO A O 1
ATOM 2551 N N . GLY A 1 352 ? -16.468 -26.039 16.191 1.00 71.44 352 GLY A N 1
ATOM 2552 C CA . GLY A 1 352 ? -15.463 -26.610 15.313 1.00 71.44 352 GLY A CA 1
ATOM 2553 C C . GLY A 1 352 ? -15.547 -25.929 13.948 1.00 71.44 352 GLY A C 1
ATOM 2554 O O . GLY A 1 352 ? -16.558 -25.334 13.570 1.00 71.44 352 GLY A O 1
ATOM 2555 N N . GLY A 1 353 ? -14.459 -25.945 13.195 1.00 67.94 353 GLY A N 1
ATOM 2556 C CA . GLY A 1 353 ? -14.424 -25.213 11.939 1.00 67.94 353 GLY A CA 1
ATOM 2557 C C . GLY A 1 353 ? -13.217 -25.548 11.096 1.00 67.94 353 GLY A C 1
ATOM 2558 O O . GLY A 1 353 ? -12.269 -26.179 11.563 1.00 67.94 353 GLY A O 1
ATOM 2559 N N . ARG A 1 354 ? -13.292 -25.120 9.834 1.00 64.31 354 ARG A N 1
ATOM 2560 C CA . ARG A 1 354 ? -12.187 -25.199 8.885 1.00 64.31 354 ARG A CA 1
ATOM 2561 C C . ARG A 1 354 ? -11.416 -23.891 8.906 1.00 64.31 354 ARG A C 1
ATOM 2563 O O . ARG A 1 354 ? -11.975 -22.870 8.512 1.00 64.31 354 ARG A O 1
ATOM 2570 N N . LEU A 1 355 ? -10.141 -23.943 9.276 1.00 66.31 355 LEU A N 1
ATOM 2571 C CA . LEU A 1 355 ? -9.195 -22.919 8.841 1.00 66.31 355 LEU A CA 1
ATOM 2572 C C . LEU A 1 355 ? -8.863 -23.223 7.376 1.00 66.31 355 LEU A C 1
ATOM 2574 O O . LEU A 1 355 ? -8.077 -24.128 7.098 1.00 66.31 355 LEU A O 1
ATOM 2578 N N . GLN A 1 356 ? -9.506 -22.533 6.431 1.00 57.09 356 GLN A N 1
ATOM 2579 C CA . GLN A 1 356 ? -8.941 -22.448 5.080 1.00 57.09 356 GLN A CA 1
ATOM 2580 C C . GLN A 1 356 ? -7.857 -21.373 5.098 1.00 57.09 356 GLN A C 1
ATOM 2582 O O . GLN A 1 356 ? -8.021 -20.368 5.786 1.00 57.09 356 GLN A O 1
ATOM 2587 N N . GLN A 1 357 ? -6.786 -21.571 4.324 1.00 58.28 357 GLN A N 1
ATOM 2588 C CA . GLN A 1 357 ? -5.653 -20.637 4.233 1.00 58.28 357 GLN A CA 1
ATOM 2589 C C . GLN A 1 357 ? -6.083 -19.187 3.925 1.00 58.28 357 GLN A C 1
ATOM 2591 O O . GLN A 1 357 ? -5.416 -18.258 4.375 1.00 58.28 357 GLN A O 1
ATOM 2596 N N . ASP A 1 358 ? -7.237 -19.011 3.268 1.00 51.12 358 ASP A N 1
ATOM 2597 C CA . ASP A 1 358 ? -7.763 -17.709 2.841 1.00 51.12 358 ASP A CA 1
ATOM 2598 C C . ASP A 1 358 ? -9.068 -17.302 3.556 1.00 51.12 358 ASP A C 1
ATOM 2600 O O . ASP A 1 358 ? -9.529 -16.168 3.419 1.00 51.12 358 ASP A O 1
ATOM 2604 N N . ALA A 1 359 ? -9.699 -18.212 4.313 1.00 45.12 359 ALA A N 1
ATOM 2605 C CA . ALA A 1 359 ? -10.977 -17.936 4.967 1.00 45.12 359 ALA A CA 1
ATOM 2606 C C . ALA A 1 359 ? -10.766 -17.614 6.445 1.00 45.12 359 ALA A C 1
ATOM 2608 O O . ALA A 1 359 ? -10.566 -18.501 7.275 1.00 45.12 359 ALA A O 1
ATOM 2609 N N . VAL A 1 360 ? -10.932 -16.336 6.783 1.00 48.78 360 VAL A N 1
ATOM 2610 C CA . VAL A 1 360 ? -11.085 -15.833 8.154 1.00 48.78 360 VAL A CA 1
ATOM 2611 C C . VAL A 1 360 ? -12.469 -16.227 8.691 1.00 48.78 360 VAL A C 1
ATOM 2613 O O . VAL A 1 360 ? -13.261 -15.381 9.093 1.00 48.78 360 VAL A O 1
ATOM 2616 N N . LYS A 1 361 ? -12.836 -17.514 8.650 1.00 52.34 361 LYS A N 1
ATOM 2617 C CA . LYS A 1 361 ? -13.939 -17.980 9.492 1.00 52.34 361 LYS A CA 1
ATOM 2618 C C . LYS A 1 361 ? -13.351 -18.209 10.882 1.00 52.34 361 LYS A C 1
ATOM 2620 O O . LYS A 1 361 ? -12.523 -19.109 11.027 1.00 52.34 361 LYS A O 1
ATOM 2625 N N . PRO A 1 362 ? -13.709 -17.386 11.884 1.00 59.38 362 PRO A N 1
ATOM 2626 C CA . PRO A 1 362 ? -13.206 -17.574 13.234 1.00 59.38 362 PRO A CA 1
ATOM 2627 C C . PRO A 1 362 ? -13.602 -18.968 13.734 1.00 59.38 362 PRO A C 1
ATOM 2629 O O . PRO A 1 362 ? -14.650 -19.500 13.374 1.00 59.38 362 PRO A O 1
ATOM 2632 N N . MET A 1 363 ? -12.766 -19.565 14.586 1.00 77.31 363 MET A N 1
ATOM 2633 C CA . MET A 1 363 ? -13.110 -20.814 15.286 1.00 77.31 363 MET A CA 1
ATOM 2634 C C . MET A 1 363 ? -14.292 -20.645 16.252 1.00 77.31 363 MET A C 1
ATOM 2636 O O . MET A 1 363 ? -14.823 -21.624 16.776 1.00 77.31 363 MET A O 1
ATOM 2640 N N . CYS A 1 364 ? -14.682 -19.396 16.484 1.00 86.44 364 CYS A N 1
ATOM 2641 C CA . CYS A 1 364 ? -15.814 -19.003 17.291 1.00 86.44 364 CYS A CA 1
ATOM 2642 C C . CYS A 1 364 ? -17.093 -18.960 16.457 1.00 86.44 364 CYS A C 1
ATOM 2644 O O . CYS A 1 364 ? -17.070 -18.570 15.288 1.00 86.44 364 CYS A O 1
ATOM 2646 N N . SER A 1 365 ? -18.218 -19.332 17.066 1.00 89.75 365 SER A N 1
ATOM 2647 C CA . SER A 1 365 ? -19.528 -19.082 16.464 1.00 89.75 365 SER A CA 1
ATOM 2648 C C . SER A 1 365 ? -19.765 -17.585 16.242 1.00 89.75 365 SER A C 1
ATOM 2650 O O . SER A 1 365 ? -19.084 -16.729 16.813 1.00 89.75 365 SER A O 1
ATOM 2652 N N . GLU A 1 366 ? -20.712 -17.269 15.358 1.00 89.38 366 GLU A N 1
ATOM 2653 C CA . GLU A 1 366 ? -21.033 -15.887 15.015 1.00 89.38 366 GLU A CA 1
ATOM 2654 C C . GLU A 1 366 ? -21.321 -15.067 16.281 1.00 89.38 366 GLU A C 1
ATOM 2656 O O . GLU A 1 366 ? -22.055 -15.499 17.172 1.00 89.38 366 GLU A O 1
ATOM 2661 N N . GLY A 1 367 ? -20.687 -13.899 16.379 1.00 89.25 367 GLY A N 1
ATOM 2662 C CA . GLY A 1 367 ? -20.837 -13.017 17.529 1.00 89.25 367 GLY A CA 1
ATOM 2663 C C . GLY A 1 367 ? -19.928 -13.315 18.720 1.00 89.25 367 GLY A C 1
ATOM 2664 O O . GLY A 1 367 ? -20.060 -12.636 19.735 1.00 89.25 367 GLY A O 1
ATOM 2665 N N . ARG A 1 368 ? -19.003 -14.282 18.630 1.00 90.00 368 ARG A N 1
ATOM 2666 C CA . ARG A 1 368 ? -18.006 -14.580 19.674 1.00 90.00 368 ARG A CA 1
ATOM 2667 C C . ARG A 1 368 ? -16.577 -14.232 19.268 1.00 90.00 368 ARG A C 1
ATOM 2669 O O . ARG A 1 368 ? -16.211 -14.289 18.099 1.00 90.00 368 ARG A O 1
ATOM 2676 N N . THR A 1 369 ? -15.758 -13.902 20.262 1.00 87.75 369 THR A N 1
ATOM 2677 C CA . THR A 1 369 ? -14.343 -13.545 20.127 1.00 87.75 369 THR A CA 1
ATOM 2678 C C . THR A 1 369 ? -13.545 -13.909 21.390 1.00 87.75 369 THR A C 1
ATOM 2680 O O . THR A 1 369 ? -14.095 -14.372 22.393 1.00 87.75 369 THR A O 1
ATOM 2683 N N . GLY A 1 370 ? -12.230 -13.702 21.338 1.00 81.50 370 GLY A N 1
ATOM 2684 C CA . GLY A 1 370 ? -11.305 -13.915 22.448 1.00 81.50 370 GLY A CA 1
ATOM 2685 C C . GLY A 1 370 ? -10.891 -15.372 22.667 1.00 81.50 370 GLY A C 1
ATOM 2686 O O . GLY A 1 370 ? -11.271 -16.289 21.937 1.00 81.50 370 GLY A O 1
ATOM 2687 N N . VAL A 1 371 ? -10.080 -15.579 23.707 1.00 77.50 371 VAL A N 1
ATOM 2688 C CA . VAL A 1 371 ? -9.606 -16.906 24.122 1.00 77.50 371 VAL A CA 1
ATOM 2689 C C . VAL A 1 371 ? -10.809 -17.770 24.506 1.00 77.50 371 VAL A C 1
ATOM 2691 O O . VAL A 1 371 ? -11.700 -17.311 25.222 1.00 77.50 371 VAL A O 1
ATOM 2694 N N . LEU A 1 372 ? -10.856 -19.012 24.012 1.00 83.75 372 LEU A N 1
ATOM 2695 C CA . LEU A 1 372 ? -11.974 -19.946 24.229 1.00 83.75 372 LEU A CA 1
ATOM 2696 C C . LEU A 1 372 ? -13.332 -19.460 23.699 1.00 83.75 372 LEU A C 1
ATOM 2698 O O . LEU A 1 372 ? -14.366 -20.007 24.089 1.00 83.75 372 LEU A O 1
ATOM 2702 N N . CYS A 1 373 ? -13.346 -18.440 22.830 1.00 88.81 373 CYS A N 1
ATOM 2703 C CA . CYS A 1 373 ? -14.572 -17.818 22.326 1.00 88.81 373 CYS A CA 1
ATOM 2704 C C . CYS A 1 373 ? -15.504 -17.374 23.466 1.00 88.81 373 CYS A C 1
ATOM 2706 O O . CYS A 1 373 ? -16.731 -17.467 23.368 1.00 88.81 373 CYS A O 1
ATOM 2708 N N . ALA A 1 374 ? -14.911 -16.967 24.591 1.00 87.31 374 ALA A N 1
ATOM 2709 C CA . ALA A 1 374 ? -15.639 -16.658 25.811 1.00 87.31 374 ALA A CA 1
ATOM 2710 C C . ALA A 1 374 ? -16.315 -15.280 25.764 1.00 87.31 374 ALA A C 1
ATOM 2712 O O . ALA A 1 374 ? -17.322 -15.093 26.440 1.00 87.31 374 ALA A O 1
ATOM 2713 N N . ALA A 1 375 ? -15.801 -14.345 24.960 1.00 85.88 375 ALA A N 1
ATOM 2714 C CA . ALA A 1 375 ? -16.339 -12.994 24.844 1.00 85.88 375 ALA A CA 1
ATOM 2715 C C . ALA A 1 375 ? -17.303 -12.876 23.657 1.00 85.88 375 ALA A C 1
ATOM 2717 O O . ALA A 1 375 ? -17.125 -13.550 22.641 1.00 85.88 375 ALA A O 1
ATOM 2718 N N . CYS A 1 376 ? -18.296 -11.992 23.751 1.00 89.75 376 CYS A N 1
ATOM 2719 C CA . CYS A 1 376 ? -19.084 -11.588 22.590 1.00 89.75 376 CYS A CA 1
ATOM 2720 C C . CYS A 1 376 ? -18.367 -10.462 21.821 1.00 89.75 376 CYS A C 1
ATOM 2722 O O . CYS A 1 376 ? -17.628 -9.666 22.397 1.00 89.75 376 CYS A O 1
ATOM 2724 N N . THR A 1 377 ? -18.544 -10.408 20.502 1.00 89.31 377 THR A N 1
ATOM 2725 C CA . THR A 1 377 ? -18.083 -9.283 19.667 1.00 89.31 377 THR A CA 1
ATOM 2726 C C . THR A 1 377 ? -18.898 -8.023 19.956 1.00 89.31 377 THR A C 1
ATOM 2728 O O . THR A 1 377 ? -19.997 -8.121 20.485 1.00 89.31 377 THR A O 1
ATOM 2731 N N . THR A 1 378 ? -18.423 -6.854 19.528 1.00 84.06 378 THR A N 1
ATOM 2732 C CA . THR A 1 378 ? -19.056 -5.546 19.791 1.00 84.06 378 THR A CA 1
ATOM 2733 C C . THR A 1 378 ? -20.517 -5.417 19.339 1.00 84.06 378 THR A C 1
ATOM 2735 O O . THR A 1 378 ? -21.248 -4.610 19.899 1.00 84.06 378 THR A O 1
ATOM 2738 N N . GLU A 1 379 ? -20.974 -6.211 18.365 1.00 88.19 379 GLU A N 1
ATOM 2739 C CA . GLU A 1 379 ? -22.376 -6.220 17.909 1.00 88.19 379 GLU A CA 1
ATOM 2740 C C . GLU A 1 379 ? -23.284 -7.194 18.682 1.00 88.19 379 GLU A C 1
ATOM 2742 O O . GLU A 1 379 ? -24.463 -7.340 18.340 1.00 88.19 379 GLU A O 1
ATOM 2747 N N . TYR A 1 380 ? -22.750 -7.905 19.677 1.00 90.25 380 TYR A N 1
ATOM 2748 C CA . TYR A 1 380 ? -23.429 -8.987 20.379 1.00 90.25 380 TYR A CA 1
ATOM 2749 C C . TYR A 1 380 ? -23.295 -8.844 21.900 1.00 90.25 380 TYR A C 1
ATOM 2751 O O . TYR A 1 380 ? -22.282 -8.369 22.398 1.00 90.25 380 TYR A O 1
ATOM 2759 N N . TYR A 1 381 ? -24.293 -9.317 22.646 1.00 85.81 381 TYR A N 1
ATOM 2760 C CA . TYR A 1 381 ? -24.282 -9.364 24.111 1.00 85.81 381 TYR A CA 1
ATOM 2761 C C . TYR A 1 381 ? -24.481 -10.793 24.620 1.00 85.81 381 TYR A C 1
ATOM 2763 O O . TYR A 1 381 ? -25.178 -11.597 23.993 1.00 85.81 381 TYR A O 1
ATOM 2771 N N . ALA A 1 382 ? -23.889 -11.116 25.770 1.00 83.38 382 ALA A N 1
ATOM 2772 C CA . ALA A 1 382 ? -24.008 -12.437 26.373 1.00 83.38 382 ALA A CA 1
ATOM 2773 C C . ALA A 1 382 ? -25.362 -12.616 27.088 1.00 83.38 382 ALA A C 1
ATOM 2775 O O . ALA A 1 382 ? -25.814 -11.780 27.867 1.00 83.38 382 ALA A O 1
ATOM 2776 N N . THR A 1 383 ? -26.030 -13.744 26.860 1.00 84.12 383 THR A N 1
ATOM 2777 C CA . THR A 1 383 ? -27.241 -14.158 27.577 1.00 84.12 383 THR A CA 1
ATOM 2778 C C . THR A 1 383 ? -27.258 -15.671 27.711 1.00 84.12 383 THR A C 1
ATOM 2780 O O . THR A 1 383 ? -27.266 -16.384 26.715 1.00 84.12 383 THR A O 1
ATOM 2783 N N . LYS A 1 384 ? -27.270 -16.176 28.953 1.00 84.81 384 LYS A N 1
ATOM 2784 C CA . LYS A 1 384 ? -27.360 -17.619 29.268 1.00 84.81 384 LYS A CA 1
ATOM 2785 C C . LYS A 1 384 ? -26.356 -18.501 28.500 1.00 84.81 384 LYS A C 1
ATOM 2787 O O . LYS A 1 384 ? -26.665 -19.634 28.152 1.00 84.81 384 LYS A O 1
ATOM 2792 N N . GLY A 1 385 ? -25.152 -17.990 28.245 1.00 80.38 385 GLY A N 1
ATOM 2793 C CA . GLY A 1 385 ? -24.132 -18.730 27.501 1.00 80.38 385 GLY A CA 1
ATOM 2794 C C . GLY A 1 385 ? -24.310 -18.708 25.979 1.00 80.38 385 GLY A C 1
ATOM 2795 O O . GLY A 1 385 ? -23.678 -19.514 25.304 1.00 80.38 385 GLY A O 1
ATOM 2796 N N . GLU A 1 386 ? -25.096 -17.784 25.429 1.00 86.50 386 GLU A N 1
ATOM 2797 C CA . GLU A 1 386 ? -25.190 -17.472 23.997 1.00 86.50 386 GLU A CA 1
ATOM 2798 C C . GLU A 1 386 ? -24.892 -15.985 23.761 1.00 86.50 386 GLU A C 1
ATOM 2800 O O . GLU A 1 386 ? -25.174 -15.158 24.625 1.00 86.50 386 GLU A O 1
ATOM 2805 N N . CYS A 1 387 ? -24.326 -15.640 22.602 1.00 89.56 387 CYS A N 1
ATOM 2806 C CA . CYS A 1 387 ? -24.158 -14.248 22.182 1.00 89.56 387 CYS A CA 1
ATOM 2807 C C . CYS A 1 387 ? -25.315 -13.887 21.247 1.00 89.56 387 CYS A C 1
ATOM 2809 O O . CYS A 1 387 ? -25.485 -14.525 20.210 1.00 89.56 387 CYS A O 1
ATOM 2811 N N . LYS A 1 388 ? -26.121 -12.884 21.603 1.00 89.31 388 LYS A N 1
ATOM 2812 C CA . LYS A 1 388 ? -27.252 -12.404 20.791 1.00 89.31 388 LYS A CA 1
ATOM 2813 C C . LYS A 1 388 ? -26.939 -11.044 20.187 1.00 89.31 388 LYS A C 1
ATOM 2815 O O . LYS A 1 388 ? -26.291 -10.231 20.835 1.00 89.31 388 LYS A O 1
ATOM 2820 N N . ARG A 1 389 ? -27.399 -10.784 18.961 1.00 90.56 389 ARG A N 1
ATOM 2821 C CA . ARG A 1 389 ? -27.117 -9.526 18.257 1.00 90.56 389 ARG A CA 1
ATOM 2822 C C . ARG A 1 389 ? -27.866 -8.351 18.893 1.00 90.56 389 ARG A C 1
ATOM 2824 O O . ARG A 1 389 ? -29.033 -8.473 19.261 1.00 90.56 389 ARG A O 1
ATOM 2831 N N . CYS A 1 390 ? -27.221 -7.192 18.971 1.00 85.06 390 CYS A N 1
ATOM 2832 C CA . CYS A 1 390 ? -27.747 -5.984 19.613 1.00 85.06 390 CYS A CA 1
ATOM 2833 C C . CYS A 1 390 ? -28.945 -5.321 18.905 1.00 85.06 390 CYS A C 1
ATOM 2835 O O . CYS A 1 390 ? -29.506 -4.357 19.421 1.00 85.06 390 CYS A O 1
ATOM 2837 N N . THR A 1 391 ? -29.375 -5.814 17.744 1.00 83.06 391 THR A N 1
ATOM 2838 C CA . THR A 1 391 ? -30.504 -5.248 16.987 1.00 83.06 391 THR A CA 1
ATOM 2839 C C . THR A 1 391 ? -31.876 -5.579 17.582 1.00 83.06 391 THR A C 1
ATOM 2841 O O . THR A 1 391 ? -32.869 -4.981 17.182 1.00 83.06 391 THR A O 1
ATOM 2844 N N . GLU A 1 392 ? -31.941 -6.482 18.563 1.00 66.44 392 GLU A N 1
ATOM 2845 C CA . GLU A 1 392 ? -33.180 -6.912 19.226 1.00 66.44 392 GLU A CA 1
ATOM 2846 C C . GLU A 1 392 ? -33.347 -6.313 20.633 1.00 66.44 392 GLU A C 1
ATOM 2848 O O . GLU A 1 392 ? -33.823 -6.983 21.550 1.00 66.44 392 GLU A O 1
ATOM 2853 N N . VAL A 1 393 ? -32.953 -5.054 20.858 1.00 65.31 393 VAL A N 1
ATOM 2854 C CA . VAL A 1 393 ? -33.361 -4.376 22.100 1.00 65.31 393 VAL A CA 1
ATOM 2855 C C . VAL A 1 393 ? -34.842 -4.026 21.969 1.00 65.31 393 VAL A C 1
ATOM 2857 O O . VAL A 1 393 ? -35.202 -3.026 21.340 1.00 65.31 393 VAL A O 1
ATOM 2860 N N . SER A 1 394 ? -35.690 -4.886 22.539 1.00 66.75 394 SER A N 1
ATOM 2861 C CA . SER A 1 394 ? -37.136 -4.690 22.619 1.00 66.75 394 SER A CA 1
ATOM 2862 C C . SER A 1 394 ? -37.436 -3.305 23.191 1.00 66.75 394 SER A C 1
ATOM 2864 O O . SER A 1 394 ? -36.782 -2.832 24.123 1.00 66.75 394 SER A O 1
ATOM 2866 N N . GLN A 1 395 ? -38.439 -2.628 22.632 1.00 76.50 395 GLN A N 1
ATOM 2867 C CA . GLN A 1 395 ? -38.873 -1.309 23.092 1.00 76.50 395 GLN A CA 1
ATOM 2868 C C . GLN A 1 395 ? -39.250 -1.309 24.588 1.00 76.50 395 GLN A C 1
ATOM 2870 O O . GLN A 1 395 ? -39.101 -0.286 25.258 1.00 76.50 395 GLN A O 1
ATOM 2875 N N . GLU A 1 396 ? -39.651 -2.463 25.126 1.00 78.62 396 GLU A N 1
ATOM 2876 C CA . GLU A 1 396 ? -39.925 -2.665 26.553 1.00 78.62 396 GLU A CA 1
ATOM 2877 C C . GLU A 1 396 ? -38.668 -2.509 27.425 1.00 78.62 396 GLU A C 1
ATOM 2879 O O . GLU A 1 396 ? -38.726 -1.907 28.498 1.00 78.62 396 GLU A O 1
ATOM 2884 N N . ASP A 1 397 ? -37.499 -2.941 26.944 1.00 71.06 397 ASP A N 1
ATOM 2885 C CA . ASP A 1 397 ? -36.246 -2.856 27.703 1.00 71.06 397 ASP A CA 1
ATOM 2886 C C . ASP A 1 397 ? -35.762 -1.409 27.853 1.00 71.06 397 ASP A C 1
ATOM 2888 O O . ASP A 1 397 ? -35.218 -1.025 28.891 1.00 71.06 397 ASP A O 1
ATOM 2892 N N . LYS A 1 398 ? -36.015 -0.566 26.841 1.00 74.62 398 LYS A N 1
ATOM 2893 C CA . LYS A 1 398 ? -35.737 0.875 26.935 1.00 74.62 398 LYS A CA 1
ATOM 2894 C C . LYS A 1 398 ? -36.584 1.526 28.026 1.00 74.62 398 LYS A C 1
ATOM 2896 O O . LYS A 1 398 ? -36.077 2.382 28.749 1.00 74.62 398 LYS A O 1
ATOM 2901 N N . LEU A 1 399 ? -37.844 1.116 28.170 1.00 83.25 399 LEU A N 1
ATOM 2902 C CA . LEU A 1 399 ? -38.744 1.660 29.185 1.00 83.25 399 LEU A CA 1
ATOM 2903 C C . LEU A 1 399 ? -38.266 1.309 30.603 1.00 83.25 399 LEU A C 1
ATOM 2905 O O . LEU A 1 399 ? -38.250 2.171 31.482 1.00 83.25 399 LEU A O 1
ATOM 2909 N N . HIS A 1 400 ? -37.804 0.072 30.809 1.00 78.31 400 HIS A N 1
ATOM 2910 C CA . HIS A 1 400 ? -37.242 -0.361 32.089 1.00 78.31 400 HIS A CA 1
ATOM 2911 C C . HIS A 1 400 ? -35.972 0.408 32.469 1.00 78.31 400 HIS A C 1
ATOM 2913 O O . HIS A 1 400 ? -35.827 0.813 33.623 1.00 78.31 400 HIS A O 1
ATOM 2919 N N . LEU A 1 401 ? -35.082 0.670 31.509 1.00 76.00 401 LEU A N 1
ATOM 2920 C CA . LEU A 1 401 ? -33.842 1.406 31.767 1.00 76.00 401 LEU A CA 1
ATOM 2921 C C . LEU A 1 401 ? -34.110 2.849 32.223 1.00 76.00 401 LEU A C 1
ATOM 2923 O O . LEU A 1 401 ? -33.533 3.312 33.209 1.00 76.00 401 LEU A O 1
ATOM 2927 N N . TRP A 1 402 ? -35.025 3.546 31.539 1.00 83.31 402 TRP A N 1
ATOM 2928 C CA . TRP A 1 402 ? -35.460 4.888 31.935 1.00 83.31 402 TRP A CA 1
ATOM 2929 C C . TRP A 1 402 ? -36.166 4.883 33.293 1.00 83.31 402 TRP A C 1
ATOM 2931 O O . TRP A 1 402 ? -35.956 5.798 34.088 1.00 83.31 402 TRP A O 1
ATOM 2941 N N . GLY A 1 403 ? -36.933 3.830 33.595 1.00 83.94 403 GLY A N 1
ATOM 2942 C CA . GLY A 1 403 ? -37.544 3.631 34.909 1.00 83.94 403 GLY A CA 1
ATOM 2943 C C . GLY A 1 403 ? -36.512 3.537 36.039 1.00 83.94 403 GLY A C 1
ATOM 2944 O O . GLY A 1 403 ? -36.662 4.205 37.061 1.00 83.94 403 GLY A O 1
ATOM 2945 N N . ILE A 1 404 ? -35.431 2.773 35.845 1.00 79.88 404 ILE A N 1
ATOM 2946 C CA . ILE A 1 404 ? -34.348 2.652 36.838 1.00 79.88 404 ILE A CA 1
ATOM 2947 C C . ILE A 1 404 ? -33.619 3.989 37.011 1.00 79.88 404 ILE A C 1
ATOM 2949 O O . ILE A 1 404 ? -33.416 4.429 38.142 1.00 79.88 404 ILE A O 1
ATOM 2953 N N . ALA A 1 405 ? -33.263 4.665 35.914 1.00 77.88 405 ALA A N 1
ATOM 2954 C CA . ALA A 1 405 ? -32.579 5.957 35.973 1.00 77.88 405 ALA A CA 1
ATOM 2955 C C . ALA A 1 405 ? -33.421 7.023 36.701 1.00 77.88 405 ALA A C 1
ATOM 2957 O O . ALA A 1 405 ? -32.908 7.735 37.568 1.00 77.88 405 ALA A O 1
ATOM 2958 N N . ALA A 1 406 ? -34.724 7.086 36.409 1.00 84.81 406 ALA A N 1
ATOM 2959 C CA . ALA A 1 406 ? -35.660 7.962 37.109 1.00 84.81 406 ALA A CA 1
ATOM 2960 C C . ALA A 1 406 ? -35.775 7.603 38.601 1.00 84.81 406 ALA A C 1
ATOM 2962 O O . ALA A 1 406 ? -35.785 8.498 39.446 1.00 84.81 406 ALA A O 1
ATOM 2963 N N . GLY A 1 407 ? -35.792 6.308 38.934 1.00 84.62 407 GLY A N 1
ATOM 2964 C CA . GLY A 1 407 ? -35.806 5.825 40.316 1.00 84.62 407 GLY A CA 1
ATOM 2965 C C . GLY A 1 407 ? -34.568 6.250 41.110 1.00 84.62 407 GLY A C 1
ATOM 2966 O O . GLY A 1 407 ? -34.697 6.784 42.211 1.00 84.62 407 GLY A O 1
ATOM 2967 N N . VAL A 1 408 ? -33.369 6.091 40.542 1.00 81.19 408 VAL A N 1
ATOM 2968 C CA . VAL A 1 408 ? -32.112 6.506 41.191 1.00 81.19 408 VAL A CA 1
ATOM 2969 C C . VAL A 1 408 ? -32.062 8.024 41.384 1.00 81.19 408 VAL A C 1
ATOM 2971 O O . VAL A 1 408 ? -31.698 8.491 42.464 1.00 81.19 408 VAL A O 1
ATOM 2974 N N . ALA A 1 409 ? -32.479 8.805 40.382 1.00 80.44 409 ALA A N 1
ATOM 2975 C CA . ALA A 1 409 ? -32.545 10.262 40.494 1.00 80.44 409 ALA A CA 1
ATOM 2976 C C . ALA A 1 409 ? -33.535 10.713 41.581 1.00 80.44 409 ALA A C 1
ATOM 2978 O O . ALA A 1 409 ? -33.218 11.601 42.375 1.00 80.44 409 ALA A O 1
ATOM 2979 N N . ALA A 1 410 ? -34.704 10.070 41.668 1.00 85.44 410 ALA A N 1
ATOM 2980 C CA . ALA A 1 410 ? -35.699 10.354 42.698 1.00 85.44 410 ALA A CA 1
ATOM 2981 C C . ALA A 1 410 ? -35.175 10.041 44.108 1.00 85.44 410 ALA A C 1
ATOM 2983 O O . ALA A 1 410 ? -35.367 10.845 45.020 1.00 85.44 410 ALA A O 1
ATOM 2984 N N . ILE A 1 411 ? -34.461 8.923 44.287 1.00 83.12 411 ILE A N 1
ATOM 2985 C CA . ILE A 1 411 ? -33.818 8.582 45.566 1.00 83.12 411 ILE A CA 1
ATOM 2986 C C . ILE A 1 411 ? -32.754 9.626 45.920 1.00 83.12 411 ILE A C 1
ATOM 2988 O O . ILE A 1 411 ? -32.752 10.133 47.040 1.00 83.12 411 ILE A O 1
ATOM 2992 N N . GLY A 1 412 ? -31.886 9.997 44.974 1.00 81.31 412 GLY A N 1
ATOM 2993 C CA . GLY A 1 412 ? -30.852 11.012 45.194 1.00 81.31 412 GLY A CA 1
ATOM 2994 C C . GLY A 1 412 ? -31.431 12.367 45.615 1.00 81.31 412 GLY A C 1
ATOM 2995 O O . GLY A 1 412 ? -30.974 12.960 46.593 1.00 81.31 412 GLY A O 1
ATOM 2996 N N . LEU A 1 413 ? -32.486 12.825 44.934 1.00 85.88 413 LEU A N 1
ATOM 2997 C CA . LEU A 1 413 ? -33.201 14.055 45.285 1.00 85.88 413 LEU A CA 1
ATOM 2998 C C . LEU A 1 413 ? -33.923 13.944 46.632 1.00 85.88 413 LEU A C 1
ATOM 3000 O O . LEU A 1 413 ? -33.910 14.901 47.404 1.00 85.88 413 LEU A O 1
ATOM 3004 N N . GLY A 1 414 ? -34.504 12.785 46.948 1.00 86.56 414 GLY A N 1
ATOM 3005 C CA . GLY A 1 414 ? -35.137 12.525 48.240 1.00 86.56 414 GLY A CA 1
ATOM 3006 C C . GLY A 1 414 ? -34.141 12.598 49.398 1.00 86.56 414 GLY A C 1
ATOM 3007 O O . GLY A 1 414 ? -34.406 13.261 50.399 1.00 86.56 414 GLY A O 1
ATOM 3008 N N . LEU A 1 415 ? -32.962 11.990 49.244 1.00 80.38 415 LEU A N 1
ATOM 3009 C CA . LEU A 1 415 ? -31.891 12.055 50.240 1.00 80.38 415 LEU A CA 1
ATOM 3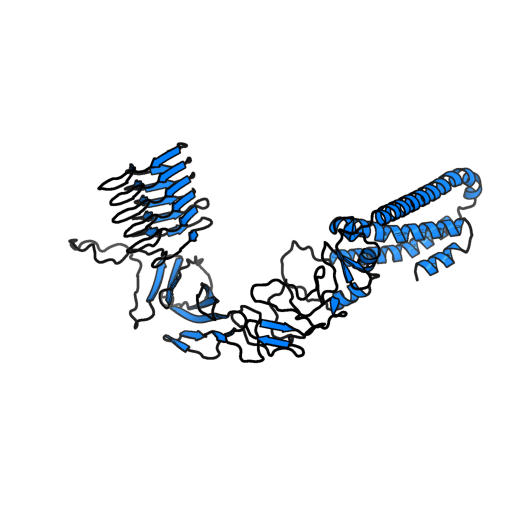010 C C . LEU A 1 415 ? -31.352 13.483 50.403 1.00 80.38 415 LEU A C 1
ATOM 3012 O O . LEU A 1 415 ? -31.177 13.945 51.531 1.00 80.38 415 LEU A O 1
ATOM 3016 N N . ALA A 1 416 ? -31.145 14.206 49.299 1.00 79.19 416 ALA A N 1
ATOM 3017 C CA . ALA A 1 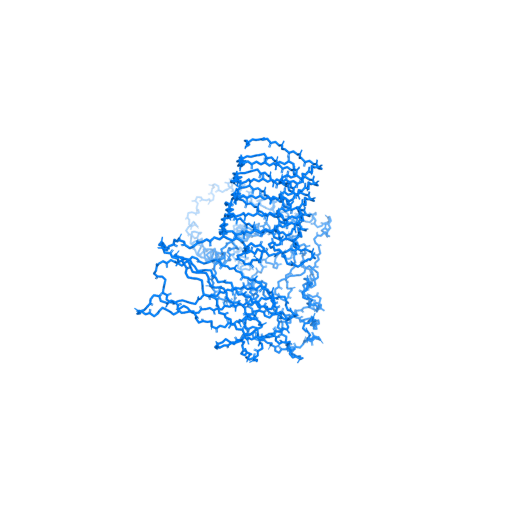416 ? -30.717 15.604 49.334 1.00 79.19 416 ALA A CA 1
ATOM 3018 C C . ALA A 1 416 ? -31.766 16.513 50.000 1.00 79.19 416 ALA A C 1
ATOM 3020 O O . ALA A 1 416 ? -31.419 17.367 50.815 1.00 79.19 416 ALA A O 1
ATOM 3021 N N . GLY A 1 417 ? -33.051 16.295 49.705 1.00 86.44 417 GLY A N 1
ATOM 3022 C CA . GLY A 1 417 ? -34.167 17.010 50.320 1.00 86.44 417 GLY A CA 1
ATOM 3023 C C . GLY A 1 417 ? -34.280 16.739 51.819 1.00 86.44 417 GLY A C 1
ATOM 3024 O O . GLY A 1 417 ? -34.415 17.680 52.599 1.00 86.44 417 GLY A O 1
ATOM 3025 N N . MET A 1 418 ? -34.142 15.480 52.249 1.00 78.19 418 MET A N 1
ATOM 3026 C CA . MET A 1 418 ? -34.114 15.130 53.674 1.00 78.19 418 MET A CA 1
ATOM 3027 C C . MET A 1 418 ? -32.921 15.762 54.400 1.00 78.19 418 MET A C 1
ATOM 3029 O O . MET A 1 418 ? -33.093 16.286 55.498 1.00 78.19 418 MET A O 1
ATOM 3033 N N . ALA A 1 419 ? -31.735 15.775 53.784 1.00 75.12 419 ALA A N 1
ATOM 3034 C CA . ALA A 1 419 ? -30.558 16.447 54.336 1.00 75.12 419 ALA A CA 1
ATOM 3035 C C . ALA A 1 419 ? -30.727 17.977 54.414 1.00 75.12 419 ALA A C 1
ATOM 3037 O O . ALA A 1 419 ? -30.198 18.622 55.318 1.00 75.12 419 ALA A O 1
ATOM 3038 N N . TRP A 1 420 ? -31.465 18.573 53.474 1.00 81.56 420 TRP A N 1
ATOM 3039 C CA . TRP A 1 420 ? -31.761 20.004 53.485 1.00 81.56 420 TRP A CA 1
ATOM 3040 C C . TRP A 1 420 ? -32.798 20.369 54.555 1.00 81.56 420 TRP A C 1
ATOM 3042 O O . TRP A 1 420 ? -32.593 21.324 55.299 1.00 81.56 420 TRP A O 1
ATOM 3052 N N . LEU A 1 421 ? -33.870 19.585 54.694 1.00 79.25 421 LEU A N 1
ATOM 3053 C CA . LEU A 1 421 ? -34.906 19.811 55.708 1.00 79.25 421 LEU A CA 1
ATOM 3054 C C . LEU A 1 421 ? -34.389 19.571 57.132 1.00 79.25 421 LEU A C 1
ATOM 3056 O O . LEU A 1 421 ? -34.748 20.307 58.051 1.00 79.25 421 LEU A O 1
ATOM 3060 N N . SER A 1 422 ? -33.500 18.594 57.326 1.00 71.81 422 SER A N 1
ATOM 3061 C CA . SER A 1 422 ? -32.911 18.327 58.641 1.00 71.81 422 SER A CA 1
ATOM 3062 C C . SER A 1 422 ? -31.981 19.444 59.126 1.00 71.81 422 SER A C 1
ATOM 3064 O O . SER A 1 422 ? -31.839 19.613 60.336 1.00 71.81 422 SER A O 1
ATOM 3066 N N . ARG A 1 423 ? -31.428 20.283 58.233 1.00 70.94 423 ARG A N 1
ATOM 3067 C CA . ARG A 1 423 ? -30.649 21.474 58.630 1.00 70.94 423 ARG A CA 1
ATOM 3068 C C . ARG A 1 423 ? -31.464 22.497 59.426 1.00 70.94 423 ARG A C 1
ATOM 3070 O O . ARG A 1 423 ? -30.877 23.196 60.243 1.00 70.94 423 ARG A O 1
ATOM 3077 N N . GLY A 1 424 ? -32.781 22.581 59.217 1.00 66.88 424 GLY A N 1
ATOM 3078 C CA . GLY A 1 424 ? -33.646 23.530 59.930 1.00 66.88 424 GLY A CA 1
ATOM 3079 C C . GLY A 1 424 ? -34.031 23.090 61.347 1.00 66.88 424 GLY A C 1
ATOM 3080 O O . GLY A 1 424 ? -34.202 23.931 62.218 1.00 66.88 424 GLY A O 1
ATOM 3081 N N . ALA A 1 425 ? -34.128 21.780 61.598 1.00 59.69 425 ALA A N 1
ATOM 3082 C CA . ALA A 1 425 ? -34.460 21.226 62.920 1.00 59.69 425 ALA A CA 1
ATOM 3083 C C . ALA A 1 425 ? -33.220 20.958 63.798 1.00 59.69 425 ALA 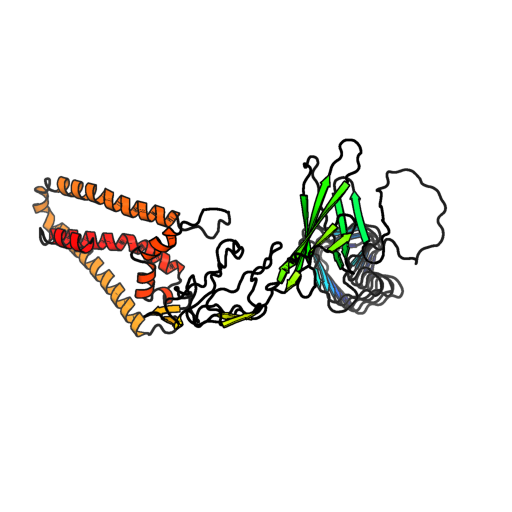A C 1
ATOM 3085 O O . ALA A 1 425 ? -33.326 20.707 64.995 1.00 59.69 425 ALA A O 1
ATOM 3086 N N . ALA A 1 426 ? -32.030 21.002 63.201 1.00 50.94 426 ALA A N 1
ATOM 3087 C CA . ALA A 1 426 ? -30.757 20.678 63.833 1.00 50.94 426 ALA A CA 1
ATOM 3088 C C . ALA A 1 426 ? -30.116 21.841 64.620 1.00 50.94 426 ALA A C 1
ATOM 3090 O O . ALA A 1 426 ? -29.119 21.639 65.307 1.00 50.94 426 ALA A O 1
ATOM 3091 N N . THR A 1 427 ? -30.633 23.065 64.562 1.00 56.47 427 THR A N 1
ATOM 3092 C CA . THR A 1 427 ? -29.903 24.208 65.138 1.00 56.47 427 THR A CA 1
ATOM 3093 C C . THR A 1 427 ? -29.823 24.212 66.670 1.00 56.47 427 THR A C 1
ATOM 3095 O O . THR A 1 427 ? -28.907 24.830 67.198 1.00 56.47 427 THR A O 1
ATOM 3098 N N . GLU A 1 428 ? -30.685 23.480 67.387 1.00 59.41 428 GLU A N 1
ATOM 3099 C CA . GLU A 1 428 ? -30.621 23.381 68.861 1.00 59.41 428 GLU A CA 1
ATOM 3100 C C . GLU A 1 428 ? -29.940 22.101 69.385 1.00 59.41 428 GLU A C 1
ATOM 3102 O O . GLU A 1 428 ? -29.272 22.143 70.413 1.00 59.41 428 GLU A O 1
ATOM 3107 N N . TYR A 1 429 ? -30.021 20.968 68.676 1.00 49.81 429 TYR A N 1
ATOM 3108 C CA . TYR A 1 429 ? -29.445 19.698 69.162 1.00 49.81 429 TYR A CA 1
ATOM 3109 C C . TYR A 1 429 ? -27.926 19.583 68.927 1.00 49.81 429 TYR A C 1
ATOM 3111 O O . TYR A 1 429 ? -27.226 18.857 69.632 1.00 49.81 429 TYR A O 1
ATOM 3119 N N . TRP A 1 430 ? -27.378 20.318 67.954 1.00 49.91 430 TRP A N 1
ATOM 3120 C CA . TRP A 1 430 ? -25.963 20.204 67.580 1.00 49.91 430 TRP A CA 1
ATOM 3121 C C . TRP A 1 430 ? -25.003 21.011 68.463 1.00 49.91 430 TRP A C 1
ATOM 3123 O O . TRP A 1 430 ? -23.800 20.768 68.411 1.00 49.91 430 TRP A O 1
ATOM 3133 N N . GLN A 1 431 ? -25.498 21.893 69.341 1.00 53.12 431 GLN A N 1
ATOM 3134 C CA . GLN A 1 431 ? -24.646 22.582 70.324 1.00 53.12 431 GLN A CA 1
ATOM 3135 C C . GLN A 1 431 ? -24.127 21.658 71.442 1.00 53.12 431 GLN A C 1
ATOM 3137 O O . GLN A 1 431 ? -23.146 21.995 72.096 1.00 53.12 431 GLN A O 1
ATOM 3142 N N . GLN A 1 432 ? -24.714 20.469 71.624 1.00 53.56 432 GLN A N 1
ATOM 3143 C CA . GLN A 1 432 ? -24.224 19.443 72.558 1.00 53.56 432 GLN A CA 1
ATOM 3144 C C . GLN A 1 432 ? -23.443 18.305 71.871 1.00 53.56 432 GLN A C 1
ATOM 3146 O O . GLN A 1 432 ? -22.959 17.392 72.539 1.00 53.56 432 GLN A O 1
ATOM 3151 N N . ALA A 1 433 ? -23.268 18.367 70.545 1.00 50.12 433 ALA A N 1
ATOM 3152 C CA . ALA A 1 433 ? -22.638 17.321 69.735 1.00 50.12 433 ALA A CA 1
ATOM 3153 C C . ALA A 1 433 ? -21.122 17.513 69.508 1.00 50.12 433 ALA A C 1
ATOM 3155 O O . ALA A 1 433 ? -20.541 16.836 68.657 1.00 50.12 433 ALA A O 1
ATOM 3156 N N . ASP A 1 434 ? -20.456 18.366 70.295 1.00 51.38 434 ASP A N 1
ATOM 3157 C CA . ASP A 1 434 ? -18.992 18.547 70.249 1.00 51.38 434 ASP A CA 1
ATOM 3158 C C . ASP A 1 434 ? -18.233 17.235 70.579 1.00 51.38 434 ASP A C 1
ATOM 3160 O O . ASP A 1 434 ? -17.083 17.025 70.199 1.00 51.38 434 ASP A O 1
ATOM 3164 N N . VAL A 1 435 ? -18.918 16.271 71.209 1.00 50.72 435 VAL A N 1
ATOM 3165 C CA . VAL A 1 435 ? -18.363 14.964 71.598 1.00 50.72 435 VAL A CA 1
ATOM 3166 C C . VAL A 1 435 ? -18.339 13.937 70.448 1.00 50.72 435 VAL A C 1
ATOM 3168 O O . VAL A 1 435 ? -17.504 13.033 70.459 1.00 50.72 435 VAL A O 1
ATOM 3171 N N . GLN A 1 436 ? -19.181 14.052 69.412 1.00 55.03 436 GLN A N 1
ATOM 3172 C CA . GLN A 1 436 ? -19.232 13.036 68.339 1.00 55.03 436 GLN A CA 1
ATOM 3173 C C . GLN A 1 436 ? -18.346 13.338 67.131 1.00 55.03 436 GLN A C 1
ATOM 3175 O O . GLN A 1 436 ? -18.036 12.425 66.359 1.00 55.03 436 GLN A O 1
ATOM 3180 N N . TRP A 1 437 ? -17.871 14.577 66.978 1.00 57.75 437 TRP A N 1
ATOM 3181 C CA . TRP A 1 437 ? -16.994 14.908 65.857 1.00 57.75 437 TRP A CA 1
ATOM 3182 C C . TRP A 1 437 ? -15.655 14.182 65.945 1.00 57.75 437 TRP A C 1
ATOM 3184 O O . TRP A 1 437 ? -15.123 13.758 64.924 1.00 57.75 437 TRP A O 1
ATOM 3194 N N . HIS A 1 438 ? -15.164 13.927 67.161 1.00 64.38 438 HIS A N 1
ATOM 3195 C CA . HIS A 1 438 ? -13.954 13.139 67.368 1.00 64.38 438 HIS A CA 1
ATOM 3196 C C . HIS A 1 438 ? -14.117 11.675 66.930 1.00 64.38 438 HIS A C 1
ATOM 3198 O O . HIS A 1 438 ? -13.237 11.151 66.249 1.00 64.38 438 HIS A O 1
ATOM 3204 N N . VAL A 1 439 ? -15.261 11.049 67.234 1.00 66.81 439 VAL A N 1
ATOM 3205 C CA . VAL A 1 439 ? -15.564 9.656 66.858 1.00 66.81 439 VAL A CA 1
ATOM 3206 C C . VAL A 1 439 ? -15.765 9.526 65.350 1.00 66.81 439 VAL A C 1
ATOM 3208 O O . VAL A 1 439 ? -15.238 8.597 64.743 1.00 66.81 439 VAL A O 1
ATOM 3211 N N . LEU A 1 440 ? -16.459 10.480 64.717 1.00 61.97 440 LEU A N 1
ATOM 3212 C CA . LEU A 1 440 ? -16.632 10.476 63.265 1.00 61.97 440 LEU A CA 1
ATOM 3213 C C . LEU A 1 440 ? -15.296 10.687 62.541 1.00 61.97 440 LEU A C 1
ATOM 3215 O O . LEU A 1 440 ? -15.031 10.021 61.545 1.00 61.97 440 LEU A O 1
ATOM 3219 N N . LYS A 1 441 ? -14.426 11.564 63.062 1.00 70.12 441 LYS A N 1
ATOM 3220 C CA . LYS A 1 441 ? -13.072 11.769 62.529 1.00 70.12 441 LYS A CA 1
ATOM 3221 C C . LYS A 1 441 ? -12.231 10.502 62.647 1.00 70.12 441 LYS A C 1
ATOM 3223 O O . LYS A 1 441 ? -11.468 10.202 61.737 1.00 70.12 441 LYS A O 1
ATOM 3228 N N . GLU A 1 442 ? -12.389 9.747 63.732 1.00 72.81 442 GLU A N 1
ATOM 3229 C CA . GLU A 1 442 ? -11.669 8.493 63.949 1.00 72.81 442 GLU A CA 1
ATOM 3230 C C . GLU A 1 442 ? -12.203 7.357 63.064 1.00 72.81 442 GLU A C 1
ATOM 3232 O O . GLU A 1 442 ? -11.415 6.617 62.475 1.00 72.81 442 GLU A O 1
ATOM 3237 N N . LEU A 1 443 ? -13.524 7.259 62.880 1.00 64.19 443 LEU A N 1
ATOM 3238 C CA . LEU A 1 443 ? -14.136 6.304 61.952 1.00 64.19 443 LEU A CA 1
ATOM 3239 C C . LEU A 1 443 ? -13.767 6.626 60.498 1.00 64.19 443 LEU A C 1
ATOM 3241 O O . LEU A 1 443 ? -13.381 5.732 59.747 1.00 64.19 443 LEU A O 1
ATOM 3245 N N . ALA A 1 444 ? -13.824 7.906 60.122 1.00 65.88 444 ALA A N 1
ATOM 3246 C CA . ALA A 1 444 ? -13.417 8.386 58.809 1.00 65.88 444 ALA A CA 1
ATOM 3247 C C . ALA A 1 444 ? -11.919 8.167 58.581 1.00 65.88 444 ALA A C 1
ATOM 3249 O O . ALA A 1 444 ? -11.546 7.719 57.507 1.00 65.88 444 ALA A O 1
ATOM 3250 N N . ALA A 1 445 ? -11.061 8.394 59.579 1.00 70.44 445 ALA A N 1
ATOM 3251 C CA . ALA A 1 445 ? -9.630 8.113 59.472 1.00 70.44 445 ALA A CA 1
ATOM 3252 C C . ALA A 1 445 ? -9.346 6.611 59.301 1.00 70.44 445 ALA A C 1
ATOM 3254 O O . ALA A 1 445 ? -8.496 6.239 58.495 1.00 70.44 445 ALA A O 1
ATOM 3255 N N . ARG A 1 446 ? -10.082 5.735 60.002 1.00 69.94 446 ARG A N 1
ATOM 3256 C CA . ARG A 1 446 ? -9.927 4.275 59.878 1.00 69.94 446 ARG A CA 1
ATOM 3257 C C . ARG A 1 446 ? -10.451 3.745 58.543 1.00 69.94 446 ARG A C 1
ATOM 3259 O O . ARG A 1 446 ? -9.794 2.912 57.925 1.00 69.94 446 ARG A O 1
ATOM 3266 N N . GLN A 1 447 ? -11.591 4.244 58.065 1.00 61.38 447 GLN A N 1
ATOM 3267 C CA . GLN A 1 447 ? -12.132 3.838 56.765 1.00 61.38 447 GLN A CA 1
ATOM 3268 C C . GLN A 1 447 ? -11.426 4.504 55.583 1.00 61.38 447 GLN A C 1
ATOM 3270 O O . GLN A 1 447 ? -11.349 3.894 54.520 1.00 61.38 447 GLN A O 1
ATOM 3275 N N . ALA A 1 448 ? -10.838 5.691 55.761 1.00 64.25 448 ALA A N 1
ATOM 3276 C CA . ALA A 1 448 ? -10.043 6.355 54.733 1.00 64.25 448 ALA A CA 1
ATOM 3277 C C . ALA A 1 448 ? -8.857 5.497 54.296 1.00 64.25 448 ALA A C 1
ATOM 3279 O O . ALA A 1 448 ? -8.538 5.500 53.118 1.00 64.25 448 ALA A O 1
ATOM 3280 N N . VAL A 1 449 ? -8.245 4.720 55.195 1.00 71.12 449 VAL A N 1
ATOM 3281 C CA . VAL A 1 449 ? -7.152 3.804 54.829 1.00 71.12 449 VAL A CA 1
ATOM 3282 C C . VAL A 1 449 ? -7.652 2.679 53.922 1.00 71.12 449 VAL A C 1
ATOM 3284 O O . VAL A 1 449 ? -7.000 2.375 52.930 1.00 71.12 449 VAL A O 1
ATOM 3287 N N . VAL A 1 450 ? -8.826 2.107 54.200 1.00 68.94 450 VAL A N 1
ATOM 3288 C CA . VAL A 1 450 ? -9.424 1.050 53.364 1.00 68.94 450 VAL A CA 1
ATOM 3289 C C . VAL A 1 450 ? -9.867 1.612 52.012 1.00 68.94 450 VAL A C 1
ATOM 3291 O O . VAL A 1 450 ? -9.570 1.028 50.976 1.00 68.94 450 VAL A O 1
ATOM 3294 N N . LEU A 1 451 ? -10.503 2.786 51.997 1.00 60.78 451 LEU A N 1
ATOM 3295 C CA . LEU A 1 451 ? -10.874 3.494 50.767 1.00 60.78 451 LEU A CA 1
ATOM 3296 C C . LEU A 1 451 ? -9.643 3.871 49.938 1.00 60.78 451 LEU A C 1
ATOM 3298 O O . LEU A 1 451 ? -9.643 3.686 48.725 1.00 60.78 451 LEU A O 1
ATOM 3302 N N . LEU A 1 452 ? -8.574 4.333 50.586 1.00 64.94 452 LEU A N 1
ATOM 3303 C CA . LEU A 1 452 ? -7.307 4.637 49.934 1.00 64.94 452 LEU A CA 1
ATOM 3304 C C . LEU A 1 452 ? -6.670 3.368 49.364 1.00 64.94 452 LEU A C 1
ATOM 3306 O O . LEU A 1 452 ? -6.195 3.407 48.238 1.00 64.94 452 LEU A O 1
ATOM 3310 N N . GLN A 1 453 ? -6.711 2.242 50.081 1.00 70.25 453 GLN A N 1
ATOM 3311 C CA . GLN A 1 453 ? -6.210 0.956 49.588 1.00 70.25 453 GLN A CA 1
ATOM 3312 C C . GLN A 1 453 ? -7.018 0.438 48.394 1.00 70.25 453 GLN A C 1
ATOM 3314 O O . GLN A 1 453 ? -6.425 -0.038 47.431 1.00 70.25 453 GLN A O 1
ATOM 3319 N N . VAL A 1 454 ? -8.346 0.585 48.399 1.00 69.06 454 VAL A N 1
ATOM 3320 C CA . VAL A 1 454 ? -9.199 0.213 47.258 1.00 69.06 454 VAL A CA 1
ATOM 3321 C C . VAL A 1 454 ? -8.925 1.118 46.053 1.00 69.06 454 VAL A C 1
ATOM 3323 O O . VAL A 1 454 ? -8.770 0.619 44.942 1.00 69.06 454 VAL A O 1
ATOM 3326 N N . VAL A 1 455 ? -8.786 2.431 46.259 1.00 65.19 455 VAL A N 1
ATOM 3327 C CA . VAL A 1 455 ? -8.457 3.390 45.189 1.00 65.19 455 VAL A CA 1
ATOM 3328 C C . VAL A 1 455 ? -7.041 3.167 44.649 1.00 65.19 455 VAL A C 1
ATOM 3330 O O . VAL A 1 455 ? -6.837 3.212 43.439 1.00 65.19 455 VAL A O 1
ATOM 3333 N N . GLN A 1 456 ? -6.065 2.880 45.513 1.00 63.16 456 GLN A N 1
ATOM 3334 C CA . GLN A 1 456 ? -4.693 2.555 45.115 1.00 63.16 456 GLN A CA 1
ATOM 3335 C C . GLN A 1 456 ? -4.632 1.235 44.345 1.00 63.16 456 GLN A C 1
ATOM 3337 O O . GLN A 1 456 ? -3.966 1.171 43.315 1.00 63.16 456 GLN A O 1
ATOM 3342 N N . LEU A 1 457 ? -5.368 0.211 44.783 1.00 74.31 457 LEU A N 1
ATOM 3343 C CA . LEU A 1 457 ? -5.486 -1.055 44.063 1.00 74.31 457 LEU A CA 1
ATOM 3344 C C . LEU A 1 457 ? -6.100 -0.837 42.675 1.00 74.31 457 LEU A C 1
ATOM 3346 O O . LEU A 1 457 ? -5.573 -1.348 41.692 1.00 74.31 457 LEU A O 1
ATOM 3350 N N . TYR A 1 458 ? -7.147 -0.015 42.573 1.00 63.25 458 TYR A N 1
ATOM 3351 C CA . TYR A 1 458 ? -7.746 0.364 41.291 1.00 63.25 458 TYR A CA 1
ATOM 3352 C C . TYR A 1 458 ? -6.796 1.172 40.402 1.00 63.25 458 TYR A C 1
ATOM 3354 O O . TYR A 1 458 ? -6.753 0.937 39.199 1.00 63.25 458 TYR A O 1
ATOM 3362 N N . GLY A 1 459 ? -6.003 2.085 40.969 1.00 64.75 459 GLY A N 1
ATOM 3363 C CA . GLY A 1 459 ? -4.986 2.839 40.233 1.00 64.75 459 GLY A CA 1
ATOM 3364 C C . GLY A 1 459 ? -3.878 1.939 39.682 1.00 64.75 459 GLY A C 1
ATOM 3365 O O . GLY A 1 459 ? -3.474 2.096 38.533 1.00 64.75 459 GLY A O 1
ATOM 3366 N N . VAL A 1 460 ? -3.436 0.950 40.464 1.00 62.91 460 VAL A N 1
ATOM 3367 C CA . VAL A 1 460 ? -2.465 -0.061 40.020 1.00 62.91 460 VAL A CA 1
ATOM 3368 C C . VAL A 1 460 ? -3.074 -0.960 38.944 1.00 62.91 460 VAL A C 1
ATOM 3370 O O . VAL A 1 460 ? -2.428 -1.204 37.931 1.00 62.91 460 VAL A O 1
ATOM 3373 N N . LEU A 1 461 ? -4.323 -1.402 39.104 1.00 60.91 461 LEU A N 1
ATOM 3374 C CA . LEU A 1 461 ? -5.028 -2.203 38.098 1.00 60.91 461 LEU A CA 1
ATOM 3375 C C . LEU A 1 461 ? -5.247 -1.430 36.789 1.00 60.91 461 LEU A C 1
ATOM 3377 O O . LEU A 1 461 ? -5.008 -1.983 35.721 1.00 60.91 461 LEU A O 1
ATOM 3381 N N . ALA A 1 462 ? -5.616 -0.149 36.860 1.00 55.81 462 ALA A N 1
ATOM 3382 C CA . ALA A 1 462 ? -5.786 0.715 35.693 1.00 55.81 462 ALA A CA 1
ATOM 3383 C C . ALA A 1 462 ? -4.451 1.015 34.991 1.00 55.81 462 ALA A C 1
ATOM 3385 O O . ALA A 1 462 ? -4.382 0.950 33.770 1.00 55.81 462 ALA A O 1
ATOM 3386 N N . ALA A 1 463 ? -3.375 1.271 35.744 1.00 54.66 463 ALA A N 1
ATOM 3387 C CA . ALA A 1 463 ? -2.032 1.475 35.191 1.00 54.66 463 ALA A CA 1
ATOM 3388 C C . ALA A 1 463 ? -1.412 0.190 34.614 1.00 54.66 463 ALA A C 1
ATOM 3390 O O . ALA A 1 463 ? -0.471 0.244 33.823 1.00 54.66 463 ALA A O 1
ATOM 3391 N N . LEU A 1 464 ? -1.925 -0.975 35.013 1.00 52.59 464 LEU A N 1
ATOM 3392 C CA . LEU A 1 464 ? -1.555 -2.257 34.433 1.00 52.59 464 LEU A CA 1
ATOM 3393 C C . LEU A 1 464 ? -2.290 -2.523 33.108 1.00 52.59 464 LEU A C 1
ATOM 3395 O O . LEU A 1 464 ? -1.815 -3.363 32.344 1.00 52.59 464 LEU A O 1
ATOM 3399 N N . VAL A 1 465 ? -3.383 -1.826 32.777 1.00 52.16 465 VAL A N 1
ATOM 3400 C CA . VAL A 1 465 ? -4.013 -1.940 31.451 1.00 52.16 465 VAL A CA 1
ATOM 3401 C C . VAL A 1 465 ? -3.068 -1.315 30.414 1.00 52.16 465 VAL A C 1
ATOM 3403 O O . VAL A 1 465 ? -2.793 -0.119 30.500 1.00 52.16 465 VAL A O 1
ATOM 3406 N N . PRO A 1 466 ? -2.506 -2.095 29.472 1.00 47.47 466 PRO A N 1
ATOM 3407 C CA . PRO A 1 466 ? -1.547 -1.559 28.516 1.00 47.47 466 PRO A CA 1
ATOM 3408 C C . PRO A 1 466 ? -2.236 -0.592 27.546 1.00 47.47 466 PRO A C 1
ATOM 3410 O O . PRO A 1 466 ? -3.339 -0.859 27.069 1.00 47.47 466 PRO A O 1
ATOM 3413 N N . ASP A 1 467 ? -1.565 0.522 27.255 1.00 44.38 467 ASP A N 1
ATOM 3414 C CA . ASP A 1 467 ? -1.988 1.486 26.244 1.00 44.38 467 ASP A CA 1
ATOM 3415 C C . ASP A 1 467 ? -1.768 0.870 24.845 1.00 44.38 467 ASP A C 1
ATOM 3417 O O . ASP A 1 467 ? -0.628 0.532 24.508 1.00 44.38 467 ASP A O 1
ATOM 3421 N N . PRO A 1 468 ? -2.820 0.704 24.018 1.00 47.59 468 PRO A N 1
ATOM 3422 C CA . PRO A 1 468 ? -2.716 0.069 22.702 1.00 47.59 468 PRO A CA 1
ATOM 3423 C C . PRO A 1 468 ? -1.818 0.836 21.715 1.00 47.59 468 PRO A C 1
ATOM 3425 O O . PRO A 1 468 ? -1.505 0.317 20.647 1.00 47.59 468 PRO A O 1
ATOM 3428 N N . SER A 1 469 ? -1.391 2.060 22.045 1.00 41.94 469 SER A N 1
ATOM 3429 C CA . SER A 1 469 ? -0.558 2.895 21.173 1.00 41.94 469 SER A CA 1
ATOM 3430 C C . SER A 1 469 ? 0.955 2.723 21.366 1.00 41.94 469 SER A C 1
ATOM 3432 O O . SER A 1 469 ? 1.733 3.127 20.499 1.00 41.94 469 SER A O 1
ATOM 3434 N N . THR A 1 470 ? 1.407 2.094 22.456 1.00 47.72 470 THR A N 1
ATOM 3435 C CA . THR A 1 470 ? 2.841 1.911 22.738 1.00 47.72 470 THR A CA 1
ATOM 3436 C C . THR A 1 470 ? 3.310 0.516 22.339 1.00 47.72 470 THR A C 1
ATOM 3438 O O . THR A 1 470 ? 3.493 -0.389 23.150 1.00 47.72 470 THR A O 1
ATOM 3441 N N . GLY A 1 471 ? 3.536 0.344 21.037 1.00 53.59 471 GLY A N 1
ATOM 3442 C CA . GLY A 1 471 ? 4.200 -0.831 20.483 1.00 53.59 471 GLY A CA 1
ATOM 3443 C C . GLY A 1 471 ? 5.675 -0.888 20.880 1.00 53.59 471 GLY A C 1
ATOM 3444 O O . GLY A 1 471 ? 6.529 -0.486 20.098 1.00 53.59 471 GLY A O 1
ATOM 3445 N N . GLN A 1 472 ? 5.996 -1.390 22.076 1.00 42.34 472 GLN A N 1
ATOM 3446 C CA . GLN A 1 472 ? 7.359 -1.807 22.418 1.00 42.34 472 GLN A CA 1
ATOM 3447 C C . GLN A 1 472 ? 7.386 -2.880 23.521 1.00 42.34 472 GLN A C 1
ATOM 3449 O O . GLN A 1 472 ? 7.278 -2.605 24.709 1.00 42.34 472 GLN A O 1
ATOM 3454 N N . GLY A 1 473 ? 7.539 -4.128 23.067 1.00 54.41 473 GLY A N 1
ATOM 3455 C CA . GLY A 1 473 ? 8.567 -5.073 23.513 1.00 54.41 473 GLY A CA 1
ATOM 3456 C C . GLY A 1 473 ? 8.719 -5.393 25.006 1.00 54.41 473 GLY A C 1
ATOM 3457 O O . GLY A 1 473 ? 9.339 -4.649 25.753 1.00 54.41 473 GLY A O 1
ATOM 3458 N N . ALA A 1 474 ? 8.335 -6.628 25.345 1.00 48.09 474 ALA A N 1
ATOM 3459 C CA . ALA A 1 474 ? 8.831 -7.435 26.466 1.00 48.09 474 ALA A CA 1
ATOM 3460 C C . ALA A 1 474 ? 8.430 -7.010 27.894 1.00 48.09 474 ALA A C 1
ATOM 3462 O O . ALA A 1 474 ? 9.218 -6.477 28.672 1.00 48.09 474 ALA A O 1
ATOM 3463 N N . ARG A 1 475 ? 7.231 -7.438 28.306 1.00 41.12 475 ARG A N 1
ATOM 3464 C CA . ARG A 1 475 ? 6.976 -7.840 29.697 1.00 41.12 475 ARG A CA 1
ATOM 3465 C C . ARG A 1 475 ? 6.421 -9.259 29.722 1.00 41.12 475 ARG A C 1
ATOM 3467 O O . ARG A 1 475 ? 5.495 -9.585 28.983 1.00 41.12 475 ARG A O 1
ATOM 3474 N N . GLU A 1 476 ? 7.047 -10.101 30.538 1.00 43.44 476 GLU A N 1
ATOM 3475 C CA . GLU A 1 476 ? 6.663 -11.489 30.773 1.00 43.44 476 GLU A CA 1
ATOM 3476 C C . GLU A 1 476 ? 5.178 -11.581 31.145 1.00 43.44 476 GLU A C 1
ATOM 3478 O O . GLU A 1 476 ? 4.677 -10.854 32.005 1.00 43.44 476 GLU A O 1
ATOM 3483 N N . SER A 1 477 ? 4.455 -12.458 30.450 1.00 47.16 477 SER A N 1
ATOM 3484 C CA . SER A 1 477 ? 3.029 -12.679 30.652 1.00 47.16 477 SER A CA 1
ATOM 3485 C C . SER A 1 477 ? 2.801 -13.376 31.994 1.00 47.16 477 SER A C 1
ATOM 3487 O O . SER A 1 477 ? 2.930 -14.599 32.092 1.00 47.16 477 SER A O 1
ATOM 3489 N N . PHE A 1 478 ? 2.454 -12.604 33.021 1.00 52.75 478 PHE A N 1
ATOM 3490 C CA . PHE A 1 478 ? 1.889 -13.126 34.262 1.00 52.75 478 PHE A CA 1
ATOM 3491 C C . PHE A 1 478 ? 0.595 -13.887 33.935 1.00 52.75 478 PHE A C 1
ATOM 3493 O O . PHE A 1 478 ? -0.426 -13.285 33.608 1.00 52.75 478 PHE A O 1
ATOM 3500 N N . TRP A 1 479 ? 0.638 -15.219 34.004 1.00 53.47 479 TRP A N 1
ATOM 3501 C CA . TRP A 1 479 ? -0.520 -16.104 33.797 1.00 53.47 479 TRP A CA 1
ATOM 3502 C C . TRP A 1 479 ? -1.618 -15.874 34.852 1.00 53.47 479 TRP A C 1
ATOM 3504 O O . TRP A 1 479 ? -2.795 -16.122 34.599 1.00 53.47 479 TRP A O 1
ATOM 3514 N N . GLU A 1 480 ? -1.241 -15.320 36.006 1.00 50.41 480 GLU A N 1
ATOM 3515 C CA . GLU A 1 480 ? -2.146 -14.900 37.078 1.00 50.41 480 GLU A CA 1
ATOM 3516 C C . GLU A 1 480 ? -3.077 -13.761 36.646 1.00 50.41 480 GLU A C 1
ATOM 3518 O O . GLU A 1 480 ? -4.156 -13.627 37.210 1.00 50.41 480 GLU A O 1
ATOM 3523 N N . ARG A 1 481 ? -2.737 -12.987 35.604 1.00 53.25 481 ARG A N 1
ATOM 3524 C CA . ARG A 1 481 ? -3.585 -11.891 35.111 1.00 53.25 481 ARG A CA 1
ATOM 3525 C C . ARG A 1 481 ? -4.942 -12.397 34.613 1.00 53.25 481 ARG A C 1
ATOM 3527 O O . ARG A 1 481 ? -5.968 -11.853 34.990 1.00 53.25 481 ARG A O 1
ATOM 3534 N N . THR A 1 482 ? -4.958 -13.504 33.869 1.00 50.22 482 THR A N 1
ATOM 3535 C CA . THR A 1 482 ? -6.199 -14.126 33.372 1.00 50.22 482 THR A CA 1
ATOM 3536 C C . THR A 1 482 ? -7.044 -14.718 34.506 1.00 50.22 482 THR A C 1
ATOM 3538 O O . THR A 1 482 ? -8.266 -14.773 34.408 1.00 50.22 482 THR A O 1
ATOM 3541 N N . TYR A 1 483 ? -6.402 -15.147 35.596 1.00 43.50 483 TYR A N 1
ATOM 3542 C CA . TYR A 1 483 ? -7.080 -15.689 36.775 1.00 43.50 483 TYR A CA 1
ATOM 3543 C C . TYR A 1 483 ? -7.632 -14.573 37.681 1.00 43.50 483 TYR A C 1
ATOM 3545 O O . TYR A 1 483 ? -8.733 -14.691 38.212 1.00 43.50 483 TYR A O 1
ATOM 3553 N N . VAL A 1 484 ? -6.908 -13.456 37.804 1.00 50.62 484 VAL A N 1
ATOM 3554 C CA . VAL A 1 484 ? -7.339 -12.250 38.529 1.00 50.62 484 VAL A CA 1
ATOM 3555 C C . VAL A 1 484 ? -8.482 -11.540 37.795 1.00 50.62 484 VAL A C 1
ATOM 3557 O O . VAL A 1 484 ? -9.448 -11.151 38.449 1.00 50.62 484 VAL A O 1
ATOM 3560 N N . ASP A 1 485 ? -8.450 -11.475 36.460 1.00 48.66 485 ASP A N 1
ATOM 3561 C CA . ASP A 1 485 ? -9.561 -10.963 35.636 1.00 48.66 485 ASP A CA 1
ATOM 3562 C C . ASP A 1 485 ? -10.844 -11.806 35.787 1.00 48.66 485 ASP A C 1
ATOM 3564 O O . ASP A 1 485 ? -11.950 -11.306 35.591 1.00 48.66 485 ASP A O 1
ATOM 3568 N N . ALA A 1 486 ? -10.719 -13.085 36.160 1.00 43.41 486 ALA A N 1
ATOM 3569 C CA . ALA A 1 486 ? -11.856 -13.967 36.422 1.00 43.41 486 ALA A CA 1
ATOM 3570 C C . ALA A 1 486 ? -12.402 -13.870 37.863 1.00 43.41 486 ALA A C 1
ATOM 3572 O O . ALA A 1 486 ? -13.569 -14.193 38.081 1.00 43.41 486 ALA A O 1
ATOM 3573 N N . LEU A 1 487 ? -11.578 -13.451 38.836 1.00 40.34 487 LEU A N 1
ATOM 3574 C CA . LEU A 1 487 ? -11.905 -13.421 40.273 1.00 40.34 487 LEU A CA 1
ATOM 3575 C C . LEU A 1 487 ? -12.296 -12.043 40.814 1.00 40.34 487 LEU A C 1
ATOM 3577 O O . LEU A 1 487 ? -12.970 -11.967 41.841 1.00 40.34 487 LEU A O 1
ATOM 3581 N N . GLN A 1 488 ? -11.902 -10.951 40.157 1.00 47.56 488 GLN A N 1
ATOM 3582 C CA . GLN A 1 488 ? -12.516 -9.653 40.430 1.00 47.56 488 GLN A CA 1
ATOM 3583 C C . GLN A 1 488 ? -14.010 -9.778 40.133 1.00 47.56 488 GLN A C 1
ATOM 3585 O O . GLN A 1 488 ? -14.356 -10.344 39.102 1.00 47.56 488 GLN A O 1
ATOM 3590 N N . LEU A 1 489 ? -14.884 -9.293 41.028 1.00 45.75 489 LEU A N 1
ATOM 3591 C CA . LEU A 1 489 ? -16.321 -9.108 40.772 1.00 45.75 489 LEU A CA 1
ATOM 3592 C C . LEU A 1 489 ? -16.466 -8.479 39.389 1.00 45.75 489 LEU A C 1
ATOM 3594 O O . LEU A 1 489 ? -16.192 -7.292 39.209 1.00 45.75 489 LEU A O 1
ATOM 3598 N N . ASN A 1 490 ? -16.730 -9.324 38.395 1.00 49.19 490 ASN A N 1
ATOM 3599 C CA . ASN A 1 490 ? -16.212 -9.042 37.074 1.00 49.19 490 ASN A CA 1
ATOM 3600 C C . ASN A 1 490 ? -17.104 -7.966 36.480 1.00 49.19 490 ASN A C 1
ATOM 3602 O O . ASN A 1 490 ? -18.269 -8.208 36.168 1.00 49.19 490 ASN A O 1
ATOM 3606 N N . LEU A 1 491 ? -16.574 -6.753 36.365 1.00 50.50 491 LEU A N 1
ATOM 3607 C CA . LEU A 1 491 ? -17.273 -5.641 35.740 1.00 50.50 491 LEU A CA 1
ATOM 3608 C C . LEU A 1 491 ? -17.689 -6.023 34.310 1.00 50.50 491 LEU A C 1
ATOM 3610 O O . LEU A 1 491 ? -18.704 -5.529 33.839 1.00 50.50 491 LEU A O 1
ATOM 3614 N N . ALA A 1 492 ? -16.981 -6.966 33.668 1.00 50.97 492 ALA A N 1
ATOM 3615 C CA . ALA A 1 492 ? -17.400 -7.594 32.418 1.00 50.97 492 ALA A CA 1
ATOM 3616 C C . ALA A 1 492 ? -18.673 -8.452 32.576 1.00 50.97 492 ALA A C 1
ATOM 3618 O O . ALA A 1 492 ? -19.581 -8.335 31.765 1.00 50.97 492 ALA A O 1
ATOM 3619 N N . GLN A 1 493 ? -18.815 -9.230 33.657 1.00 52.50 493 GLN A N 1
ATOM 3620 C CA . GLN A 1 493 ? -20.061 -9.954 33.960 1.00 52.50 493 GLN A CA 1
ATOM 3621 C C . GLN A 1 493 ? -21.208 -9.009 34.346 1.00 52.50 493 GLN A C 1
ATOM 3623 O O . GLN A 1 493 ? -22.355 -9.280 34.006 1.00 52.50 493 GLN A O 1
ATOM 3628 N N . ALA A 1 494 ? -20.927 -7.888 35.021 1.00 53.25 494 ALA A N 1
ATOM 3629 C CA . ALA A 1 494 ? -21.928 -6.849 35.269 1.00 53.25 494 ALA A CA 1
ATOM 3630 C C . ALA A 1 494 ? -22.331 -6.130 33.964 1.00 53.25 494 ALA A C 1
ATOM 3632 O O . ALA A 1 494 ? -23.515 -5.895 33.729 1.00 53.25 494 ALA A O 1
ATOM 3633 N N . GLN A 1 495 ? -21.375 -5.831 33.078 1.00 56.62 495 GLN A N 1
ATOM 3634 C CA . GLN A 1 495 ? -21.639 -5.301 31.735 1.00 56.62 495 GLN A CA 1
ATOM 3635 C C . GLN A 1 495 ? -22.509 -6.260 30.912 1.00 56.62 495 GLN A C 1
ATOM 3637 O O . GLN A 1 495 ? -23.469 -5.806 30.283 1.00 56.62 495 GLN A O 1
ATOM 3642 N N . ASP A 1 496 ? -22.226 -7.562 30.979 1.00 54.53 496 ASP A N 1
ATOM 3643 C CA . ASP A 1 496 ? -23.018 -8.612 30.335 1.00 54.53 496 ASP A CA 1
ATOM 3644 C C . ASP A 1 496 ? -24.420 -8.735 30.963 1.00 54.53 496 ASP A C 1
ATOM 3646 O O . ASP A 1 496 ? -25.412 -8.885 30.249 1.00 54.53 496 ASP A O 1
ATOM 3650 N N . ALA A 1 497 ? -24.539 -8.603 32.291 1.00 53.34 497 ALA A N 1
ATOM 3651 C CA . ALA A 1 497 ? -25.813 -8.710 33.005 1.00 53.34 497 ALA A CA 1
ATOM 3652 C C . ALA A 1 497 ? -26.792 -7.570 32.681 1.00 53.34 497 ALA A C 1
ATOM 3654 O O . ALA A 1 497 ? -28.003 -7.791 32.654 1.00 53.34 497 ALA A O 1
ATOM 3655 N N . PHE A 1 498 ? -26.295 -6.359 32.418 1.00 59.66 498 PHE A N 1
ATOM 3656 C CA . PHE A 1 498 ? -27.147 -5.177 32.270 1.00 59.66 498 PHE A CA 1
ATOM 3657 C C . PHE A 1 498 ? -27.415 -4.728 30.819 1.00 59.66 498 PHE A C 1
ATOM 3659 O O . PHE A 1 498 ? -27.936 -3.634 30.609 1.00 59.66 498 PHE A O 1
ATOM 3666 N N . ARG A 1 499 ? -27.107 -5.547 29.798 1.00 63.59 499 ARG A N 1
ATOM 3667 C CA . ARG A 1 499 ? -27.359 -5.251 28.360 1.00 63.59 499 ARG A CA 1
ATOM 3668 C C . ARG A 1 499 ? -26.797 -3.908 27.853 1.00 63.59 499 ARG A C 1
ATOM 3670 O O . ARG A 1 499 ? -27.133 -3.469 26.752 1.00 63.59 499 ARG A O 1
ATOM 3677 N N . PHE A 1 500 ? -25.931 -3.241 28.617 1.00 64.25 500 PHE A N 1
ATOM 3678 C CA . PHE A 1 500 ? -25.487 -1.881 28.300 1.00 64.25 500 PHE A CA 1
ATOM 3679 C C . PHE A 1 500 ? -24.580 -1.818 27.067 1.00 64.25 500 PHE A C 1
ATOM 3681 O O . PHE A 1 500 ? -24.569 -0.788 26.397 1.00 64.25 500 PHE A O 1
ATOM 3688 N N . GLN A 1 501 ? -23.893 -2.917 26.727 1.00 62.12 501 GLN A N 1
ATOM 3689 C CA . GLN A 1 501 ? -23.054 -3.031 25.523 1.00 62.12 501 GLN A CA 1
ATOM 3690 C C . GLN A 1 501 ? -23.820 -2.722 24.225 1.00 62.12 501 GLN A C 1
ATOM 3692 O O . GLN A 1 501 ? -23.230 -2.222 23.278 1.00 62.12 501 GLN A O 1
ATOM 3697 N N . CYS A 1 502 ? -25.135 -2.966 24.180 1.00 69.81 502 CYS A N 1
ATOM 3698 C CA . CYS A 1 502 ? -25.936 -2.714 22.980 1.00 69.81 502 CYS A CA 1
ATOM 3699 C C . CYS A 1 502 ? -26.490 -1.289 22.872 1.00 69.81 502 CYS A C 1
ATOM 3701 O O . CYS A 1 502 ? -26.905 -0.874 21.792 1.00 69.81 502 CYS A O 1
ATOM 3703 N N . LEU A 1 503 ? -26.564 -0.552 23.983 1.00 66.75 503 LEU A N 1
ATOM 3704 C CA . LEU A 1 503 ? -27.162 0.788 24.020 1.00 66.75 503 LEU A CA 1
ATOM 3705 C C . LEU A 1 503 ? -26.120 1.899 23.917 1.00 66.75 503 LEU A C 1
ATOM 3707 O O . LEU A 1 503 ? -26.430 2.989 23.433 1.00 66.75 503 LEU A O 1
ATOM 3711 N N . TRP A 1 504 ? -24.898 1.630 24.365 1.00 66.06 504 TRP A N 1
ATOM 3712 C CA . TRP A 1 504 ? -23.809 2.589 24.355 1.00 66.06 504 TRP A CA 1
ATOM 3713 C C . TRP A 1 504 ? -22.549 1.952 23.792 1.00 66.06 504 TRP A C 1
ATOM 3715 O O . TRP A 1 504 ? -22.238 0.801 24.077 1.00 66.06 504 TRP A O 1
ATOM 3725 N N . ASP A 1 505 ? -21.823 2.750 23.013 1.00 64.69 505 ASP A N 1
ATOM 3726 C CA . ASP A 1 505 ? -20.521 2.391 22.463 1.00 64.69 505 ASP A CA 1
ATOM 3727 C C . ASP A 1 505 ? -19.596 1.863 23.573 1.00 64.69 505 ASP A C 1
ATOM 3729 O O . ASP A 1 505 ? -19.594 2.413 24.684 1.00 64.69 505 ASP A O 1
ATOM 3733 N N . GLY A 1 506 ? -18.834 0.801 23.295 1.00 64.12 506 GLY A N 1
ATOM 3734 C CA . GLY A 1 506 ? -18.089 0.047 24.314 1.00 64.12 506 GLY A CA 1
ATOM 3735 C C . GLY A 1 506 ? -17.177 0.933 25.168 1.00 64.12 506 GLY A C 1
ATOM 3736 O O . GLY A 1 506 ? -17.066 0.744 26.382 1.00 64.12 506 GLY A O 1
ATOM 3737 N N . ASP A 1 507 ? -16.616 1.976 24.563 1.00 60.88 507 ASP A N 1
ATOM 3738 C CA . ASP A 1 507 ? -15.755 2.949 25.235 1.00 60.88 507 ASP A CA 1
ATOM 3739 C C . ASP A 1 507 ? -16.523 3.851 26.211 1.00 60.88 507 ASP A C 1
ATOM 3741 O O . ASP A 1 507 ? -16.046 4.148 27.310 1.00 60.88 507 ASP A O 1
ATOM 3745 N N . LYS A 1 508 ? -17.759 4.235 25.871 1.00 63.16 508 LYS A N 1
ATOM 3746 C CA . LYS A 1 508 ? -18.621 5.037 26.753 1.00 63.16 508 LYS A CA 1
ATOM 3747 C C . LYS A 1 508 ? -19.122 4.214 27.932 1.00 63.16 508 LYS A C 1
ATOM 3749 O O . LYS A 1 508 ? -19.165 4.727 29.046 1.00 63.16 508 LYS A O 1
ATOM 3754 N N . VAL A 1 509 ? -19.454 2.940 27.713 1.00 67.00 509 VAL A N 1
ATOM 3755 C CA . VAL A 1 509 ? -19.849 2.019 28.792 1.00 67.00 509 VAL A CA 1
ATOM 3756 C C . VAL A 1 509 ? -18.695 1.827 29.768 1.00 67.00 509 VAL A C 1
ATOM 3758 O O . VAL A 1 509 ? -18.891 1.956 30.975 1.00 67.00 509 VAL A O 1
ATOM 3761 N N . ARG A 1 510 ? -17.478 1.591 29.263 1.00 65.31 510 ARG A N 1
ATOM 3762 C CA . ARG A 1 510 ? -16.275 1.485 30.100 1.00 65.31 510 ARG A CA 1
ATOM 3763 C C . ARG A 1 510 ? -16.051 2.745 30.934 1.00 65.31 510 ARG A C 1
ATOM 3765 O O . ARG A 1 510 ? -15.811 2.620 32.130 1.00 65.31 510 ARG A O 1
ATOM 3772 N N . LEU A 1 511 ? -16.216 3.936 30.353 1.00 66.94 511 LEU A N 1
ATOM 3773 C CA . LEU A 1 511 ? -16.096 5.205 31.077 1.00 66.94 511 LEU A CA 1
ATOM 3774 C C . LEU A 1 511 ? -17.178 5.375 32.156 1.00 66.94 511 LEU A C 1
ATOM 3776 O O . LEU A 1 511 ? -16.868 5.729 33.292 1.00 66.94 511 LEU A O 1
ATOM 3780 N N . VAL A 1 512 ? -18.444 5.105 31.825 1.00 71.38 512 VAL A N 1
ATOM 3781 C CA . VAL A 1 512 ? -19.564 5.229 32.773 1.00 71.38 512 VAL A CA 1
ATOM 3782 C C . VAL A 1 512 ? -19.407 4.246 33.927 1.00 71.38 512 VAL A C 1
ATOM 3784 O O . VAL A 1 512 ? -19.602 4.634 35.073 1.00 71.38 512 VAL A O 1
ATOM 3787 N N . PHE A 1 513 ? -19.002 3.004 33.665 1.00 69.62 513 PHE A N 1
ATOM 3788 C CA . PHE A 1 513 ? -18.748 2.027 34.722 1.00 69.62 513 PHE A CA 1
ATOM 3789 C C . PHE A 1 513 ? -17.488 2.338 35.531 1.00 69.62 513 PHE A C 1
ATOM 3791 O O . PHE A 1 513 ? -17.497 2.139 36.742 1.00 69.62 513 PHE A O 1
ATOM 3798 N N . ALA A 1 514 ? -16.436 2.876 34.910 1.00 68.62 514 ALA A N 1
ATOM 3799 C CA . ALA A 1 514 ? -15.261 3.358 35.633 1.00 68.62 514 ALA A CA 1
ATOM 3800 C C . ALA A 1 514 ? -15.618 4.507 36.591 1.00 68.62 514 ALA A C 1
ATOM 3802 O O . ALA A 1 514 ? -15.078 4.573 37.691 1.00 68.62 514 ALA A O 1
ATOM 3803 N N . LEU A 1 515 ? -16.570 5.366 36.212 1.00 67.44 515 LEU A N 1
ATOM 3804 C CA . LEU A 1 515 ? -17.112 6.416 37.078 1.00 67.44 515 LEU A CA 1
ATOM 3805 C C . LEU A 1 515 ? -18.105 5.871 38.115 1.00 67.44 515 LEU A C 1
ATOM 3807 O O . LEU A 1 515 ? -18.100 6.320 39.256 1.00 67.44 515 LEU A O 1
ATOM 3811 N N . ALA A 1 516 ? -18.941 4.896 37.755 1.00 71.69 516 ALA A N 1
ATOM 3812 C CA . ALA A 1 516 ? -19.948 4.327 38.650 1.00 71.69 516 ALA A CA 1
ATOM 3813 C C . ALA A 1 516 ? -19.341 3.409 39.722 1.00 71.69 516 ALA A C 1
ATOM 3815 O O . ALA A 1 516 ? -19.829 3.397 40.849 1.00 71.69 516 ALA A O 1
ATOM 3816 N N . SER A 1 517 ? -18.268 2.681 39.397 1.00 75.12 517 SER A N 1
ATOM 3817 C CA . SER A 1 517 ? -17.579 1.755 40.304 1.00 75.12 517 SER A CA 1
ATOM 3818 C C . SER A 1 517 ? -17.181 2.394 41.646 1.00 75.12 517 SER A C 1
ATOM 3820 O O . SER A 1 517 ? -17.513 1.815 42.676 1.00 75.12 517 SER A O 1
ATOM 3822 N N . PRO A 1 518 ? -16.578 3.600 41.706 1.00 71.19 518 PRO A N 1
ATOM 3823 C CA . PRO A 1 518 ? -16.321 4.272 42.982 1.00 71.19 518 PRO A CA 1
ATOM 3824 C C . PRO A 1 518 ? -17.565 4.940 43.594 1.00 71.19 518 PRO A C 1
ATOM 3826 O O . PRO A 1 518 ? -17.637 5.095 44.813 1.00 71.19 518 PRO A O 1
ATOM 3829 N N . ILE A 1 519 ? -18.556 5.331 42.783 1.00 73.12 519 ILE A N 1
ATOM 3830 C CA . ILE A 1 519 ? -19.763 6.027 43.259 1.00 73.12 519 ILE A CA 1
ATOM 3831 C C . ILE A 1 519 ? -20.706 5.071 43.997 1.00 73.12 519 ILE A C 1
ATOM 3833 O O . ILE A 1 519 ? -21.262 5.444 45.026 1.00 73.12 519 ILE A O 1
ATOM 3837 N N . VAL A 1 520 ? -20.885 3.839 43.514 1.00 77.69 520 VAL A N 1
ATOM 3838 C CA . VAL A 1 520 ? -21.833 2.877 44.102 1.00 77.69 520 VAL A CA 1
ATOM 3839 C C . VAL A 1 520 ? -21.494 2.532 45.565 1.00 77.69 520 VAL A C 1
ATOM 3841 O O . VAL A 1 520 ? -22.385 2.663 46.409 1.00 77.69 520 VAL A O 1
ATOM 3844 N N . PRO A 1 521 ? -20.242 2.185 45.930 1.00 74.62 521 PRO A N 1
ATOM 3845 C CA . PRO A 1 521 ? -19.847 1.984 47.322 1.00 74.62 521 PRO A CA 1
ATOM 3846 C C . PRO A 1 521 ? -20.023 3.246 48.167 1.00 74.62 521 PRO A C 1
ATOM 3848 O O . PRO A 1 521 ? -20.481 3.158 49.301 1.00 74.62 521 PRO A O 1
ATOM 3851 N N . LEU A 1 522 ? -19.719 4.427 47.617 1.00 71.69 522 LEU A N 1
ATOM 3852 C CA . LEU A 1 522 ? -19.913 5.703 48.313 1.00 71.69 522 LEU A CA 1
ATOM 3853 C C . LEU A 1 522 ? -21.388 5.970 48.625 1.00 71.69 522 LEU A C 1
ATOM 3855 O O . LEU A 1 522 ? -21.710 6.372 49.740 1.00 71.69 522 LEU A O 1
ATOM 3859 N N . VAL A 1 523 ? -22.290 5.718 47.674 1.00 76.06 523 VAL A N 1
ATOM 3860 C CA . VAL A 1 523 ? -23.738 5.870 47.870 1.00 76.06 523 VAL A CA 1
ATOM 3861 C C . VAL A 1 523 ? -24.262 4.857 48.889 1.00 76.06 523 VAL A C 1
ATOM 3863 O O . VAL A 1 523 ? -25.063 5.225 49.745 1.00 76.06 523 VAL A O 1
ATOM 3866 N N . LEU A 1 524 ? -23.787 3.608 48.852 1.00 77.19 524 LEU A N 1
ATOM 3867 C CA . LEU A 1 524 ? -24.142 2.586 49.843 1.00 77.19 524 LEU A CA 1
ATOM 3868 C C . LEU A 1 524 ? -23.651 2.951 51.248 1.00 77.19 524 LEU A C 1
ATOM 3870 O O . LEU A 1 524 ? -24.419 2.847 52.205 1.00 77.19 524 LEU A O 1
ATOM 3874 N N . LEU A 1 525 ? -22.414 3.434 51.380 1.00 75.75 525 LEU A N 1
ATOM 3875 C CA . LEU A 1 525 ? -21.875 3.922 52.651 1.00 75.75 525 LEU A CA 1
ATOM 3876 C C . LEU A 1 525 ? -22.664 5.132 53.159 1.00 75.75 525 LEU A C 1
ATOM 3878 O O . LEU A 1 525 ? -23.037 5.167 54.329 1.00 75.75 525 LEU A O 1
ATOM 3882 N N . LEU A 1 526 ? -22.992 6.087 52.281 1.00 76.88 526 LEU A N 1
ATOM 3883 C CA . LEU A 1 526 ? -23.821 7.242 52.626 1.00 76.88 526 LEU A CA 1
ATOM 3884 C C . LEU A 1 526 ? -25.209 6.801 53.114 1.00 76.88 526 LEU A C 1
ATOM 3886 O O . LEU A 1 526 ? -25.682 7.286 54.139 1.00 76.88 526 LEU A O 1
ATOM 3890 N N . ALA A 1 527 ? -25.841 5.849 52.425 1.00 76.06 527 ALA A N 1
ATOM 3891 C CA . ALA A 1 527 ? -27.124 5.285 52.831 1.00 76.06 527 ALA A CA 1
ATOM 3892 C C . ALA A 1 527 ? -27.036 4.588 54.199 1.00 76.06 527 ALA A C 1
ATOM 3894 O O . ALA A 1 527 ? -27.931 4.748 55.027 1.00 76.06 527 ALA A O 1
ATOM 3895 N N . CYS A 1 528 ? -25.945 3.873 54.478 1.00 75.88 528 CYS A N 1
ATOM 3896 C CA . CYS A 1 528 ? -25.727 3.240 55.777 1.00 75.88 528 CYS A CA 1
ATOM 3897 C C . CYS A 1 528 ? -25.513 4.257 56.908 1.00 75.88 528 CYS A C 1
ATOM 3899 O O . CYS A 1 528 ? -26.062 4.079 57.994 1.00 75.88 528 CYS A O 1
ATOM 3901 N N . VAL A 1 529 ? -24.776 5.345 56.654 1.00 76.88 529 VAL A N 1
ATOM 3902 C CA . VAL A 1 529 ? -24.610 6.453 57.612 1.00 76.88 529 VAL A CA 1
ATOM 3903 C C . VAL A 1 529 ? -25.954 7.123 57.895 1.00 76.88 529 VAL A C 1
ATOM 3905 O O . VAL A 1 529 ? -26.289 7.363 59.051 1.00 76.88 529 VAL A O 1
ATOM 3908 N N . LEU A 1 530 ? -26.761 7.375 56.860 1.00 78.25 530 LEU A N 1
ATOM 3909 C CA . LEU A 1 530 ? -28.105 7.933 57.025 1.00 78.25 530 LEU A CA 1
ATOM 3910 C C . LEU A 1 530 ? -29.010 7.006 57.848 1.00 78.25 530 LEU A C 1
ATOM 3912 O O . LEU A 1 530 ? -29.741 7.482 58.715 1.00 78.25 530 LEU A O 1
ATOM 3916 N N . LEU A 1 531 ? -28.935 5.690 57.631 1.00 75.94 531 LEU A N 1
ATOM 3917 C CA . LEU A 1 531 ? -29.666 4.712 58.439 1.00 75.94 531 LEU A CA 1
ATOM 3918 C C . LEU A 1 531 ? -29.223 4.716 59.904 1.00 75.94 531 LEU A C 1
ATOM 3920 O O . LEU A 1 531 ? -30.081 4.607 60.774 1.00 75.94 531 LEU A O 1
ATOM 3924 N N . GLU A 1 532 ? -27.929 4.880 60.180 1.00 82.00 532 GLU A N 1
ATOM 3925 C CA . GLU A 1 532 ? -27.406 4.980 61.549 1.00 82.00 532 GLU A CA 1
ATOM 3926 C C . GLU A 1 532 ? -27.900 6.251 62.257 1.00 82.00 532 GLU A C 1
ATOM 3928 O O . GLU A 1 532 ? -28.252 6.202 63.433 1.00 82.00 532 GLU A O 1
ATOM 3933 N N . ILE A 1 533 ? -28.002 7.374 61.534 1.00 77.38 533 ILE A N 1
ATOM 3934 C CA . ILE A 1 533 ? -28.545 8.634 62.069 1.00 77.38 533 ILE A CA 1
ATOM 3935 C C . ILE A 1 533 ? -30.032 8.485 62.424 1.00 77.38 533 ILE A C 1
ATOM 3937 O O . ILE A 1 533 ? -30.480 9.005 63.443 1.00 77.38 533 ILE A O 1
ATOM 3941 N N . ILE A 1 534 ? -30.807 7.777 61.594 1.00 80.25 534 ILE A N 1
ATOM 3942 C CA . ILE A 1 534 ? -32.251 7.585 61.813 1.00 80.25 534 ILE A CA 1
ATOM 3943 C C . ILE A 1 534 ? -32.509 6.524 62.894 1.00 80.25 534 ILE A C 1
ATOM 3945 O O . ILE A 1 534 ? -33.424 6.669 63.706 1.00 80.25 534 ILE A O 1
ATOM 3949 N N . LYS A 1 535 ? -31.732 5.436 62.891 1.00 82.00 535 LYS A N 1
ATOM 3950 C CA . LYS A 1 535 ? -31.824 4.322 63.839 1.00 82.00 535 LYS A CA 1
ATOM 3951 C C . LYS A 1 535 ? -30.419 3.909 64.290 1.00 82.00 535 LYS A C 1
ATOM 3953 O O . LYS A 1 535 ? -29.790 3.080 63.622 1.00 82.00 535 LYS A O 1
ATOM 3958 N N . PRO A 1 536 ? -29.959 4.419 65.446 1.00 82.06 536 PRO A N 1
ATOM 3959 C CA . PRO A 1 536 ? -28.683 4.018 66.026 1.00 82.06 536 PRO A CA 1
ATOM 3960 C C . PRO A 1 536 ? -28.622 2.491 66.161 1.00 82.06 536 PRO A C 1
ATOM 3962 O O . PRO A 1 536 ? -29.612 1.880 66.567 1.00 82.06 536 PRO A O 1
ATOM 3965 N N . SER A 1 537 ? -27.479 1.885 65.836 1.00 77.38 537 SER A N 1
ATOM 3966 C CA . SER A 1 537 ? -27.151 0.446 65.767 1.00 77.38 537 SER A CA 1
ATOM 3967 C C . SER A 1 537 ? -27.563 -0.336 64.512 1.00 77.38 537 SER A C 1
ATOM 3969 O O . SER A 1 537 ? -27.058 -1.441 64.302 1.00 77.38 537 SER A O 1
ATOM 3971 N N . MET A 1 538 ? -28.433 0.194 63.647 1.00 76.38 538 MET A N 1
ATOM 3972 C CA . MET A 1 538 ? -28.894 -0.546 62.460 1.00 76.38 538 MET A CA 1
ATOM 3973 C C . MET A 1 538 ? -27.961 -0.381 61.249 1.00 76.38 538 MET A C 1
ATOM 3975 O O . MET A 1 538 ? -27.841 -1.294 60.427 1.00 76.38 538 MET A O 1
ATOM 3979 N N . GLY A 1 539 ? -27.292 0.767 61.132 1.00 71.75 539 GLY A N 1
ATOM 3980 C CA . GLY A 1 539 ? -26.423 1.104 60.008 1.00 71.75 539 GLY A CA 1
ATOM 3981 C C . GLY A 1 539 ? -25.115 0.324 60.036 1.00 71.75 539 GLY A C 1
ATOM 3982 O O . GLY A 1 539 ? -24.687 -0.180 59.000 1.00 71.75 539 GLY A O 1
ATOM 3983 N N . THR A 1 540 ? -24.512 0.127 61.209 1.00 73.69 540 THR A N 1
ATOM 3984 C CA . THR A 1 540 ? -23.275 -0.674 61.339 1.00 73.69 540 THR A CA 1
ATOM 3985 C C . THR A 1 540 ? -23.470 -2.138 60.920 1.00 73.69 540 THR A C 1
ATOM 3987 O O . THR A 1 540 ? -22.653 -2.677 60.171 1.00 73.69 540 THR A O 1
ATOM 3990 N N . GLY A 1 541 ? -24.589 -2.762 61.306 1.00 73.75 541 GLY A N 1
ATOM 3991 C CA . GLY A 1 541 ? -24.933 -4.130 60.903 1.00 73.75 541 GLY A CA 1
ATOM 3992 C C . GLY A 1 541 ? -25.269 -4.271 59.413 1.00 73.75 541 GLY A C 1
ATOM 3993 O O . GLY A 1 541 ? -24.916 -5.275 58.793 1.00 73.75 541 GLY A O 1
ATOM 3994 N N . ALA A 1 542 ? -25.915 -3.262 58.819 1.00 71.44 542 ALA A N 1
ATOM 3995 C CA . ALA A 1 542 ? -26.180 -3.221 57.381 1.00 71.44 542 ALA A CA 1
ATOM 3996 C C . ALA A 1 542 ? -24.895 -2.992 56.568 1.00 71.44 542 ALA A C 1
ATOM 3998 O O . ALA A 1 542 ? -24.678 -3.677 55.575 1.00 71.44 542 ALA A O 1
ATOM 3999 N N . THR A 1 543 ? -24.012 -2.101 57.028 1.00 71.94 543 THR A N 1
ATOM 4000 C CA . THR A 1 543 ? -22.727 -1.808 56.371 1.00 71.94 543 THR A CA 1
ATOM 4001 C C . THR A 1 543 ? -21.862 -3.058 56.283 1.00 71.94 543 THR A C 1
ATOM 4003 O O . THR A 1 543 ? -21.308 -3.351 55.227 1.00 71.94 543 THR A O 1
ATOM 4006 N N . LEU A 1 544 ? -21.782 -3.828 57.376 1.00 69.19 544 LEU A N 1
ATOM 4007 C CA . LEU A 1 544 ? -20.994 -5.057 57.402 1.00 69.19 544 LEU A CA 1
ATOM 4008 C C . LEU A 1 544 ? -21.534 -6.089 56.401 1.00 69.19 544 LEU A C 1
ATOM 4010 O O . LEU A 1 544 ? -20.747 -6.674 55.675 1.00 69.19 544 LEU A O 1
ATOM 4014 N N . LYS A 1 545 ? -22.864 -6.242 56.305 1.00 71.06 545 LYS A N 1
ATOM 4015 C CA . LYS A 1 545 ? -23.529 -7.144 55.345 1.00 71.06 545 LYS A CA 1
ATOM 4016 C C . LYS A 1 545 ? -23.428 -6.708 53.883 1.00 71.06 545 LYS A C 1
ATOM 4018 O O . LYS A 1 545 ? -23.686 -7.518 53.008 1.00 71.06 545 LYS A O 1
ATOM 4023 N N . VAL A 1 546 ? -23.165 -5.429 53.625 1.00 66.38 546 VAL A N 1
ATOM 4024 C CA . VAL A 1 546 ? -23.001 -4.890 52.266 1.00 66.38 546 VAL A CA 1
ATOM 4025 C C . VAL A 1 546 ? -21.543 -4.991 51.806 1.00 66.38 546 VAL A C 1
ATOM 4027 O O . VAL A 1 546 ? -21.289 -5.068 50.609 1.00 66.38 546 VAL A O 1
ATOM 4030 N N . LEU A 1 547 ? -20.589 -4.979 52.743 1.00 58.22 547 LEU A N 1
ATOM 4031 C CA . LEU A 1 547 ? -19.153 -5.103 52.463 1.00 58.22 547 LEU A CA 1
ATOM 4032 C C . LEU A 1 547 ? -18.655 -6.555 52.394 1.00 58.22 547 LEU A C 1
ATOM 4034 O O . LEU A 1 547 ? -17.591 -6.787 51.821 1.00 58.22 547 LEU A O 1
ATOM 4038 N N . THR A 1 548 ? -19.384 -7.500 52.992 1.00 54.19 548 THR A N 1
ATOM 4039 C CA . THR A 1 548 ? -19.158 -8.953 52.879 1.00 54.19 548 THR A CA 1
ATOM 4040 C C . THR A 1 548 ? -20.073 -9.553 51.832 1.00 54.19 548 THR A C 1
ATOM 4042 O O . THR A 1 548 ? -19.586 -10.376 51.030 1.00 54.19 548 THR A O 1
#

Secondary structure (DSSP, 8-state):
--S-EEEEES-B-SSB-SSEEES-EEE-SSEEEEES-EEEE-SSEEEEEEEEE-SSEEEEES-EEEEE-SSEEEEEEEESSEEEEES-EEEE-SSEEESS-EEE-TT-EEEEES-EEEEESSSEEESSS-EEE-SS-EEEE--SSS----EE----TT-----------S-PPP-PPP--SSSEEEEEEEETTEEEEEEEETTEEEEEEEE--TT--S-EEEEEEE---SSEEEEEEEEEEEE-TTSS-EEEEEEEEEEEEPTTEEEEEEEEEEETTEEEEEEEEPPTTEE-----TT--PEEPPTTEEEEETTEEEEPTTEE----SS-----TTS--PPEEPS-TTT----EEBTTB---SSPTTEESGGG-EEPTTEEEETTEEEEGGG--HHHHHHHHHHHHHHHHHHHHHHHHHHHHHHH-TTTGGGGGGHHHHHHHHHHHHHHHHHHHHHHHHHHHHHS--TT---------THHHHHHHHS--HHHHHHHTTGGGTS-HHHHHHHHHHHHHHHHHHHHHHHHHHHHHSTTHHHHHHHHHH-